Protein AF-A0A1Y3NSI6-F1 (afdb_monomer_lite)

pLDDT: mean 74.62, std 29.32, range [21.41, 98.75]

Radius of gyration: 33.43 Å; chains: 1; bounding box: 103×95×98 Å

Sequence (479 aa):
MCPIFERYEREYQKNLDKLEINQEMSTDEIFYVDHKKAVKRYQRSDAGKEQPLPCDVRPPPILKKTLNYLIDEIIMKHGIENTHGFVRDRTRSIRQDFSLQNIRDKSAVDAHERIARYHILCLHQLCEKEGFSVQQEKEQLFKVLQSLQEFYDEGKEKSIIYPNEAEFRAYYIISHIFDNEIVRKAELYPKEILFHPYVQLALEFQSLTDEGIYSRLFKKVFSPETPYLMGCLMEIHFNIIRKKALIAMNSAIKYKDNRLPPYPAEKLKNLLGFDTLEDLIDFIKYYGIDMESNEDYYGVFFDKKKEIIEPEISLTQKRTEQLERKRDNISYKEIINNGVINDDIDETQPMFSFNQDIYNSNNMDSMEDSNMDDVNMEIKEPSNQNSSMFPVFNNPNVNVFNKGNDSSLKNTTFSFKTGSEINPPKKETPTFTFSSSDKNTISTNNNTSNPKPTFTFGSIKTANVDNKSVDNNNNNKSG

Structure (mmCIF, N/CA/C/O backbone):
data_AF-A0A1Y3NSI6-F1
#
_entry.id   AF-A0A1Y3NSI6-F1
#
loop_
_atom_site.group_PDB
_atom_site.id
_atom_site.type_symbol
_atom_site.label_atom_id
_atom_site.label_alt_id
_atom_site.label_comp_id
_atom_site.label_asym_id
_atom_site.label_entity_id
_atom_site.label_seq_id
_atom_site.pdbx_PDB_ins_code
_atom_site.Cartn_x
_atom_site.Cartn_y
_atom_site.Cartn_z
_atom_site.occupancy
_atom_site.B_iso_or_equiv
_atom_site.auth_seq_id
_atom_site.auth_comp_id
_atom_site.auth_asym_id
_atom_site.auth_atom_id
_atom_site.pdbx_PDB_model_num
ATOM 1 N N . MET A 1 1 ? 18.315 0.885 -17.407 1.00 95.81 1 MET A N 1
ATOM 2 C CA . MET A 1 1 ? 17.229 1.256 -16.469 1.00 95.81 1 MET A CA 1
ATOM 3 C C . MET A 1 1 ? 16.919 2.757 -16.478 1.00 95.81 1 MET A C 1
ATOM 5 O O . MET A 1 1 ? 15.844 3.136 -16.025 1.00 95.81 1 MET A O 1
ATOM 9 N N . CYS A 1 2 ? 17.802 3.601 -17.029 1.00 97.31 2 CYS A N 1
ATOM 10 C CA . CYS A 1 2 ? 17.583 5.033 -17.262 1.00 97.31 2 CYS A CA 1
ATOM 11 C C . CYS A 1 2 ? 18.081 5.418 -18.673 1.00 97.31 2 CYS A C 1
ATOM 13 O O . CYS A 1 2 ? 19.155 4.920 -19.046 1.00 97.31 2 CYS A O 1
ATOM 15 N N . PRO A 1 3 ? 17.349 6.243 -19.450 1.00 96.81 3 PRO A N 1
ATOM 16 C CA . PRO A 1 3 ? 17.800 6.774 -20.741 1.00 96.81 3 PRO A CA 1
ATOM 17 C C . PRO A 1 3 ? 19.143 7.502 -20.650 1.00 96.81 3 PRO A C 1
ATOM 19 O O . PRO A 1 3 ? 19.465 8.098 -19.627 1.00 96.81 3 PRO A O 1
ATOM 22 N N . ILE A 1 4 ? 19.941 7.457 -21.720 1.00 95.75 4 ILE A N 1
ATOM 23 C CA . ILE A 1 4 ? 21.289 8.052 -21.735 1.00 95.75 4 ILE A CA 1
ATOM 24 C C . ILE A 1 4 ? 21.221 9.563 -21.488 1.00 95.75 4 ILE A C 1
ATOM 26 O O . ILE A 1 4 ? 21.959 10.068 -20.645 1.00 95.75 4 ILE A O 1
ATOM 30 N N . PHE A 1 5 ? 20.314 10.249 -22.186 1.00 94.75 5 PHE A N 1
ATOM 31 C CA . PHE A 1 5 ? 20.133 11.693 -22.076 1.00 94.75 5 PHE A CA 1
ATOM 32 C C . PHE A 1 5 ? 19.809 12.117 -20.639 1.00 94.75 5 PHE A C 1
ATOM 34 O O . PHE A 1 5 ? 20.530 12.934 -20.072 1.00 94.75 5 PHE A O 1
ATOM 41 N N . GLU A 1 6 ? 18.813 11.482 -20.011 1.00 95.38 6 GLU A N 1
ATOM 42 C CA . GLU A 1 6 ? 18.413 11.801 -18.635 1.00 95.38 6 GLU A CA 1
ATOM 43 C C . GLU A 1 6 ? 19.575 11.632 -17.641 1.00 95.38 6 GLU A C 1
ATOM 45 O O . GLU A 1 6 ? 19.724 12.429 -16.719 1.00 95.38 6 GLU A O 1
ATOM 50 N N . ARG A 1 7 ? 20.436 10.618 -17.813 1.00 95.50 7 ARG A N 1
ATOM 51 C CA . ARG A 1 7 ? 21.585 10.420 -16.911 1.00 95.50 7 ARG A CA 1
ATOM 52 C C . ARG A 1 7 ? 22.535 11.615 -16.929 1.00 95.50 7 ARG A C 1
ATOM 54 O O . ARG A 1 7 ? 22.893 12.107 -15.863 1.00 95.50 7 ARG A O 1
ATOM 61 N N . TYR A 1 8 ? 22.916 12.076 -18.118 1.00 94.94 8 TYR A N 1
ATOM 62 C CA . TYR A 1 8 ? 23.820 13.219 -18.263 1.00 94.94 8 TYR A CA 1
ATOM 63 C C . TYR A 1 8 ? 23.146 14.540 -17.901 1.00 94.94 8 TYR A C 1
ATOM 65 O O . TYR A 1 8 ? 23.776 15.399 -17.292 1.00 94.94 8 TYR A O 1
ATOM 73 N N . GLU A 1 9 ? 21.857 14.692 -18.207 1.00 94.31 9 GLU A N 1
ATOM 74 C CA . GLU A 1 9 ? 21.080 15.854 -17.782 1.00 94.31 9 GLU A CA 1
ATOM 75 C C . GLU A 1 9 ? 21.068 15.976 -16.251 1.00 94.31 9 GLU A C 1
ATOM 77 O O . GLU A 1 9 ? 21.349 17.046 -15.710 1.00 94.31 9 GLU A O 1
ATOM 82 N N . ARG A 1 10 ? 20.800 14.876 -15.536 1.00 94.12 10 ARG A N 1
ATOM 83 C CA . ARG A 1 10 ? 20.755 14.876 -14.066 1.00 94.12 10 ARG A CA 1
ATOM 84 C C . ARG A 1 10 ? 22.125 15.057 -13.427 1.00 94.12 10 ARG A C 1
ATOM 86 O O . ARG A 1 10 ? 22.202 15.685 -12.373 1.00 94.12 10 ARG A O 1
ATOM 93 N N . GLU A 1 11 ? 23.180 14.549 -14.056 1.00 93.06 11 GLU A N 1
ATOM 94 C CA . GLU A 1 11 ? 24.564 14.819 -13.658 1.00 93.06 11 GLU A CA 1
ATOM 95 C C . GLU A 1 11 ? 24.889 16.315 -13.791 1.00 93.06 11 GLU A C 1
ATOM 97 O O . GLU A 1 11 ? 25.294 16.950 -12.817 1.00 93.06 11 GLU A O 1
ATOM 102 N N . TYR A 1 12 ? 24.595 16.916 -14.949 1.00 92.56 12 TYR A N 1
ATOM 103 C CA . TYR A 1 12 ? 24.813 18.344 -15.199 1.00 92.56 12 TYR A CA 1
ATOM 104 C C . TYR A 1 12 ? 24.009 19.243 -14.245 1.00 92.56 12 TYR A C 1
ATOM 106 O O . TYR A 1 12 ? 24.534 20.214 -13.701 1.00 92.56 12 TYR A O 1
ATOM 114 N N . GLN A 1 13 ? 22.744 18.898 -13.992 1.00 92.94 13 GLN A N 1
ATOM 115 C CA . GLN A 1 13 ? 21.856 19.631 -13.083 1.00 92.94 13 GLN A CA 1
ATOM 116 C C . GLN A 1 13 ? 22.135 19.364 -11.593 1.00 92.94 13 GLN A C 1
ATOM 118 O O . GLN A 1 13 ? 21.429 19.910 -10.746 1.00 92.94 13 GLN A O 1
ATOM 123 N N . LYS A 1 14 ? 23.124 18.521 -11.251 1.00 91.00 14 LYS A N 1
ATOM 124 C CA . LYS A 1 14 ? 23.435 18.093 -9.872 1.00 91.00 14 LYS A CA 1
ATOM 125 C C . LYS A 1 14 ? 22.211 17.541 -9.124 1.00 91.00 14 LYS A C 1
ATOM 127 O O . LYS A 1 14 ? 22.003 17.811 -7.945 1.00 91.00 14 LYS A O 1
ATOM 132 N N . ASN A 1 15 ? 21.388 16.768 -9.827 1.00 92.44 15 ASN A N 1
ATOM 133 C CA . ASN A 1 15 ? 20.087 16.273 -9.368 1.00 92.44 15 ASN A CA 1
ATOM 134 C C . ASN A 1 15 ? 20.035 14.732 -9.387 1.00 92.44 15 ASN A C 1
ATOM 136 O O . ASN A 1 15 ? 19.040 14.115 -9.794 1.00 92.44 15 ASN A O 1
ATOM 140 N N . LEU A 1 16 ? 21.158 14.114 -9.011 1.00 93.06 16 LEU A N 1
ATOM 141 C CA . LEU A 1 16 ? 21.308 12.673 -8.831 1.00 93.06 16 LEU A CA 1
ATOM 142 C C . LEU A 1 16 ? 20.863 12.273 -7.424 1.00 93.06 16 LEU A C 1
ATOM 144 O O . LEU A 1 16 ? 21.136 12.975 -6.452 1.00 93.06 16 LEU A O 1
ATOM 148 N N . ASP A 1 17 ? 20.192 11.129 -7.315 1.00 94.50 17 ASP A N 1
ATOM 149 C CA . ASP A 1 17 ? 19.940 10.521 -6.012 1.00 94.50 17 ASP A CA 1
ATOM 150 C C . ASP A 1 17 ? 21.223 9.862 -5.485 1.00 94.50 17 ASP A C 1
ATOM 152 O O . ASP A 1 17 ? 22.006 9.321 -6.269 1.00 94.50 17 ASP A O 1
ATOM 156 N N . LYS A 1 18 ? 21.418 9.832 -4.161 1.00 93.31 18 LYS A N 1
ATOM 157 C CA . LYS A 1 18 ? 22.554 9.155 -3.506 1.00 93.31 18 LYS A CA 1
ATOM 158 C C . LYS A 1 18 ? 22.723 7.693 -3.942 1.00 93.31 18 LYS A C 1
ATOM 160 O O . LYS A 1 18 ? 23.838 7.180 -3.937 1.00 93.31 18 LYS A O 1
ATOM 165 N N . LEU A 1 19 ? 21.632 7.029 -4.329 1.00 94.69 19 LEU A N 1
ATOM 166 C CA . LEU A 1 19 ? 21.622 5.636 -4.786 1.00 94.69 19 LEU A CA 1
ATOM 167 C C . LEU A 1 19 ? 22.105 5.462 -6.236 1.00 94.69 19 LEU A C 1
ATOM 169 O O . LEU A 1 19 ? 22.380 4.343 -6.666 1.00 94.69 19 LEU A O 1
ATOM 173 N N . GLU A 1 20 ? 22.232 6.555 -6.988 1.00 94.31 20 GLU A N 1
ATOM 174 C CA . GLU A 1 20 ? 22.631 6.566 -8.399 1.00 94.31 20 GLU A CA 1
ATOM 175 C C . GLU A 1 20 ? 24.044 7.123 -8.614 1.00 94.31 20 GLU A C 1
ATOM 177 O O . GLU A 1 20 ? 24.503 7.177 -9.753 1.00 94.31 20 GLU A O 1
ATOM 182 N N . ILE A 1 21 ? 24.729 7.547 -7.550 1.00 93.19 21 ILE A N 1
ATOM 183 C CA . ILE A 1 21 ? 26.060 8.159 -7.618 1.00 93.19 21 ILE A CA 1
ATOM 184 C C . ILE A 1 21 ? 27.146 7.078 -7.652 1.00 93.19 21 ILE A C 1
ATOM 186 O O . ILE A 1 21 ? 27.126 6.110 -6.883 1.00 93.19 21 ILE A O 1
ATOM 190 N N . ASN A 1 22 ? 28.134 7.264 -8.527 1.00 91.38 22 ASN A N 1
ATOM 191 C CA . ASN A 1 22 ? 29.359 6.478 -8.522 1.00 91.38 22 ASN A CA 1
ATOM 192 C C . ASN A 1 22 ? 30.310 7.015 -7.443 1.00 91.38 22 ASN A C 1
ATOM 194 O O . ASN A 1 22 ? 30.982 8.024 -7.650 1.00 91.38 22 ASN A O 1
ATOM 198 N N . GLN A 1 23 ? 30.369 6.331 -6.300 1.00 88.00 23 GLN A N 1
ATOM 199 C CA . GLN A 1 23 ? 31.189 6.744 -5.156 1.00 88.00 23 GLN A CA 1
ATOM 200 C C . GLN A 1 23 ? 32.697 6.753 -5.445 1.00 88.00 23 GLN A C 1
ATOM 202 O O . GLN A 1 23 ? 33.413 7.513 -4.810 1.00 88.00 23 GLN A O 1
ATOM 207 N N . GLU A 1 24 ? 33.185 5.948 -6.391 1.00 87.44 24 GLU A N 1
ATOM 208 C CA . GLU A 1 24 ? 34.622 5.856 -6.696 1.00 87.44 24 GLU A CA 1
ATOM 209 C C . GLU A 1 24 ? 35.114 7.029 -7.548 1.00 87.44 24 GLU A C 1
ATOM 211 O O . GLU A 1 24 ? 36.260 7.454 -7.430 1.00 87.44 24 GLU A O 1
ATOM 216 N N . MET A 1 25 ? 34.249 7.543 -8.424 1.00 84.81 25 MET A N 1
ATOM 217 C CA . MET A 1 25 ? 34.588 8.637 -9.338 1.00 84.81 25 MET A CA 1
ATOM 218 C C . MET A 1 25 ? 34.175 10.012 -8.810 1.00 84.81 25 MET A C 1
ATOM 220 O O . MET A 1 25 ? 34.661 11.025 -9.310 1.00 84.81 25 MET A O 1
ATOM 224 N N . SER A 1 26 ? 33.255 10.054 -7.846 1.00 86.38 26 SER A N 1
ATOM 225 C CA . SER A 1 26 ? 32.723 11.303 -7.299 1.00 86.38 26 SER A CA 1
ATOM 226 C C . SER A 1 26 ? 33.632 11.886 -6.223 1.00 86.38 26 SER A C 1
ATOM 228 O O . SER A 1 26 ? 34.262 11.158 -5.461 1.00 86.38 26 SER A O 1
ATOM 230 N N . THR A 1 27 ? 33.662 13.213 -6.143 1.00 85.00 27 THR A N 1
ATOM 231 C CA . THR A 1 27 ? 34.324 13.979 -5.080 1.00 85.00 27 THR A CA 1
ATOM 232 C C . THR A 1 27 ? 33.282 14.736 -4.258 1.00 85.00 27 THR A C 1
ATOM 234 O O . THR A 1 27 ? 32.100 14.741 -4.601 1.00 85.00 27 THR A O 1
ATOM 237 N N . ASP A 1 28 ? 33.710 15.421 -3.194 1.00 78.19 28 ASP A N 1
ATOM 238 C CA . ASP A 1 28 ? 32.810 16.224 -2.350 1.00 78.19 28 ASP A CA 1
ATOM 239 C C . ASP A 1 28 ? 32.099 17.359 -3.120 1.00 78.19 28 ASP A C 1
ATOM 241 O O . ASP A 1 28 ? 31.051 17.843 -2.694 1.00 78.19 28 ASP A O 1
ATOM 245 N N . GLU A 1 29 ? 32.636 17.775 -4.273 1.00 80.69 29 GLU A N 1
ATOM 246 C CA . GLU A 1 29 ? 32.115 18.893 -5.073 1.00 80.69 29 GLU A CA 1
ATOM 247 C C . GLU A 1 29 ? 31.410 18.460 -6.373 1.00 80.69 29 GLU A C 1
ATOM 249 O O . GLU A 1 29 ? 30.587 19.213 -6.920 1.00 80.69 29 GLU A O 1
ATOM 254 N N . ILE A 1 30 ? 31.738 17.269 -6.891 1.00 84.06 30 ILE A N 1
ATOM 255 C CA . ILE A 1 30 ? 31.291 16.774 -8.200 1.00 84.06 30 ILE A CA 1
ATOM 256 C C . ILE A 1 30 ? 30.814 15.327 -8.074 1.00 84.06 30 ILE A C 1
ATOM 258 O O . ILE A 1 30 ? 31.590 14.423 -7.767 1.00 84.06 30 ILE A O 1
ATOM 262 N N . PHE A 1 31 ? 29.538 15.106 -8.391 1.00 90.25 31 PHE A N 1
ATOM 263 C CA . PHE A 1 31 ? 28.915 13.786 -8.383 1.00 90.25 31 PHE A CA 1
ATOM 264 C C . PHE A 1 31 ? 28.757 13.256 -9.804 1.00 90.25 31 PHE A C 1
ATOM 266 O O . PHE A 1 31 ? 28.111 13.902 -10.627 1.00 90.25 31 PHE A O 1
ATOM 273 N N . TYR A 1 32 ? 29.299 12.067 -10.061 1.00 92.44 32 TYR A N 1
ATOM 274 C CA . TYR A 1 32 ? 29.137 11.357 -11.327 1.00 92.44 32 TYR A CA 1
ATOM 275 C C . TYR A 1 32 ? 28.075 10.269 -11.214 1.00 92.44 32 TYR A C 1
ATOM 277 O O . TYR A 1 32 ? 27.962 9.580 -10.194 1.00 92.44 32 TYR A O 1
ATOM 285 N N . VAL A 1 33 ? 27.307 10.080 -12.283 1.00 94.50 33 VAL A N 1
ATOM 286 C CA . VAL A 1 33 ? 26.260 9.063 -12.350 1.00 94.50 33 VAL A CA 1
ATOM 287 C C . VAL A 1 33 ? 26.853 7.665 -12.543 1.00 94.50 33 VAL A C 1
ATOM 289 O O . VAL A 1 33 ? 27.644 7.404 -13.448 1.00 94.50 33 VAL A O 1
ATOM 292 N N . ASP A 1 34 ? 26.411 6.708 -11.732 1.00 95.12 34 ASP A N 1
ATOM 293 C CA . ASP A 1 34 ? 26.631 5.291 -11.989 1.00 95.12 34 ASP A CA 1
ATOM 294 C C . ASP A 1 34 ? 25.605 4.811 -13.025 1.00 95.12 34 ASP A C 1
ATOM 296 O O . ASP A 1 34 ? 24.429 4.566 -12.732 1.00 95.12 34 ASP A O 1
ATOM 300 N N . HIS A 1 35 ? 26.052 4.660 -14.273 1.00 93.62 35 HIS A N 1
ATOM 301 C CA . HIS A 1 35 ? 25.195 4.238 -15.380 1.00 93.62 35 HIS A CA 1
ATOM 302 C C . HIS A 1 35 ? 24.517 2.874 -15.166 1.00 93.62 35 HIS A C 1
ATOM 304 O O . HIS A 1 35 ? 23.490 2.613 -15.801 1.00 93.62 35 HIS A O 1
ATOM 310 N N . LYS A 1 36 ? 25.061 2.010 -14.295 1.00 93.50 36 LYS A N 1
ATOM 311 C CA . LYS A 1 36 ? 24.461 0.710 -13.964 1.00 93.50 36 LYS A CA 1
ATOM 312 C C . LYS A 1 36 ? 23.356 0.835 -12.915 1.00 93.50 36 LYS A C 1
ATOM 314 O O . LYS A 1 36 ? 22.450 0.008 -12.931 1.00 93.50 36 LYS A O 1
ATOM 319 N N . LYS A 1 37 ? 23.400 1.861 -12.057 1.00 94.56 37 LYS A N 1
ATOM 320 C CA . LYS A 1 37 ? 22.428 2.084 -10.969 1.00 94.56 37 LYS A CA 1
ATOM 321 C C . LYS A 1 37 ? 21.348 3.112 -11.293 1.00 94.56 37 LYS A C 1
ATOM 323 O O . LYS A 1 37 ? 20.282 3.088 -10.689 1.00 94.56 37 LYS A O 1
ATOM 328 N N . ALA A 1 38 ? 21.589 4.001 -12.256 1.00 96.56 38 ALA A N 1
ATOM 329 C CA . ALA A 1 38 ? 20.632 5.040 -12.618 1.00 96.56 38 ALA A CA 1
ATOM 330 C C . ALA A 1 38 ? 19.286 4.463 -13.094 1.00 96.56 38 ALA A C 1
ATOM 332 O O . ALA A 1 38 ? 19.225 3.644 -14.023 1.00 96.56 38 ALA A O 1
ATOM 333 N N . VAL A 1 39 ? 18.192 4.971 -12.520 1.00 97.88 39 VAL A N 1
ATOM 334 C CA . VAL A 1 39 ? 16.814 4.611 -12.881 1.00 97.88 39 VAL A CA 1
ATOM 335 C C . VAL A 1 39 ? 16.063 5.857 -13.346 1.00 97.88 39 VAL A C 1
ATOM 337 O O . VAL A 1 39 ? 16.185 6.918 -12.739 1.00 97.88 39 VAL A O 1
ATOM 340 N N . LYS A 1 40 ? 15.289 5.730 -14.430 1.00 97.75 40 LYS A N 1
ATOM 341 C CA . LYS A 1 40 ? 14.501 6.828 -15.014 1.00 97.75 40 LYS A CA 1
ATOM 342 C C . LYS A 1 40 ? 13.593 7.483 -13.964 1.00 97.75 40 LYS A C 1
ATOM 344 O O . LYS A 1 40 ? 12.825 6.770 -13.312 1.00 97.75 40 LYS A O 1
ATOM 349 N N . ARG A 1 41 ? 13.647 8.808 -13.813 1.00 96.50 41 ARG A N 1
ATOM 350 C CA . ARG A 1 41 ? 12.750 9.566 -12.922 1.00 96.50 41 ARG A CA 1
ATOM 351 C C . ARG A 1 41 ? 11.329 9.626 -13.463 1.00 96.50 41 ARG A C 1
ATOM 353 O O . ARG A 1 41 ? 11.091 9.475 -14.662 1.00 96.50 41 ARG A O 1
ATOM 360 N N . TYR A 1 42 ? 10.361 9.849 -12.580 1.00 95.44 42 TYR A N 1
ATOM 361 C CA . TYR A 1 42 ? 9.017 10.202 -13.029 1.00 95.44 42 TYR A CA 1
ATOM 362 C C . TYR A 1 42 ? 9.018 11.638 -13.563 1.00 95.44 42 TYR A C 1
ATOM 364 O O . TYR A 1 42 ? 9.491 12.561 -12.896 1.00 95.44 42 TYR A O 1
ATOM 372 N N . GLN A 1 43 ? 8.450 11.841 -14.750 1.00 90.62 43 GLN A N 1
ATOM 373 C CA . GLN A 1 43 ? 8.282 13.168 -15.332 1.00 90.62 43 GLN A CA 1
ATOM 374 C C . GLN A 1 43 ? 6.797 13.510 -15.389 1.00 90.62 43 GLN A C 1
ATOM 376 O O . GLN A 1 43 ? 5.985 12.727 -15.864 1.00 90.62 43 GLN A O 1
ATOM 381 N N . ARG A 1 44 ? 6.401 14.691 -14.912 1.00 84.44 44 ARG A N 1
ATOM 382 C CA . ARG A 1 44 ? 5.003 15.124 -15.046 1.00 84.44 44 ARG A CA 1
ATOM 383 C C . ARG A 1 44 ? 4.678 15.384 -16.516 1.00 84.44 44 ARG A C 1
ATOM 385 O O . ARG A 1 44 ? 5.462 16.034 -17.212 1.00 84.44 44 ARG A O 1
ATOM 392 N N . SER A 1 45 ? 3.527 14.875 -16.952 1.00 78.06 45 SER A N 1
ATOM 393 C CA . SER A 1 45 ? 2.898 15.241 -18.218 1.00 78.06 45 SER A CA 1
ATOM 394 C C . SER A 1 45 ? 2.341 16.657 -18.076 1.00 78.06 45 SER A C 1
ATOM 396 O O . SER A 1 45 ? 1.251 16.844 -17.543 1.00 78.06 45 SER A O 1
ATOM 398 N N . ASP A 1 46 ? 3.128 17.650 -18.482 1.00 73.94 46 ASP A N 1
ATOM 399 C CA . ASP A 1 46 ? 2.739 19.060 -18.448 1.00 73.94 46 ASP A CA 1
ATOM 400 C C . ASP A 1 46 ? 2.300 19.504 -19.851 1.00 73.94 46 ASP A C 1
ATOM 402 O O . ASP A 1 46 ? 2.852 19.051 -20.858 1.00 73.94 46 ASP A O 1
ATOM 406 N N . ALA A 1 47 ? 1.306 20.392 -19.928 1.00 55.66 47 ALA A N 1
ATOM 407 C CA . ALA A 1 47 ? 0.842 20.934 -21.201 1.00 55.66 47 ALA A CA 1
ATOM 408 C C . ALA A 1 47 ? 1.991 21.677 -21.908 1.00 55.66 47 ALA A C 1
ATOM 410 O O . ALA A 1 47 ? 2.563 22.611 -21.351 1.00 55.66 47 ALA A O 1
ATOM 411 N N . GLY A 1 48 ? 2.329 21.249 -23.126 1.00 68.12 48 GLY A N 1
ATOM 412 C CA . GLY A 1 48 ? 3.417 21.828 -23.921 1.00 68.12 48 GLY A CA 1
ATOM 413 C C . GLY A 1 48 ? 4.761 21.101 -23.826 1.00 68.12 48 GLY A C 1
ATOM 414 O O . GLY A 1 48 ? 5.683 21.489 -24.537 1.00 68.12 48 GLY A O 1
ATOM 415 N N . LYS A 1 49 ? 4.892 20.040 -23.016 1.00 73.31 49 LYS A N 1
ATOM 416 C CA . LYS A 1 49 ? 6.044 19.134 -23.144 1.00 73.31 49 LYS A CA 1
ATOM 417 C C . LYS A 1 49 ? 5.936 18.316 -24.427 1.00 73.31 49 LYS A C 1
ATOM 419 O O . LYS A 1 49 ? 4.870 17.782 -24.736 1.00 73.31 49 LYS A O 1
ATOM 424 N N . GLU A 1 50 ? 7.051 18.214 -25.145 1.00 77.19 50 GLU A N 1
ATOM 425 C CA . GLU A 1 50 ? 7.170 17.331 -26.302 1.00 77.19 50 GLU A CA 1
ATOM 426 C C . GLU A 1 50 ? 6.932 15.873 -25.891 1.00 77.19 50 GLU A C 1
ATOM 428 O O . GLU A 1 50 ? 7.208 15.470 -24.755 1.00 77.19 50 GLU A O 1
ATOM 433 N N . GLN A 1 51 ? 6.378 15.084 -26.813 1.00 82.50 51 GLN A N 1
ATOM 434 C CA . GLN A 1 51 ? 6.224 13.652 -26.586 1.00 82.50 51 GLN A CA 1
ATOM 435 C C . GLN A 1 51 ? 7.609 13.019 -26.393 1.00 82.50 51 GLN A C 1
ATOM 437 O O . GLN A 1 51 ? 8.529 13.349 -27.145 1.00 82.50 51 GLN A O 1
ATOM 442 N N . PRO A 1 52 ? 7.771 12.119 -25.407 1.00 87.94 52 PRO A N 1
ATOM 443 C CA . PRO A 1 52 ? 9.056 11.480 -25.166 1.00 87.94 52 PRO A CA 1
ATOM 444 C C . PRO A 1 52 ? 9.481 10.681 -26.399 1.00 87.94 52 PRO A C 1
ATOM 446 O O . PRO A 1 52 ? 8.655 10.015 -27.032 1.00 87.94 52 PRO A O 1
ATOM 449 N N . LEU A 1 53 ? 10.772 10.720 -26.726 1.00 92.19 53 LEU A N 1
ATOM 450 C CA . LEU A 1 53 ? 11.301 9.937 -27.835 1.00 92.19 53 LEU A CA 1
ATOM 451 C C . LEU A 1 53 ? 11.262 8.442 -27.481 1.00 92.19 53 LEU A C 1
ATOM 453 O O . LEU A 1 53 ? 11.327 8.081 -26.303 1.00 92.19 53 LEU A O 1
ATOM 457 N N . PRO A 1 54 ? 11.253 7.535 -28.475 1.00 93.00 54 PRO A N 1
ATOM 458 C CA . PRO A 1 54 ? 11.318 6.099 -28.206 1.00 93.00 54 PRO A CA 1
ATOM 459 C C . PRO A 1 54 ? 12.522 5.686 -27.344 1.00 93.00 54 PRO A C 1
ATOM 461 O O . PRO A 1 54 ? 12.408 4.783 -26.522 1.00 93.00 54 PRO A O 1
ATOM 464 N N . CYS A 1 55 ? 13.668 6.368 -27.473 1.00 93.69 55 CYS A N 1
ATOM 465 C CA . CYS A 1 55 ? 14.855 6.110 -26.650 1.00 93.69 55 CYS A CA 1
ATOM 466 C C . CYS A 1 55 ? 14.707 6.537 -25.179 1.00 93.69 55 CYS A C 1
ATOM 468 O O . CYS A 1 55 ? 15.506 6.110 -24.340 1.00 93.69 55 CYS A O 1
ATOM 470 N N . ASP A 1 56 ? 13.695 7.346 -24.863 1.00 94.19 56 ASP A N 1
ATOM 471 C CA . ASP A 1 56 ? 13.416 7.827 -23.511 1.00 94.19 56 ASP A CA 1
ATOM 472 C C . ASP A 1 56 ? 12.448 6.909 -22.757 1.00 94.19 56 ASP A C 1
ATOM 474 O O . ASP A 1 56 ? 12.280 7.052 -21.545 1.00 94.19 56 ASP A O 1
ATOM 478 N N . VAL A 1 57 ? 11.810 5.950 -23.434 1.00 96.38 57 VAL A N 1
ATOM 479 C CA . VAL A 1 57 ? 10.799 5.056 -22.855 1.00 96.38 57 VAL A CA 1
ATOM 480 C C . VAL A 1 57 ? 11.345 3.630 -22.772 1.00 96.38 57 VAL A C 1
ATOM 482 O O . VAL A 1 57 ? 11.887 3.091 -23.733 1.00 96.38 57 VAL A O 1
ATOM 485 N N . ARG A 1 58 ? 11.243 2.999 -21.595 1.00 97.62 58 ARG A N 1
ATOM 486 C CA . ARG A 1 58 ? 11.750 1.632 -21.395 1.00 97.62 58 ARG A CA 1
ATOM 487 C C . ARG A 1 58 ? 10.721 0.603 -21.883 1.00 97.62 58 ARG A C 1
ATOM 489 O O . ARG A 1 58 ? 9.569 0.683 -21.460 1.00 97.62 58 ARG A O 1
ATOM 496 N N . PRO A 1 59 ? 11.123 -0.407 -22.673 1.00 96.81 59 PRO A N 1
ATOM 497 C CA . PRO A 1 59 ? 10.227 -1.494 -23.061 1.00 96.81 59 PRO A CA 1
ATOM 498 C C . PRO A 1 59 ? 9.971 -2.467 -21.889 1.00 96.81 59 PRO A C 1
ATOM 500 O O . PRO A 1 59 ? 10.778 -2.510 -20.949 1.00 96.81 59 PRO A O 1
ATOM 503 N N . PRO A 1 60 ? 8.912 -3.302 -21.941 1.00 96.25 60 PRO A N 1
ATOM 504 C CA . PRO A 1 60 ? 8.494 -4.157 -20.823 1.00 96.25 60 PRO A CA 1
ATOM 505 C C . PRO A 1 60 ? 9.577 -5.052 -20.200 1.00 96.25 60 PRO A C 1
ATOM 507 O O . PRO A 1 60 ? 9.693 -5.049 -18.972 1.00 96.25 60 PRO A O 1
ATOM 510 N N . PRO A 1 61 ? 10.460 -5.733 -20.965 1.00 96.69 61 PRO A N 1
ATOM 511 C CA . PRO A 1 61 ? 11.526 -6.540 -20.362 1.00 96.69 61 PRO A CA 1
ATOM 512 C C . PRO A 1 61 ? 12.480 -5.707 -19.493 1.00 96.69 61 PRO A C 1
ATOM 514 O O . PRO A 1 61 ? 12.965 -6.155 -18.452 1.00 96.69 61 PRO A O 1
ATOM 517 N N . ILE A 1 62 ? 12.726 -4.454 -19.892 1.00 97.88 62 ILE A N 1
ATOM 518 C CA . ILE A 1 62 ? 13.566 -3.519 -19.139 1.00 97.88 62 ILE A CA 1
ATOM 519 C C . ILE A 1 62 ? 12.806 -2.947 -17.941 1.00 97.88 62 ILE A C 1
ATOM 521 O O . ILE A 1 62 ? 13.431 -2.711 -16.906 1.00 97.88 62 ILE A O 1
ATOM 525 N N . LEU A 1 63 ? 11.489 -2.751 -18.037 1.00 98.19 63 LEU A N 1
ATOM 526 C CA . LEU A 1 63 ? 10.646 -2.356 -16.903 1.00 98.19 63 LEU A CA 1
ATOM 527 C C . LEU A 1 63 ? 10.634 -3.438 -15.817 1.00 98.19 63 LEU A C 1
ATOM 529 O O . LEU A 1 63 ? 10.945 -3.120 -14.670 1.00 98.19 63 LEU A O 1
ATOM 533 N N . LYS A 1 64 ? 10.414 -4.710 -16.184 1.00 96.69 64 LYS A N 1
ATOM 534 C CA . LYS A 1 64 ? 10.488 -5.868 -15.270 1.00 96.69 64 LYS A CA 1
ATOM 535 C C . LYS A 1 64 ? 11.862 -5.959 -14.601 1.00 96.69 64 LYS A C 1
ATOM 537 O O . LYS A 1 64 ? 11.958 -5.995 -13.377 1.00 96.69 64 LYS A O 1
ATOM 542 N N . LYS A 1 65 ? 12.942 -5.866 -15.390 1.00 97.56 65 LYS A N 1
ATOM 543 C CA . LYS A 1 65 ? 14.320 -5.822 -14.869 1.00 97.56 65 LYS A CA 1
ATOM 544 C C . LYS A 1 65 ? 14.547 -4.654 -13.904 1.00 97.56 65 LYS A C 1
ATOM 546 O O . LYS A 1 65 ? 15.216 -4.819 -12.890 1.00 97.56 65 LYS A O 1
ATOM 551 N N . THR A 1 66 ? 14.007 -3.478 -14.219 1.00 98.38 66 THR A N 1
ATOM 552 C CA . THR A 1 66 ? 14.145 -2.293 -13.363 1.00 98.38 66 THR A CA 1
ATOM 553 C C . THR A 1 66 ? 13.398 -2.478 -12.046 1.00 98.38 66 THR A C 1
ATOM 555 O O . THR A 1 66 ? 13.927 -2.129 -10.998 1.00 98.38 66 THR A O 1
ATOM 558 N N . LEU A 1 67 ? 12.191 -3.041 -12.080 1.00 98.12 67 LEU A N 1
ATOM 559 C CA . LEU A 1 67 ? 11.418 -3.309 -10.873 1.00 98.12 67 LEU A CA 1
ATOM 560 C C . LEU A 1 67 ? 12.118 -4.339 -9.973 1.00 98.12 67 LEU A C 1
ATOM 562 O O . LEU A 1 67 ? 12.223 -4.111 -8.771 1.00 98.12 67 LEU A O 1
ATOM 566 N N . ASN A 1 68 ? 12.686 -5.401 -10.559 1.00 97.12 68 ASN A N 1
ATOM 567 C CA . ASN A 1 68 ? 13.516 -6.370 -9.832 1.00 97.12 68 ASN A CA 1
ATOM 568 C C . ASN A 1 68 ? 14.720 -5.694 -9.174 1.00 97.12 68 ASN A C 1
ATOM 570 O O . ASN A 1 68 ? 14.956 -5.904 -7.996 1.00 97.12 68 ASN A O 1
ATOM 574 N N . TYR A 1 69 ? 15.432 -4.816 -9.883 1.00 98.06 69 TYR A N 1
ATOM 575 C CA . TYR A 1 69 ? 16.534 -4.051 -9.294 1.00 98.06 69 TYR A CA 1
ATOM 576 C C . TYR A 1 69 ? 16.089 -3.206 -8.084 1.00 98.06 69 TYR A C 1
ATOM 578 O O . TYR A 1 69 ? 16.754 -3.189 -7.047 1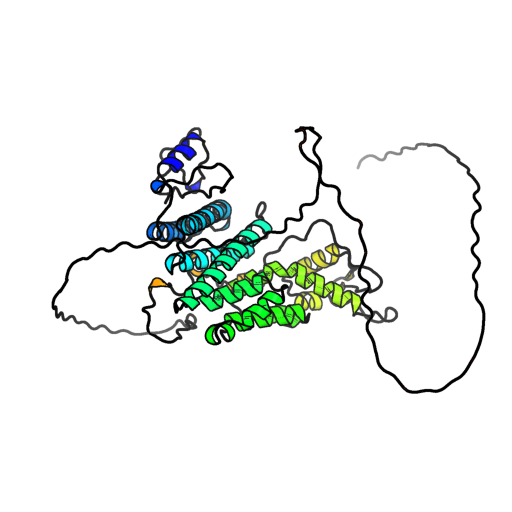.00 98.06 69 TYR A O 1
ATOM 586 N N . LEU A 1 70 ? 14.942 -2.525 -8.182 1.00 98.19 70 LEU A N 1
ATOM 587 C CA . LEU A 1 70 ? 14.422 -1.713 -7.078 1.00 98.19 70 LEU A CA 1
ATOM 588 C C . LEU A 1 70 ? 14.059 -2.569 -5.853 1.00 98.19 70 LEU A C 1
ATOM 590 O O . LEU A 1 70 ? 14.384 -2.195 -4.730 1.00 98.19 70 LEU A O 1
ATOM 594 N N . ILE A 1 71 ? 13.401 -3.711 -6.054 1.00 96.31 71 ILE A N 1
ATOM 595 C CA . ILE A 1 71 ? 12.918 -4.549 -4.948 1.00 96.31 71 ILE A CA 1
ATOM 596 C C . ILE A 1 71 ? 14.034 -5.435 -4.389 1.00 96.31 71 ILE A C 1
ATOM 598 O O . ILE A 1 71 ? 14.260 -5.469 -3.180 1.00 96.31 71 ILE A O 1
ATOM 602 N N . ASP A 1 72 ? 14.750 -6.130 -5.264 1.00 94.06 72 ASP A N 1
ATOM 603 C CA . ASP A 1 72 ? 15.664 -7.201 -4.881 1.00 94.06 72 ASP A CA 1
ATOM 604 C C . ASP A 1 72 ? 17.043 -6.679 -4.472 1.00 94.06 72 ASP A C 1
ATOM 606 O O . ASP A 1 72 ? 17.722 -7.332 -3.682 1.00 94.06 72 ASP A O 1
ATOM 610 N N . GLU A 1 73 ? 17.455 -5.513 -4.982 1.00 95.06 73 GLU A N 1
ATOM 611 C CA . GLU A 1 73 ? 18.753 -4.915 -4.659 1.00 95.06 73 GLU A CA 1
ATOM 612 C C . GLU A 1 73 ? 18.605 -3.661 -3.797 1.00 95.06 73 GLU A C 1
ATOM 614 O O . GLU A 1 73 ? 19.169 -3.603 -2.704 1.00 95.06 73 GLU A O 1
ATOM 619 N N . ILE A 1 74 ? 17.849 -2.654 -4.251 1.00 96.38 74 ILE A N 1
ATOM 620 C CA . ILE A 1 74 ? 17.797 -1.353 -3.565 1.00 96.38 74 ILE A CA 1
ATOM 621 C C . ILE A 1 74 ? 17.155 -1.471 -2.179 1.00 96.38 74 ILE A C 1
ATOM 623 O O . ILE A 1 74 ? 17.788 -1.093 -1.190 1.00 96.38 74 ILE A O 1
ATOM 627 N N . ILE A 1 75 ? 15.937 -2.018 -2.086 1.00 95.62 75 ILE A N 1
ATOM 628 C CA . ILE A 1 75 ? 15.239 -2.164 -0.797 1.00 95.62 75 ILE A CA 1
ATOM 629 C C . ILE A 1 75 ? 16.018 -3.096 0.138 1.00 95.62 75 ILE A C 1
ATOM 631 O O . ILE A 1 75 ? 16.199 -2.766 1.308 1.00 95.62 75 ILE A O 1
ATOM 635 N N . MET A 1 76 ? 16.521 -4.226 -0.367 1.00 92.50 76 MET A N 1
ATOM 636 C CA . MET A 1 76 ? 17.256 -5.200 0.448 1.00 92.50 76 MET A CA 1
ATOM 637 C C . MET A 1 76 ? 18.569 -4.642 1.005 1.00 92.50 76 MET A C 1
ATOM 639 O O . MET A 1 76 ? 18.905 -4.896 2.159 1.00 92.50 76 MET A O 1
ATOM 643 N N . LYS A 1 77 ? 19.311 -3.863 0.211 1.00 93.75 77 LYS A N 1
ATOM 644 C CA . LYS A 1 77 ? 20.624 -3.343 0.612 1.00 93.75 77 LYS A CA 1
ATOM 645 C C . LYS A 1 77 ? 20.538 -2.128 1.532 1.00 93.75 77 LYS A C 1
ATOM 647 O O . LYS A 1 77 ? 21.390 -1.957 2.399 1.00 93.75 77 LYS A O 1
ATOM 652 N N . HIS A 1 78 ? 19.559 -1.255 1.312 1.00 94.44 78 HIS A N 1
ATOM 653 C CA . HIS A 1 78 ? 19.501 0.051 1.975 1.00 94.44 78 HIS A CA 1
ATOM 654 C C . HIS A 1 78 ? 18.313 0.201 2.938 1.00 94.44 78 HIS A C 1
ATOM 656 O O . HIS A 1 78 ? 18.253 1.180 3.684 1.00 94.44 78 HIS A O 1
ATOM 662 N N . GLY A 1 79 ? 17.399 -0.771 2.963 1.00 94.44 79 GLY A N 1
ATOM 663 C CA . GLY A 1 79 ? 16.180 -0.748 3.764 1.00 94.44 79 GLY A CA 1
ATOM 664 C C . GLY A 1 79 ? 15.056 0.059 3.110 1.00 94.44 79 GLY A C 1
ATOM 665 O O . GLY A 1 79 ? 15.288 0.964 2.305 1.00 94.44 79 GLY A O 1
ATOM 666 N N . ILE A 1 80 ? 13.813 -0.255 3.479 1.00 94.62 80 ILE A N 1
ATOM 667 C CA . ILE A 1 80 ? 12.614 0.381 2.910 1.00 94.62 80 ILE A CA 1
ATOM 668 C C . ILE A 1 80 ? 12.517 1.876 3.255 1.00 94.62 80 ILE A C 1
ATOM 670 O O . ILE A 1 80 ? 12.127 2.680 2.416 1.00 94.62 80 ILE A O 1
ATOM 674 N N . GLU A 1 81 ? 12.948 2.268 4.456 1.00 94.50 81 GLU A N 1
ATOM 675 C CA . GLU A 1 81 ? 12.907 3.656 4.930 1.00 94.50 81 GLU A CA 1
ATOM 676 C C . GLU A 1 81 ? 13.832 4.569 4.118 1.00 94.50 81 GLU A C 1
ATOM 678 O O . GLU A 1 81 ? 13.393 5.564 3.546 1.00 94.50 81 GLU A O 1
ATOM 683 N N . ASN A 1 82 ? 15.108 4.196 3.986 1.00 94.38 82 ASN A N 1
ATOM 684 C CA . ASN A 1 82 ? 16.109 5.037 3.322 1.00 94.38 82 ASN A CA 1
ATOM 685 C C . ASN A 1 82 ? 15.924 5.139 1.805 1.00 94.38 82 ASN A C 1
ATOM 687 O O . ASN A 1 82 ? 16.550 5.998 1.174 1.00 94.38 82 ASN A O 1
ATOM 691 N N . THR A 1 83 ? 15.131 4.237 1.224 1.00 96.44 83 THR A N 1
ATOM 692 C CA . THR A 1 83 ? 14.922 4.110 -0.221 1.00 96.44 83 THR A CA 1
ATOM 693 C C . THR A 1 83 ? 13.537 4.557 -0.665 1.00 96.44 83 THR A C 1
ATOM 695 O O . THR A 1 83 ? 13.337 4.745 -1.864 1.00 96.44 83 THR A O 1
ATOM 698 N N . HIS A 1 84 ? 12.599 4.788 0.263 1.00 96.62 84 HIS A N 1
ATOM 699 C CA . HIS A 1 84 ? 11.191 5.047 -0.048 1.00 96.62 84 HIS A CA 1
ATOM 700 C C . HIS A 1 84 ? 10.990 6.156 -1.080 1.00 96.62 84 HIS A C 1
ATOM 702 O O . HIS A 1 84 ? 10.347 5.932 -2.106 1.00 96.62 84 HIS A O 1
ATOM 708 N N . GLY A 1 85 ? 11.583 7.332 -0.849 1.00 95.94 85 GLY A N 1
ATOM 709 C CA . GLY A 1 85 ? 11.437 8.479 -1.747 1.00 95.94 85 GLY A CA 1
ATOM 710 C C . GLY A 1 85 ? 11.916 8.180 -3.171 1.00 95.94 85 GLY A C 1
ATOM 711 O O . GLY A 1 85 ? 11.243 8.546 -4.138 1.00 95.94 85 GLY A O 1
ATOM 712 N N . PHE A 1 86 ? 13.031 7.455 -3.290 1.00 97.12 86 PHE A N 1
ATOM 713 C CA . PHE A 1 86 ? 13.593 7.008 -4.560 1.00 97.12 86 PHE A CA 1
ATOM 714 C C . PHE A 1 86 ? 12.693 5.963 -5.228 1.00 97.12 86 PHE A C 1
ATOM 716 O O . PHE A 1 86 ? 12.212 6.178 -6.339 1.00 97.12 86 PHE A O 1
ATOM 723 N N . VAL A 1 87 ? 12.400 4.854 -4.545 1.00 97.88 87 VAL A N 1
ATOM 724 C CA . VAL A 1 87 ? 11.630 3.733 -5.103 1.00 97.88 87 VAL A CA 1
ATOM 725 C C . VAL A 1 87 ? 10.212 4.169 -5.477 1.00 97.88 87 VAL A C 1
ATOM 727 O O . VAL A 1 87 ? 9.740 3.816 -6.556 1.00 97.88 87 VAL A O 1
ATOM 730 N N . ARG A 1 88 ? 9.548 5.003 -4.669 1.00 97.25 88 ARG A N 1
ATOM 731 C CA . ARG A 1 88 ? 8.222 5.564 -4.980 1.00 97.25 88 ARG A CA 1
ATOM 732 C C . ARG A 1 88 ? 8.227 6.389 -6.271 1.00 97.25 88 ARG A C 1
ATOM 734 O O . ARG A 1 88 ? 7.317 6.268 -7.087 1.00 97.25 88 ARG A O 1
ATOM 741 N N . ASP A 1 89 ? 9.244 7.224 -6.484 1.00 97.31 89 ASP A N 1
ATOM 742 C CA . ASP A 1 89 ? 9.380 7.998 -7.725 1.00 97.31 89 ASP A CA 1
ATOM 743 C C . ASP A 1 89 ? 9.647 7.085 -8.934 1.00 97.31 89 ASP A C 1
ATOM 745 O O . ASP A 1 89 ? 9.000 7.204 -9.978 1.00 97.31 89 ASP A O 1
ATOM 749 N N . ARG A 1 90 ? 10.562 6.123 -8.783 1.00 98.06 90 ARG A N 1
ATOM 750 C CA . ARG A 1 90 ? 10.971 5.230 -9.874 1.00 98.06 90 ARG A CA 1
ATOM 751 C C . ARG A 1 90 ? 9.889 4.215 -10.255 1.00 98.06 90 ARG A C 1
ATOM 753 O O . ARG A 1 90 ? 9.711 3.948 -11.441 1.00 98.06 90 ARG A O 1
ATOM 760 N N . THR A 1 91 ? 9.112 3.708 -9.301 1.00 98.25 91 THR A N 1
ATOM 761 C CA . THR A 1 91 ? 7.940 2.848 -9.570 1.00 98.25 91 THR A CA 1
ATOM 762 C C . THR A 1 91 ? 6.828 3.618 -10.281 1.00 98.25 91 THR A C 1
ATOM 764 O O . THR A 1 91 ? 6.235 3.106 -11.232 1.00 98.25 91 THR A O 1
ATOM 767 N N . ARG A 1 92 ? 6.610 4.893 -9.934 1.00 97.81 92 ARG A N 1
ATOM 768 C CA . ARG A 1 92 ? 5.711 5.777 -10.690 1.00 97.81 92 ARG A CA 1
ATOM 769 C C . ARG A 1 92 ? 6.188 5.994 -12.132 1.00 97.81 92 ARG A C 1
ATOM 771 O O . ARG A 1 92 ? 5.368 5.981 -13.046 1.00 97.81 92 ARG A O 1
ATOM 778 N N . SER A 1 93 ? 7.498 6.141 -12.347 1.00 98.00 93 SER A N 1
ATOM 779 C CA . SER A 1 93 ? 8.102 6.211 -13.689 1.00 98.00 93 SER A CA 1
ATOM 780 C C . SER A 1 93 ? 7.909 4.916 -14.490 1.00 98.00 93 SER A C 1
ATOM 782 O O . SER A 1 93 ? 7.599 4.963 -15.676 1.00 98.00 93 SER A O 1
ATOM 784 N N . ILE A 1 94 ? 8.045 3.748 -13.849 1.00 98.50 94 ILE A N 1
ATOM 785 C CA . ILE A 1 94 ? 7.796 2.443 -14.488 1.00 98.50 94 ILE A CA 1
ATOM 786 C C . ILE A 1 94 ? 6.355 2.361 -14.998 1.00 98.50 94 ILE A C 1
ATOM 788 O O . ILE A 1 94 ? 6.127 2.028 -16.158 1.00 98.50 94 ILE A O 1
ATOM 792 N N . ARG A 1 95 ? 5.383 2.724 -14.156 1.00 98.12 95 ARG A N 1
ATOM 793 C CA . ARG A 1 95 ? 3.967 2.750 -14.546 1.00 98.12 95 ARG A CA 1
ATOM 794 C C . ARG A 1 95 ? 3.693 3.732 -15.679 1.00 98.12 95 ARG A C 1
ATOM 796 O O . ARG A 1 95 ? 2.962 3.402 -16.605 1.00 98.12 95 ARG A O 1
ATOM 803 N N . GLN A 1 96 ? 4.308 4.913 -15.624 1.00 96.81 96 GLN A N 1
ATOM 804 C CA . GLN A 1 96 ? 4.202 5.905 -16.689 1.00 96.81 96 GLN A CA 1
ATOM 805 C C . GLN A 1 96 ? 4.694 5.354 -18.033 1.00 96.81 96 GLN A C 1
ATOM 807 O O . GLN A 1 96 ? 4.034 5.578 -19.042 1.00 96.81 96 GLN A O 1
ATOM 812 N N . ASP A 1 97 ? 5.805 4.616 -18.060 1.00 97.62 97 ASP A N 1
ATOM 813 C CA . ASP A 1 97 ? 6.321 4.018 -19.296 1.00 97.62 97 ASP A CA 1
ATOM 814 C C . ASP A 1 97 ? 5.367 2.959 -19.876 1.00 97.62 97 ASP A C 1
ATOM 816 O O . ASP A 1 97 ? 5.196 2.916 -21.095 1.00 97.62 97 ASP A O 1
ATOM 820 N N . PHE A 1 98 ? 4.700 2.151 -19.039 1.00 97.69 98 PHE A N 1
ATOM 821 C CA . PHE A 1 98 ? 3.635 1.247 -19.502 1.00 97.69 98 PHE A CA 1
ATOM 822 C C . PHE A 1 98 ? 2.470 2.024 -20.126 1.00 97.69 98 PHE A C 1
ATOM 824 O O . PHE A 1 98 ? 2.033 1.702 -21.231 1.00 97.69 98 PHE A O 1
ATOM 831 N N . SER A 1 99 ? 2.003 3.087 -19.459 1.00 95.31 99 SER A N 1
ATOM 832 C CA . SER A 1 99 ? 0.905 3.921 -19.963 1.00 95.31 99 SER A CA 1
ATOM 833 C C . SER A 1 99 ? 1.255 4.633 -21.272 1.00 95.31 99 SER A C 1
ATOM 835 O O . SER A 1 99 ? 0.426 4.672 -22.176 1.00 95.31 99 SER A O 1
ATOM 837 N N . LEU A 1 100 ? 2.478 5.162 -21.404 1.00 94.62 100 LEU A N 1
ATOM 838 C CA . LEU A 1 100 ? 2.951 5.837 -22.621 1.00 94.62 100 LEU A CA 1
ATOM 839 C C . LEU A 1 100 ? 2.977 4.905 -23.837 1.00 94.62 100 LEU A C 1
ATOM 841 O O . LEU A 1 100 ? 2.714 5.347 -24.950 1.00 94.62 100 LEU A O 1
ATOM 845 N N . GLN A 1 101 ? 3.279 3.626 -23.621 1.00 95.38 101 GLN A N 1
ATOM 846 C CA . GLN A 1 101 ? 3.286 2.606 -24.672 1.00 95.38 101 GLN A CA 1
ATOM 847 C C . GLN A 1 101 ? 1.913 1.943 -24.865 1.00 95.38 101 GLN A C 1
ATOM 849 O O . GLN A 1 101 ? 1.773 1.085 -25.731 1.00 95.38 101 GLN A O 1
ATOM 854 N N . ASN A 1 102 ? 0.909 2.321 -24.062 1.00 95.19 102 ASN A N 1
ATOM 855 C CA . ASN A 1 102 ? -0.400 1.674 -23.992 1.00 95.19 102 ASN A CA 1
ATOM 856 C C . ASN A 1 102 ? -0.316 0.145 -23.786 1.00 95.19 102 ASN A C 1
ATOM 858 O O . ASN A 1 102 ? -1.074 -0.621 -24.379 1.00 95.19 102 ASN A O 1
ATOM 862 N N . ILE A 1 103 ? 0.627 -0.303 -22.953 1.00 95.00 103 ILE A N 1
ATOM 863 C CA . ILE A 1 103 ? 0.840 -1.723 -22.654 1.00 95.00 103 ILE A CA 1
ATOM 864 C C . ILE A 1 103 ? 0.061 -2.086 -21.391 1.00 95.00 103 ILE A C 1
ATOM 866 O O . ILE A 1 103 ? 0.279 -1.500 -20.329 1.00 95.00 103 ILE A O 1
ATOM 870 N N . ARG A 1 104 ? -0.844 -3.059 -21.527 1.00 94.31 104 ARG A N 1
ATOM 871 C CA . ARG A 1 104 ? -1.758 -3.554 -20.479 1.00 94.31 104 ARG A CA 1
ATOM 872 C C . ARG A 1 104 ? -1.764 -5.090 -20.396 1.00 94.31 104 ARG A C 1
ATOM 874 O O . ARG A 1 104 ? -2.766 -5.699 -20.048 1.00 94.31 104 ARG A O 1
ATOM 881 N N . ASP A 1 105 ? -0.671 -5.726 -20.814 1.00 92.56 105 ASP A N 1
ATOM 882 C CA . ASP A 1 105 ? -0.532 -7.185 -20.836 1.00 92.56 105 ASP A CA 1
ATOM 883 C C . ASP A 1 105 ? -0.127 -7.760 -19.462 1.00 92.56 105 ASP A C 1
ATOM 885 O O . ASP A 1 105 ? -0.017 -7.042 -18.464 1.00 92.56 105 ASP A O 1
ATOM 889 N N . LYS A 1 106 ? 0.128 -9.073 -19.415 1.00 94.50 106 LYS A N 1
ATOM 890 C CA . LYS A 1 106 ? 0.589 -9.802 -18.221 1.00 94.50 106 LYS A CA 1
ATOM 891 C C . LYS A 1 106 ? 1.818 -9.165 -17.553 1.00 94.50 106 LYS A C 1
ATOM 893 O O . LYS A 1 106 ? 1.903 -9.159 -16.325 1.00 94.50 106 LYS A O 1
ATOM 898 N N . SER A 1 107 ? 2.726 -8.563 -18.328 1.00 94.81 107 SER A N 1
ATOM 899 C CA . SER A 1 107 ? 3.923 -7.901 -17.798 1.00 94.81 107 SER A CA 1
ATOM 900 C C . SER A 1 107 ? 3.599 -6.584 -17.087 1.00 94.81 107 SER A C 1
ATOM 902 O O . SER A 1 107 ? 4.195 -6.267 -16.054 1.00 94.81 107 SER A O 1
ATOM 904 N N . ALA A 1 108 ? 2.625 -5.828 -17.607 1.00 96.62 108 ALA A N 1
ATOM 905 C CA . ALA A 1 108 ? 2.125 -4.626 -16.954 1.00 96.62 108 ALA A CA 1
ATOM 906 C C . ALA A 1 108 ? 1.392 -4.978 -15.657 1.00 96.62 108 ALA A C 1
ATOM 908 O O . ALA A 1 108 ? 1.614 -4.309 -14.646 1.00 96.62 108 ALA A O 1
ATOM 909 N N . VAL A 1 109 ? 0.570 -6.033 -15.673 1.00 97.75 109 VAL A N 1
ATOM 910 C CA . VAL A 1 109 ? -0.145 -6.530 -14.489 1.00 97.75 109 VAL A CA 1
ATOM 911 C C . VAL A 1 109 ? 0.846 -6.941 -13.397 1.00 97.75 109 VAL A C 1
ATOM 913 O O . VAL A 1 109 ? 0.811 -6.341 -12.327 1.00 97.75 109 VAL A O 1
ATOM 916 N N . ASP A 1 110 ? 1.812 -7.824 -13.685 1.00 97.06 110 ASP A N 1
ATOM 917 C CA . ASP A 1 110 ? 2.848 -8.255 -12.720 1.00 97.06 110 ASP A CA 1
ATOM 918 C C . ASP A 1 110 ? 3.581 -7.065 -12.072 1.00 97.06 110 ASP A C 1
ATOM 920 O O . ASP A 1 110 ? 3.759 -6.990 -10.851 1.00 97.06 110 ASP A O 1
ATOM 924 N N . ALA A 1 111 ? 3.954 -6.069 -12.882 1.00 98.06 111 ALA A N 1
ATOM 925 C CA . ALA A 1 111 ? 4.605 -4.873 -12.369 1.00 98.06 111 ALA A CA 1
ATOM 926 C C . ALA A 1 111 ? 3.692 -4.061 -11.435 1.00 98.06 111 ALA A C 1
ATOM 928 O O . ALA A 1 111 ? 4.141 -3.600 -10.384 1.00 98.06 111 ALA A O 1
ATOM 929 N N . HIS A 1 112 ? 2.421 -3.870 -11.796 1.00 98.62 112 HIS A N 1
ATOM 930 C CA . HIS A 1 112 ? 1.475 -3.100 -10.985 1.00 98.62 112 HIS A CA 1
ATOM 931 C C . HIS A 1 112 ? 1.100 -3.824 -9.690 1.00 98.62 112 HIS A C 1
ATOM 933 O O . HIS A 1 112 ? 1.015 -3.175 -8.649 1.00 98.62 112 HIS A O 1
ATOM 939 N N . GLU A 1 113 ? 0.941 -5.144 -9.726 1.00 98.62 113 GLU A N 1
ATOM 940 C CA . GLU A 1 113 ? 0.673 -5.976 -8.553 1.00 98.62 113 GLU A CA 1
ATOM 941 C C . GLU A 1 113 ? 1.768 -5.810 -7.490 1.00 98.62 113 GLU A C 1
ATOM 943 O O . GLU A 1 113 ? 1.502 -5.429 -6.345 1.00 98.62 113 GLU A O 1
ATOM 948 N N . ARG A 1 114 ? 3.033 -5.981 -7.889 1.00 98.31 114 ARG A N 1
ATOM 949 C CA . ARG A 1 114 ? 4.192 -5.814 -6.997 1.00 98.31 114 ARG A CA 1
ATOM 950 C C . ARG A 1 114 ? 4.317 -4.380 -6.481 1.00 98.31 114 ARG A C 1
ATOM 952 O O . ARG A 1 114 ? 4.580 -4.165 -5.298 1.00 98.31 114 ARG A O 1
ATOM 959 N N . ILE A 1 115 ? 4.079 -3.379 -7.332 1.00 98.62 115 ILE A N 1
ATOM 960 C CA . ILE A 1 115 ? 4.090 -1.965 -6.917 1.00 98.62 115 ILE A CA 1
ATOM 961 C C . ILE A 1 115 ? 2.976 -1.679 -5.894 1.00 98.62 115 ILE A C 1
ATOM 963 O O . ILE A 1 115 ? 3.210 -0.951 -4.929 1.00 98.62 115 ILE A O 1
ATOM 967 N N . ALA A 1 116 ? 1.784 -2.261 -6.051 1.00 98.75 116 ALA A N 1
ATOM 968 C CA . ALA A 1 116 ? 0.707 -2.125 -5.073 1.00 98.75 116 ALA A CA 1
ATOM 969 C C . ALA A 1 116 ? 1.085 -2.757 -3.723 1.00 98.75 116 ALA A C 1
ATOM 971 O O . ALA A 1 116 ? 0.941 -2.091 -2.697 1.00 98.75 116 ALA A O 1
ATOM 972 N N . ARG A 1 117 ? 1.652 -3.975 -3.707 1.00 98.62 117 ARG A N 1
ATOM 973 C CA . ARG A 1 117 ? 2.148 -4.606 -2.465 1.00 98.62 117 ARG A CA 1
ATOM 974 C C . ARG A 1 117 ? 3.219 -3.754 -1.777 1.00 98.62 117 ARG A C 1
ATOM 976 O O . ARG A 1 117 ? 3.158 -3.566 -0.563 1.00 98.62 117 ARG A O 1
ATOM 983 N N . TYR A 1 118 ? 4.143 -3.170 -2.546 1.00 98.50 118 TYR A N 1
ATOM 984 C CA . TYR A 1 118 ? 5.141 -2.224 -2.032 1.00 98.50 118 TYR A CA 1
ATOM 985 C C . TYR A 1 118 ? 4.493 -1.011 -1.346 1.00 98.50 118 TYR A C 1
ATOM 987 O O . TYR A 1 118 ? 4.860 -0.681 -0.221 1.00 98.50 118 TYR A O 1
ATOM 995 N N . HIS A 1 119 ? 3.500 -0.373 -1.972 1.00 98.62 119 HIS A N 1
ATOM 996 C CA . HIS A 1 119 ? 2.830 0.783 -1.371 1.00 98.62 119 HIS A CA 1
ATOM 997 C C . HIS A 1 119 ? 2.065 0.427 -0.087 1.00 98.62 119 HIS A C 1
ATOM 999 O O . HIS A 1 119 ? 2.119 1.191 0.877 1.00 98.62 119 HIS A O 1
ATOM 1005 N N . ILE A 1 120 ? 1.387 -0.727 -0.045 1.00 98.50 120 ILE A N 1
ATOM 1006 C CA . ILE A 1 120 ? 0.715 -1.211 1.175 1.00 98.50 120 ILE A CA 1
ATOM 1007 C C . ILE A 1 120 ? 1.737 -1.405 2.300 1.00 98.50 120 ILE A C 1
ATOM 1009 O O . ILE A 1 120 ? 1.518 -0.960 3.425 1.00 98.50 120 ILE A O 1
ATOM 1013 N N . LEU A 1 121 ? 2.883 -2.012 1.987 1.00 97.50 121 LEU A N 1
ATOM 1014 C CA . LEU A 1 121 ? 3.961 -2.206 2.948 1.00 97.50 121 LEU A CA 1
ATOM 1015 C C . LEU A 1 121 ? 4.521 -0.868 3.458 1.00 97.50 121 LEU A C 1
ATOM 1017 O O . LEU A 1 121 ? 4.713 -0.707 4.661 1.00 97.50 121 LEU A O 1
ATOM 1021 N N . CYS A 1 122 ? 4.741 0.115 2.579 1.00 97.75 122 CYS A N 1
ATOM 1022 C CA . CYS A 1 122 ? 5.198 1.449 2.978 1.00 97.75 122 CYS A CA 1
ATOM 1023 C C . CYS A 1 122 ? 4.191 2.181 3.869 1.00 97.75 122 CYS A C 1
ATOM 1025 O O . CYS A 1 122 ? 4.606 2.849 4.814 1.00 97.75 122 CYS A O 1
ATOM 1027 N N . LEU A 1 123 ? 2.888 2.040 3.602 1.00 97.50 123 LEU A N 1
ATOM 1028 C CA . LEU A 1 123 ? 1.834 2.627 4.434 1.00 97.50 123 LEU A CA 1
ATOM 1029 C C . LEU A 1 123 ? 1.886 2.129 5.879 1.00 97.50 123 LEU A C 1
ATOM 1031 O O . LEU A 1 123 ? 1.587 2.914 6.768 1.00 97.50 123 LEU A O 1
ATOM 1035 N N . HIS A 1 124 ? 2.300 0.881 6.103 1.00 96.88 124 HIS A N 1
ATOM 1036 C CA . HIS A 1 124 ? 2.464 0.316 7.442 1.00 96.88 124 HIS A CA 1
ATOM 1037 C C . HIS A 1 124 ? 3.836 0.630 8.056 1.00 96.88 124 HIS A C 1
ATOM 1039 O O . HIS A 1 124 ? 3.937 1.088 9.189 1.00 96.88 124 HIS A O 1
ATOM 1045 N N . GLN A 1 125 ? 4.923 0.418 7.308 1.00 96.38 125 GLN A N 1
ATOM 1046 C CA . GLN A 1 125 ? 6.282 0.522 7.855 1.00 96.38 125 GLN A CA 1
ATOM 1047 C C . GLN A 1 125 ? 6.734 1.965 8.110 1.00 96.38 125 GLN A C 1
ATOM 1049 O O . GLN A 1 125 ? 7.624 2.190 8.930 1.00 96.38 125 GLN A O 1
ATOM 1054 N N . LEU A 1 126 ? 6.169 2.938 7.388 1.00 96.19 126 LEU A N 1
ATOM 1055 C CA . LEU A 1 126 ? 6.654 4.321 7.380 1.00 96.19 126 LEU A CA 1
ATOM 1056 C C . LEU A 1 126 ? 5.641 5.330 7.934 1.00 96.19 126 LEU A C 1
ATOM 1058 O O . LEU A 1 126 ? 5.934 6.523 7.924 1.00 96.19 126 LEU A O 1
ATOM 1062 N N . CYS A 1 127 ? 4.476 4.897 8.432 1.00 93.00 127 CYS A N 1
ATOM 1063 C CA . CYS A 1 127 ? 3.409 5.813 8.864 1.00 93.00 127 CYS A CA 1
ATOM 1064 C C . CYS A 1 127 ? 3.818 6.789 9.976 1.00 93.00 127 CYS A C 1
ATOM 1066 O O . CYS A 1 127 ? 3.267 7.886 10.044 1.00 93.00 127 CYS A O 1
ATOM 1068 N N . GLU A 1 128 ? 4.797 6.417 10.801 1.00 91.75 128 GLU A N 1
ATOM 1069 C CA . GLU A 1 128 ? 5.317 7.235 11.906 1.00 91.75 128 GLU A CA 1
ATOM 1070 C C . GLU A 1 128 ? 6.583 8.022 11.542 1.00 91.75 128 GLU A C 1
ATOM 1072 O O . GLU A 1 128 ? 7.117 8.763 12.366 1.00 91.75 128 GLU A O 1
ATOM 1077 N N . LYS A 1 129 ? 7.104 7.862 10.320 1.00 92.88 129 LYS A N 1
ATOM 1078 C CA . LYS A 1 129 ? 8.368 8.482 9.915 1.00 92.88 129 LYS A CA 1
ATOM 1079 C C . LYS A 1 129 ? 8.174 9.939 9.522 1.00 92.88 129 LYS A C 1
ATOM 1081 O O . LYS A 1 129 ? 7.288 10.287 8.742 1.00 92.88 129 LYS A O 1
ATOM 1086 N N . GLU A 1 130 ? 9.061 10.796 10.019 1.00 88.06 130 GLU A N 1
ATOM 1087 C CA . GLU A 1 130 ? 9.062 12.209 9.654 1.00 88.06 130 GLU A CA 1
ATOM 1088 C C . GLU A 1 130 ? 9.271 12.390 8.144 1.00 88.06 130 GLU A C 1
ATOM 1090 O O . GLU A 1 130 ? 10.090 11.723 7.512 1.00 88.06 130 GLU A O 1
ATOM 1095 N N . GLY A 1 131 ? 8.496 13.292 7.541 1.00 86.69 131 GLY A N 1
ATOM 1096 C CA . GLY A 1 131 ? 8.534 13.548 6.099 1.00 86.69 131 GLY A CA 1
ATOM 1097 C C . GLY A 1 131 ? 7.798 12.515 5.234 1.00 86.69 131 GLY A C 1
ATOM 1098 O O . GLY A 1 131 ? 7.607 12.766 4.040 1.00 86.69 131 GLY A O 1
ATOM 1099 N N . PHE A 1 132 ? 7.320 11.399 5.798 1.00 93.31 132 PHE A N 1
ATOM 1100 C CA . PHE A 1 132 ? 6.467 10.462 5.072 1.00 93.31 132 PHE A CA 1
ATOM 1101 C C . PHE A 1 132 ? 5.045 11.018 4.935 1.00 93.31 132 PHE A C 1
ATOM 1103 O O . PHE A 1 132 ? 4.358 11.319 5.910 1.00 93.31 132 PHE A O 1
ATOM 1110 N N . SER A 1 133 ? 4.574 11.148 3.694 1.00 93.19 133 SER A N 1
ATOM 1111 C CA . SER A 1 133 ? 3.210 11.597 3.416 1.00 93.19 133 SER A CA 1
ATOM 1112 C C . SER A 1 133 ? 2.302 10.404 3.141 1.00 93.19 133 SER A C 1
ATOM 1114 O O . SER A 1 133 ? 2.205 9.937 2.004 1.00 93.19 133 SER A O 1
ATOM 1116 N N . VAL A 1 134 ? 1.576 9.969 4.176 1.00 93.12 134 VAL A N 1
ATOM 1117 C CA . VAL A 1 134 ? 0.547 8.916 4.082 1.00 93.12 134 VAL A CA 1
ATOM 1118 C C . VAL A 1 134 ? -0.448 9.223 2.957 1.00 93.12 134 VAL A C 1
ATOM 1120 O O . VAL A 1 134 ? -0.820 8.335 2.197 1.00 93.12 134 VAL A O 1
ATOM 1123 N N . GLN A 1 135 ? -0.850 10.489 2.806 1.00 92.75 135 GLN A N 1
ATOM 1124 C CA . GLN A 1 135 ? -1.808 10.895 1.778 1.00 92.75 135 GLN A CA 1
ATOM 1125 C C . GLN A 1 135 ? -1.265 10.705 0.356 1.00 92.75 135 GLN A C 1
ATOM 1127 O O . GLN A 1 135 ? -1.979 10.192 -0.504 1.00 92.75 135 GLN A O 1
ATOM 1132 N N . GLN A 1 136 ? -0.009 11.090 0.102 1.00 94.12 136 GLN A N 1
ATOM 1133 C CA . GLN A 1 136 ? 0.612 10.875 -1.209 1.00 94.12 136 GLN A CA 1
ATOM 1134 C C . GLN A 1 136 ? 0.770 9.386 -1.513 1.00 94.12 136 GLN A C 1
ATOM 1136 O O . GLN A 1 136 ? 0.573 8.974 -2.655 1.00 94.12 136 GLN A O 1
ATOM 1141 N N . GLU A 1 137 ? 1.119 8.585 -0.504 1.00 97.00 137 GLU A N 1
ATOM 1142 C CA . GLU A 1 137 ? 1.277 7.142 -0.662 1.00 97.00 137 GLU A CA 1
ATOM 1143 C C . GLU A 1 137 ? -0.062 6.459 -0.971 1.00 97.00 137 GLU A C 1
ATOM 1145 O O . GLU A 1 137 ? -0.146 5.691 -1.929 1.00 97.00 137 GLU A O 1
ATOM 1150 N N . LYS A 1 138 ? -1.133 6.822 -0.246 1.00 96.44 138 LYS A N 1
ATOM 1151 C CA . LYS A 1 138 ? -2.511 6.391 -0.537 1.00 96.44 138 LYS A CA 1
ATOM 1152 C C . LYS A 1 138 ? -2.914 6.738 -1.965 1.00 96.44 138 LYS A C 1
ATOM 1154 O O . LYS A 1 138 ? -3.418 5.885 -2.685 1.00 96.44 138 LYS A O 1
ATOM 1159 N N . GLU A 1 139 ? -2.652 7.969 -2.405 1.00 96.25 139 GLU A N 1
ATOM 1160 C CA . GLU A 1 139 ? -2.977 8.397 -3.767 1.00 96.25 139 GLU A CA 1
ATOM 1161 C C . GLU A 1 139 ? -2.231 7.566 -4.823 1.00 96.25 139 GLU A C 1
ATOM 1163 O O . GLU A 1 139 ? -2.814 7.206 -5.849 1.00 96.25 139 GLU A O 1
ATOM 1168 N N . GLN A 1 140 ? -0.950 7.243 -4.594 1.00 96.81 140 GLN A N 1
ATOM 1169 C CA . GLN A 1 140 ? -0.220 6.356 -5.500 1.00 96.81 140 GLN A CA 1
ATOM 1170 C C . GLN A 1 140 ? -0.832 4.957 -5.506 1.00 96.81 140 GLN A C 1
ATOM 1172 O O . GLN A 1 140 ? -1.165 4.483 -6.591 1.00 96.81 140 GLN A O 1
ATOM 1177 N N . LEU A 1 141 ? -1.052 4.347 -4.336 1.00 98.38 141 LEU A N 1
ATOM 1178 C CA . LEU A 1 141 ? -1.676 3.029 -4.213 1.00 98.38 141 LEU A CA 1
ATOM 1179 C C . LEU A 1 141 ? -3.024 2.971 -4.940 1.00 98.38 141 LEU A C 1
ATOM 1181 O O . LEU A 1 141 ? -3.232 2.086 -5.765 1.00 98.38 141 LEU A O 1
ATOM 1185 N N . PHE A 1 142 ? -3.911 3.938 -4.703 1.00 97.56 142 PHE A N 1
ATOM 1186 C CA . PHE A 1 142 ? -5.239 3.968 -5.320 1.00 97.56 142 PHE A CA 1
ATOM 1187 C C . PHE A 1 142 ? -5.153 4.045 -6.842 1.00 97.56 142 PHE A C 1
ATOM 1189 O O . PHE A 1 142 ? -5.873 3.331 -7.533 1.00 97.56 142 PHE A O 1
ATOM 1196 N N . LYS A 1 143 ? -4.215 4.833 -7.383 1.00 97.56 143 LYS A N 1
ATOM 1197 C CA . LYS A 1 143 ? -3.974 4.873 -8.831 1.00 97.56 143 LYS A CA 1
ATOM 1198 C C . LYS A 1 143 ? -3.451 3.546 -9.371 1.00 97.56 143 LYS A C 1
ATOM 1200 O O . LYS A 1 143 ? -3.781 3.212 -10.500 1.00 97.56 143 LYS A O 1
ATOM 1205 N N . VAL A 1 144 ? -2.603 2.829 -8.629 1.00 98.44 144 VAL A N 1
ATOM 1206 C CA . VAL A 1 144 ? -2.121 1.500 -9.050 1.00 98.44 144 VAL A CA 1
ATOM 1207 C C . VAL A 1 144 ? -3.279 0.508 -9.072 1.00 98.44 144 VAL A C 1
ATOM 1209 O O . VAL A 1 144 ? -3.482 -0.160 -10.080 1.00 98.44 144 VAL A O 1
ATOM 1212 N N . LEU A 1 145 ? -4.058 0.449 -7.988 1.00 98.50 145 LEU A N 1
ATOM 1213 C CA . LEU A 1 145 ? -5.185 -0.473 -7.862 1.00 98.50 145 LEU A CA 1
ATOM 1214 C C . LEU A 1 145 ? -6.273 -0.191 -8.899 1.00 98.50 145 LEU A C 1
ATOM 1216 O O . LEU A 1 145 ? -6.826 -1.137 -9.446 1.00 98.50 145 LEU A O 1
ATOM 1220 N N . GLN A 1 146 ? -6.539 1.083 -9.207 1.00 97.88 146 GLN A N 1
ATOM 1221 C CA . GLN A 1 146 ? -7.469 1.479 -10.264 1.00 97.88 146 GLN A CA 1
ATOM 1222 C C . GLN A 1 146 ? -7.012 0.974 -11.638 1.00 97.88 146 GLN A C 1
ATOM 1224 O O . GLN A 1 146 ? -7.807 0.369 -12.349 1.00 97.88 146 GLN A O 1
ATOM 1229 N N . SER A 1 147 ? -5.730 1.152 -11.988 1.00 98.12 147 SER A N 1
ATOM 1230 C CA . SER A 1 147 ? -5.181 0.590 -13.231 1.00 98.12 147 SER A CA 1
ATOM 1231 C C . SER A 1 147 ? -5.306 -0.936 -13.268 1.00 98.12 147 SER A C 1
ATOM 1233 O O . SER A 1 147 ? -5.659 -1.485 -14.303 1.00 98.12 147 SER A O 1
ATOM 1235 N N . LEU A 1 148 ? -5.080 -1.622 -12.141 1.00 98.38 148 LEU A N 1
ATOM 1236 C CA . LEU A 1 148 ? -5.279 -3.072 -12.055 1.00 98.38 148 LEU A CA 1
ATOM 1237 C C . LEU A 1 148 ? -6.740 -3.476 -12.293 1.00 98.38 148 LEU A C 1
ATOM 1239 O O . LEU A 1 148 ? -6.966 -4.441 -13.011 1.00 98.38 148 LEU A O 1
ATOM 1243 N N . GLN A 1 149 ? -7.725 -2.736 -11.759 1.00 97.25 149 GLN A N 1
ATOM 1244 C CA . GLN A 1 149 ? -9.141 -3.020 -12.044 1.00 97.25 149 GLN A CA 1
ATOM 1245 C C . GLN A 1 149 ? -9.418 -2.979 -13.551 1.00 97.25 149 GLN A C 1
ATOM 1247 O O . GLN A 1 149 ? -10.017 -3.905 -14.086 1.00 97.25 149 GLN A O 1
ATOM 1252 N N . GLU A 1 150 ? -8.923 -1.942 -14.231 1.00 96.88 150 GLU A N 1
ATOM 1253 C CA . GLU A 1 150 ? -9.074 -1.781 -15.680 1.00 96.88 150 GLU A CA 1
ATOM 1254 C C . GLU A 1 150 ? -8.390 -2.916 -16.456 1.00 96.88 150 GLU A C 1
ATOM 1256 O O . GLU A 1 150 ? -8.968 -3.448 -17.399 1.00 96.88 150 GLU A O 1
ATOM 1261 N N . PHE A 1 151 ? -7.186 -3.332 -16.045 1.00 97.25 151 PHE A N 1
ATOM 1262 C CA . PHE A 1 151 ? -6.469 -4.431 -16.700 1.00 97.25 151 PHE A CA 1
ATOM 1263 C C . PHE A 1 151 ? -7.195 -5.769 -16.544 1.00 97.25 151 PHE A C 1
ATOM 1265 O O . PHE A 1 151 ? -7.279 -6.532 -17.505 1.00 97.25 151 PHE A O 1
ATOM 1272 N N . TYR A 1 152 ? -7.750 -6.047 -15.363 1.00 97.12 152 TYR A N 1
ATOM 1273 C CA . TYR A 1 152 ? -8.531 -7.261 -15.135 1.00 97.12 152 TYR A CA 1
ATOM 1274 C C . TYR A 1 152 ? -9.845 -7.256 -15.917 1.00 97.12 152 TYR A C 1
ATOM 1276 O O . TYR A 1 152 ? -10.199 -8.271 -16.515 1.00 97.12 152 TYR A O 1
ATOM 1284 N N . ASP A 1 153 ? -10.543 -6.119 -15.968 1.00 94.81 153 ASP A N 1
ATOM 1285 C CA . ASP A 1 153 ? -11.785 -5.988 -16.734 1.00 94.81 153 ASP A CA 1
ATOM 1286 C C . ASP A 1 153 ? -11.530 -6.195 -18.242 1.00 94.81 153 ASP A C 1
ATOM 1288 O O . ASP A 1 153 ? -12.225 -6.985 -18.881 1.00 94.81 153 ASP A O 1
ATOM 1292 N N . GLU A 1 154 ? -10.477 -5.587 -18.802 1.00 94.56 154 GLU A N 1
ATOM 1293 C CA . GLU A 1 154 ? -10.067 -5.810 -20.198 1.00 94.56 154 GLU A CA 1
ATOM 1294 C C . GLU A 1 154 ? -9.585 -7.241 -20.465 1.00 94.56 154 GLU A C 1
ATOM 1296 O O . GLU A 1 154 ? -9.840 -7.807 -21.531 1.00 94.56 154 GLU A O 1
ATOM 1301 N N . GLY A 1 155 ? -8.843 -7.835 -19.530 1.00 92.62 155 GLY A N 1
ATOM 1302 C CA . GLY A 1 155 ? -8.381 -9.211 -19.668 1.00 92.62 155 GLY A CA 1
ATOM 1303 C C . GLY A 1 155 ? -9.539 -10.198 -19.649 1.00 92.62 155 GLY A C 1
ATOM 1304 O O . GLY A 1 155 ? -9.544 -11.126 -20.452 1.00 92.62 155 GLY A O 1
ATOM 1305 N N . LYS A 1 156 ? -10.575 -9.945 -18.842 1.00 91.25 156 LYS A N 1
ATOM 1306 C CA . LYS A 1 156 ? -11.820 -10.720 -18.851 1.00 91.25 156 LYS A CA 1
ATOM 1307 C C . LYS A 1 156 ? -12.514 -10.668 -20.213 1.00 91.25 156 LYS A C 1
ATOM 1309 O O . LYS A 1 156 ? -12.946 -11.711 -20.700 1.00 91.25 156 LYS A O 1
ATOM 1314 N N . GLU A 1 157 ? -12.584 -9.502 -20.861 1.00 91.88 157 GLU A N 1
ATOM 1315 C CA . GLU A 1 157 ? -13.115 -9.383 -22.233 1.00 91.88 157 GLU A CA 1
ATOM 1316 C C . GLU A 1 157 ? -12.313 -10.222 -23.241 1.00 91.88 157 GLU A C 1
ATOM 1318 O O . GLU A 1 157 ? -12.871 -10.765 -24.194 1.00 91.88 157 GLU A O 1
ATOM 1323 N N . LYS A 1 158 ? -11.007 -10.377 -22.997 1.00 91.69 158 LYS A N 1
ATOM 1324 C CA . LYS A 1 158 ? -10.077 -11.188 -23.796 1.00 91.69 158 LYS A CA 1
ATOM 1325 C C . LYS A 1 158 ? -9.946 -12.637 -23.306 1.00 91.69 158 LYS A C 1
ATOM 1327 O O . LYS A 1 158 ? -9.133 -13.372 -23.851 1.00 91.69 158 LYS A O 1
ATOM 1332 N N . SER A 1 159 ? -10.733 -13.058 -22.311 1.00 91.94 159 SER A N 1
ATOM 1333 C CA . SER A 1 159 ? -10.653 -14.385 -21.672 1.00 91.94 159 SER A CA 1
ATOM 1334 C C . SER A 1 159 ? -9.275 -14.739 -21.079 1.00 91.94 159 SER A C 1
ATOM 1336 O O . SER A 1 159 ? -8.915 -15.909 -20.991 1.00 91.94 159 SER A O 1
ATOM 1338 N N . ILE A 1 160 ? -8.511 -13.734 -20.644 1.00 92.25 160 ILE A N 1
ATOM 1339 C CA . ILE A 1 160 ? -7.237 -13.898 -19.935 1.00 92.25 160 ILE A CA 1
ATOM 1340 C C . ILE A 1 160 ? -7.521 -14.108 -18.447 1.00 92.25 160 ILE A C 1
ATOM 1342 O O . ILE A 1 160 ? -8.285 -13.358 -17.840 1.00 92.25 160 ILE A O 1
ATOM 1346 N N . ILE A 1 161 ? -6.868 -15.104 -17.853 1.00 91.31 161 ILE A N 1
ATOM 1347 C CA . ILE A 1 161 ? -6.948 -15.392 -16.419 1.00 91.31 161 ILE A CA 1
ATOM 1348 C C . ILE A 1 161 ? -5.721 -14.804 -15.724 1.00 91.31 161 ILE A C 1
ATOM 1350 O O . ILE A 1 161 ? -4.588 -15.077 -16.126 1.00 91.31 161 ILE A O 1
ATOM 1354 N N . TYR A 1 162 ? -5.955 -14.044 -14.653 1.00 95.25 162 TYR A N 1
ATOM 1355 C CA . TYR A 1 162 ? -4.901 -13.540 -13.778 1.00 95.25 162 TYR A CA 1
ATOM 1356 C C . TYR A 1 162 ? -5.001 -14.210 -12.395 1.00 95.25 162 TYR A C 1
ATOM 1358 O O . TYR A 1 162 ? -5.995 -14.014 -11.694 1.00 95.25 162 TYR A O 1
ATOM 1366 N N . PRO A 1 163 ? -3.998 -14.997 -11.966 1.00 95.25 163 PRO A N 1
ATOM 1367 C CA . PRO A 1 163 ? -4.029 -15.781 -10.729 1.00 95.25 163 PRO A CA 1
ATOM 1368 C C . PRO A 1 163 ? -4.180 -14.920 -9.474 1.00 95.25 163 PRO A C 1
ATOM 1370 O O . PRO A 1 163 ? -4.816 -15.347 -8.513 1.00 95.25 163 PRO A O 1
ATOM 1373 N N . ASN A 1 164 ? -3.628 -13.705 -9.481 1.00 97.38 164 ASN A N 1
ATOM 1374 C CA . ASN A 1 164 ? -3.652 -12.820 -8.321 1.00 97.38 164 ASN A CA 1
ATOM 1375 C C . ASN A 1 164 ? -4.835 -11.832 -8.355 1.00 97.38 164 ASN A C 1
ATOM 1377 O O . ASN A 1 164 ? -4.950 -11.008 -7.448 1.00 97.38 164 ASN A O 1
ATOM 1381 N N . GLU A 1 165 ? -5.744 -11.901 -9.342 1.00 97.94 165 GLU A N 1
ATOM 1382 C CA . GLU A 1 165 ? -6.845 -10.932 -9.492 1.00 97.94 165 GLU A CA 1
ATOM 1383 C C . GLU A 1 165 ? -7.622 -10.746 -8.182 1.00 97.94 165 GLU A C 1
ATOM 1385 O O . GLU A 1 165 ? -7.822 -9.618 -7.727 1.00 97.94 165 GLU A O 1
ATOM 1390 N N . ALA A 1 166 ? -8.006 -11.847 -7.533 1.00 98.19 166 ALA A N 1
ATOM 1391 C CA . ALA A 1 166 ? -8.798 -11.810 -6.309 1.00 98.19 166 ALA A CA 1
ATOM 1392 C C . ALA A 1 166 ? -8.114 -11.054 -5.155 1.00 98.19 166 ALA A C 1
ATOM 1394 O O . ALA A 1 166 ? -8.792 -10.365 -4.390 1.00 98.19 166 ALA A O 1
ATOM 1395 N N . GLU A 1 167 ? -6.786 -11.139 -5.041 1.00 98.56 167 GLU A N 1
ATOM 1396 C CA . GLU A 1 167 ? -6.002 -10.395 -4.046 1.00 98.56 167 GLU A CA 1
ATOM 1397 C C . GLU A 1 167 ? -6.156 -8.881 -4.263 1.00 98.56 167 GLU A C 1
ATOM 1399 O O . GLU A 1 167 ? -6.476 -8.126 -3.342 1.00 98.56 167 GLU A O 1
ATOM 1404 N N . PHE A 1 168 ? -6.005 -8.423 -5.505 1.00 98.56 168 PHE A N 1
ATOM 1405 C CA . PHE A 1 168 ? -6.042 -6.997 -5.830 1.00 98.56 168 PHE A CA 1
ATOM 1406 C C . PHE A 1 168 ? -7.458 -6.429 -5.928 1.00 98.56 168 PHE A C 1
ATOM 1408 O O . PHE A 1 168 ? -7.656 -5.249 -5.626 1.00 98.56 168 PHE A O 1
ATOM 1415 N N . ARG A 1 169 ? -8.465 -7.247 -6.270 1.00 98.38 169 ARG A N 1
ATOM 1416 C CA . ARG A 1 169 ? -9.880 -6.883 -6.080 1.00 98.38 169 ARG A CA 1
ATOM 1417 C C . ARG A 1 169 ? -10.177 -6.646 -4.598 1.00 98.38 169 ARG A C 1
ATOM 1419 O O . ARG A 1 169 ? -10.815 -5.651 -4.258 1.00 98.38 169 ARG A O 1
ATOM 1426 N N . ALA A 1 170 ? -9.662 -7.500 -3.710 1.00 98.62 170 ALA A N 1
ATOM 1427 C CA . ALA A 1 170 ? -9.816 -7.334 -2.268 1.00 98.62 170 ALA A CA 1
ATOM 1428 C C . ALA A 1 170 ? -9.118 -6.066 -1.747 1.00 98.62 170 ALA A C 1
ATOM 1430 O O . ALA A 1 170 ? -9.728 -5.295 -1.005 1.00 98.62 170 ALA A O 1
ATOM 1431 N N . TYR A 1 171 ? -7.885 -5.781 -2.184 1.00 98.69 171 TYR A N 1
ATOM 1432 C CA . TYR A 1 171 ? -7.209 -4.523 -1.838 1.00 98.69 171 TYR A CA 1
ATOM 1433 C C . TYR A 1 171 ? -7.961 -3.287 -2.338 1.00 98.69 171 TYR A C 1
ATOM 1435 O O . TYR A 1 171 ? -8.011 -2.275 -1.637 1.00 98.69 171 TYR A O 1
ATOM 1443 N N . TYR A 1 172 ? -8.571 -3.349 -3.523 1.00 98.44 172 TYR A N 1
ATOM 1444 C CA . TYR A 1 172 ? -9.369 -2.244 -4.050 1.00 98.44 172 TYR A CA 1
ATOM 1445 C C . TYR A 1 172 ? -10.626 -1.978 -3.209 1.00 98.44 172 TYR A C 1
ATOM 1447 O O . TYR A 1 172 ? -10.907 -0.815 -2.909 1.00 98.44 172 TYR A O 1
ATOM 1455 N N . ILE A 1 173 ? -11.321 -3.034 -2.764 1.00 98.12 173 ILE A N 1
ATOM 1456 C CA . ILE A 1 173 ? -12.466 -2.933 -1.843 1.00 98.12 173 ILE A CA 1
ATOM 1457 C C . ILE A 1 173 ? -12.031 -2.311 -0.513 1.00 98.12 173 ILE A C 1
ATOM 1459 O O . ILE A 1 173 ? -12.627 -1.328 -0.081 1.00 98.12 173 ILE A O 1
ATOM 1463 N N . ILE A 1 174 ? -10.964 -2.823 0.115 1.00 98.25 174 ILE A N 1
ATOM 1464 C CA . ILE A 1 174 ? -10.484 -2.296 1.404 1.00 98.25 174 ILE A CA 1
ATOM 1465 C C . ILE A 1 174 ? -10.069 -0.828 1.275 1.00 98.25 174 ILE A C 1
ATOM 1467 O O . ILE A 1 174 ? -10.433 -0.013 2.115 1.00 98.25 174 ILE A O 1
ATOM 1471 N N . SER A 1 175 ? -9.367 -0.464 0.200 1.00 97.00 175 SER A N 1
ATOM 1472 C CA . SER A 1 175 ? -8.934 0.919 -0.053 1.00 97.00 175 SER A CA 1
ATOM 1473 C C . SER A 1 175 ? -10.095 1.922 -0.084 1.00 97.00 175 SER A C 1
ATOM 1475 O O . SER A 1 175 ? -9.908 3.100 0.226 1.00 97.00 175 SER A O 1
ATOM 1477 N N . HIS A 1 176 ? -11.294 1.446 -0.424 1.00 96.00 176 HIS A N 1
ATOM 1478 C CA . HIS A 1 176 ? -12.529 2.217 -0.513 1.00 96.00 176 HIS A CA 1
ATOM 1479 C C . HIS A 1 176 ? -13.597 1.674 0.443 1.00 96.00 176 HIS A C 1
ATOM 1481 O O . HIS A 1 176 ? -14.780 1.704 0.126 1.00 96.00 176 HIS A O 1
ATOM 1487 N N . ILE A 1 177 ? -13.205 1.203 1.632 1.00 95.94 177 ILE A N 1
ATOM 1488 C CA . ILE A 1 177 ? -14.106 0.503 2.567 1.00 95.94 177 ILE A CA 1
ATOM 1489 C C . ILE A 1 177 ? -15.369 1.286 2.969 1.00 95.94 177 ILE A C 1
ATOM 1491 O O . ILE A 1 177 ? -16.339 0.703 3.435 1.00 95.94 177 ILE A O 1
ATOM 1495 N N . PHE A 1 178 ? -15.373 2.612 2.812 1.00 95.19 178 PHE A N 1
ATOM 1496 C CA . PHE A 1 178 ? -16.530 3.463 3.108 1.00 95.19 178 PHE A CA 1
ATOM 1497 C C . PHE A 1 178 ? -17.401 3.785 1.882 1.00 95.19 178 PHE A C 1
ATOM 1499 O O . PHE A 1 178 ? -18.378 4.518 2.024 1.00 95.19 178 PHE A O 1
ATOM 1506 N N . ASP A 1 179 ? -17.046 3.293 0.695 1.00 94.69 179 ASP A N 1
ATOM 1507 C CA . ASP A 1 179 ? -17.790 3.497 -0.546 1.00 94.69 179 ASP A CA 1
ATOM 1508 C C . ASP A 1 179 ? -18.609 2.246 -0.900 1.00 94.69 179 ASP A C 1
ATOM 1510 O O . ASP A 1 179 ? -18.097 1.240 -1.399 1.00 94.69 179 ASP A O 1
ATOM 1514 N N . ASN A 1 180 ? -19.918 2.333 -0.663 1.00 91.38 180 ASN A N 1
ATOM 1515 C CA . ASN A 1 180 ? -20.856 1.242 -0.920 1.00 91.38 180 ASN A CA 1
ATOM 1516 C C . ASN A 1 180 ? -21.025 0.932 -2.419 1.00 91.38 180 ASN A C 1
ATOM 1518 O O . ASN A 1 180 ? -21.415 -0.182 -2.771 1.00 91.38 180 ASN A O 1
ATOM 1522 N N . GLU A 1 181 ? -20.687 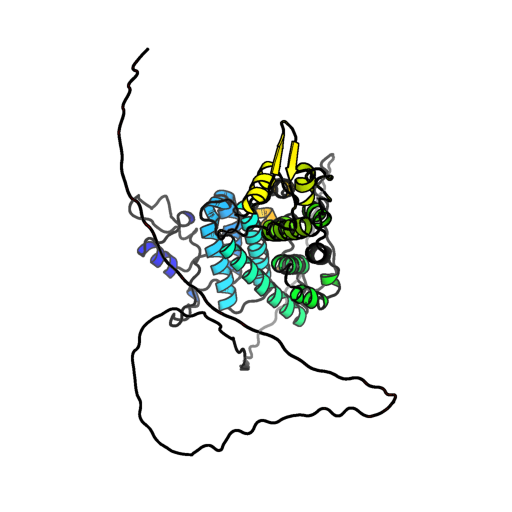1.861 -3.321 1.00 93.25 181 GLU A N 1
ATOM 1523 C CA . GLU A 1 181 ? -20.751 1.596 -4.762 1.00 93.25 181 GLU A CA 1
ATOM 1524 C C . GLU A 1 181 ? -19.668 0.606 -5.206 1.00 93.25 181 GLU A C 1
ATOM 1526 O O . GLU A 1 181 ? -19.881 -0.156 -6.150 1.00 93.25 181 GLU A O 1
ATOM 1531 N N . ILE A 1 182 ? -18.525 0.558 -4.514 1.00 91.88 182 ILE A N 1
ATOM 1532 C CA . ILE A 1 182 ? -17.466 -0.418 -4.808 1.00 91.88 182 ILE A CA 1
ATOM 1533 C C . ILE A 1 182 ? -17.926 -1.836 -4.467 1.00 91.88 182 ILE A C 1
ATOM 1535 O O . ILE A 1 182 ? -17.700 -2.758 -5.250 1.00 91.88 182 ILE A O 1
ATOM 1539 N N . VAL A 1 183 ? -18.640 -2.007 -3.353 1.00 91.25 183 VAL A N 1
ATOM 1540 C CA . VAL A 1 183 ? -19.232 -3.297 -2.962 1.00 91.25 183 VAL A CA 1
ATOM 1541 C C . VAL A 1 183 ? -20.281 -3.742 -3.971 1.00 91.25 183 VAL A C 1
ATOM 1543 O O . VAL A 1 183 ? -20.261 -4.883 -4.423 1.00 91.25 183 VAL A O 1
ATOM 1546 N N . ARG A 1 184 ? -21.145 -2.821 -4.406 1.00 92.56 184 ARG A N 1
ATOM 1547 C CA . ARG A 1 184 ? -22.146 -3.110 -5.435 1.00 92.56 184 ARG A CA 1
ATOM 1548 C C . ARG A 1 184 ? -21.510 -3.528 -6.762 1.00 92.56 184 ARG A C 1
ATOM 1550 O O . ARG A 1 184 ? -22.005 -4.430 -7.428 1.00 92.56 184 ARG A O 1
ATOM 1557 N N . LYS A 1 185 ? -20.397 -2.902 -7.155 1.00 92.88 185 LYS A N 1
ATOM 1558 C CA . LYS A 1 185 ? -19.630 -3.320 -8.340 1.00 92.88 185 LYS A CA 1
ATOM 1559 C C . LYS A 1 185 ? -18.986 -4.692 -8.160 1.00 92.88 185 LYS A C 1
ATOM 1561 O O . LYS A 1 185 ? -18.898 -5.429 -9.137 1.00 92.88 185 LYS A O 1
ATOM 1566 N N . ALA A 1 186 ? -18.584 -5.057 -6.943 1.00 93.19 186 ALA A N 1
ATOM 1567 C CA . ALA A 1 186 ? -18.018 -6.374 -6.667 1.00 93.19 186 ALA A CA 1
ATOM 1568 C C . ALA A 1 186 ? -19.018 -7.514 -6.930 1.00 93.19 186 ALA A C 1
ATOM 1570 O O . ALA A 1 186 ? -18.602 -8.599 -7.325 1.00 93.19 186 ALA A O 1
ATOM 1571 N N . GLU A 1 187 ? -20.331 -7.271 -6.824 1.00 91.00 187 GLU A N 1
ATOM 1572 C CA . GLU A 1 187 ? -21.367 -8.248 -7.209 1.00 91.00 187 GLU A CA 1
ATOM 1573 C C . GLU A 1 187 ? -21.319 -8.626 -8.703 1.00 91.00 187 GLU A C 1
ATOM 1575 O O . GLU A 1 187 ? -21.831 -9.674 -9.093 1.00 91.00 187 GLU A O 1
ATOM 1580 N N . LEU A 1 188 ? -20.695 -7.791 -9.545 1.00 93.31 188 LEU A N 1
ATOM 1581 C CA . LEU A 1 188 ? -20.518 -8.032 -10.981 1.00 93.31 188 LEU A CA 1
ATOM 1582 C C . LEU A 1 188 ? -19.253 -8.845 -11.306 1.00 93.31 188 LEU A C 1
ATOM 1584 O O . LEU A 1 188 ? -19.011 -9.180 -12.474 1.00 93.31 188 LEU A O 1
ATOM 1588 N N . TYR A 1 189 ? -18.427 -9.156 -10.303 1.00 94.75 189 TYR A N 1
ATOM 1589 C CA . TYR A 1 189 ? -17.252 -9.997 -10.498 1.00 94.75 189 TYR A CA 1
ATOM 1590 C C . TYR A 1 189 ? -17.649 -11.421 -10.921 1.00 94.75 189 TYR A C 1
ATOM 1592 O O . TYR A 1 189 ? -18.738 -11.897 -10.584 1.00 94.75 189 TYR A O 1
ATOM 1600 N N . PRO A 1 190 ? -16.780 -12.131 -11.670 1.00 94.25 190 PRO A N 1
ATOM 1601 C CA . PRO A 1 190 ? -16.945 -13.566 -11.895 1.00 94.25 190 PRO A CA 1
ATOM 1602 C C . PRO A 1 190 ? -17.120 -14.310 -10.569 1.00 94.25 190 PRO A C 1
ATOM 1604 O O . PRO A 1 190 ? -16.551 -13.904 -9.554 1.00 94.25 190 PRO A O 1
ATOM 1607 N N . LYS A 1 191 ? -17.881 -15.410 -10.563 1.00 94.50 191 LYS A N 1
ATOM 1608 C CA . LYS A 1 191 ? -18.178 -16.155 -9.326 1.00 94.50 191 LYS A CA 1
ATOM 1609 C C . LYS A 1 191 ? -16.900 -16.647 -8.651 1.00 94.50 191 LYS A C 1
ATOM 1611 O O . LYS A 1 191 ? -16.798 -16.607 -7.431 1.00 94.50 191 LYS A O 1
ATOM 1616 N N . GLU A 1 192 ? -15.926 -17.055 -9.449 1.00 95.31 192 GLU A N 1
ATOM 1617 C CA . GLU A 1 192 ? -14.621 -17.549 -9.021 1.00 95.31 192 GLU A CA 1
ATOM 1618 C C . GLU A 1 192 ? -13.858 -16.480 -8.225 1.00 95.31 192 GLU A C 1
ATOM 1620 O O . GLU A 1 192 ? -13.239 -16.786 -7.211 1.00 95.31 192 GLU A O 1
ATOM 1625 N N . ILE A 1 193 ? -13.970 -15.215 -8.642 1.00 97.25 193 ILE A N 1
ATOM 1626 C CA . ILE A 1 193 ? -13.353 -14.065 -7.973 1.00 97.25 193 ILE A CA 1
ATOM 1627 C C . ILE A 1 193 ? -14.196 -13.609 -6.782 1.00 97.25 193 ILE A C 1
ATOM 1629 O O . ILE A 1 193 ? -13.659 -13.385 -5.701 1.00 97.25 193 ILE A O 1
ATOM 1633 N N . LEU A 1 194 ? -15.518 -13.506 -6.951 1.00 97.00 194 LEU A N 1
ATOM 1634 C CA . LEU A 1 194 ? -16.434 -13.057 -5.905 1.00 97.00 194 LEU A CA 1
ATOM 1635 C C . LEU A 1 194 ? -16.360 -13.961 -4.671 1.00 97.00 194 LEU A C 1
ATOM 1637 O O . LEU A 1 194 ? -16.261 -13.460 -3.554 1.00 97.00 194 LEU A O 1
ATOM 1641 N N . PHE A 1 195 ? -16.381 -15.281 -4.860 1.00 97.56 195 PHE A N 1
ATOM 1642 C CA . PHE A 1 195 ? -16.314 -16.258 -3.770 1.00 97.56 195 PHE A CA 1
ATOM 1643 C C . PHE A 1 195 ? -14.884 -16.578 -3.320 1.00 97.56 195 PHE A C 1
ATOM 1645 O O . PHE A 1 195 ? -14.701 -17.392 -2.414 1.00 97.56 195 PHE A O 1
ATOM 1652 N N . HIS A 1 196 ? -13.870 -15.932 -3.901 1.00 98.25 196 HIS A N 1
ATOM 1653 C CA . HIS A 1 196 ? -12.494 -16.121 -3.468 1.00 98.25 196 HIS A CA 1
ATOM 1654 C C . HIS A 1 196 ? -12.308 -15.632 -2.016 1.00 98.25 196 HIS A C 1
ATOM 1656 O O . HIS A 1 196 ? -12.798 -14.548 -1.678 1.00 98.25 196 HIS A O 1
ATOM 1662 N N . PRO A 1 197 ? -11.553 -16.351 -1.157 1.00 98.12 197 PRO A N 1
ATOM 1663 C CA . PRO A 1 197 ? -11.352 -15.977 0.247 1.00 98.12 197 PRO A CA 1
ATOM 1664 C C . PRO A 1 197 ? -10.889 -14.530 0.469 1.00 98.12 197 PRO A C 1
ATOM 1666 O O . PRO A 1 197 ? -11.397 -13.860 1.363 1.00 98.12 197 PRO A O 1
ATOM 1669 N N . TYR A 1 198 ? -9.982 -14.020 -0.375 1.00 98.06 198 TYR A N 1
ATOM 1670 C CA . TYR A 1 198 ? -9.549 -12.613 -0.350 1.00 98.06 198 TYR A CA 1
ATOM 1671 C C . TYR A 1 198 ? -10.724 -11.631 -0.475 1.00 98.06 198 TYR A C 1
ATOM 1673 O O . TYR A 1 198 ? -10.862 -10.721 0.342 1.00 98.06 198 TYR A O 1
ATOM 1681 N N . VAL A 1 199 ? -11.580 -11.816 -1.484 1.00 98.38 199 VAL A N 1
ATOM 1682 C CA . VAL A 1 199 ? -12.709 -10.915 -1.751 1.00 98.38 199 VAL A CA 1
ATOM 1683 C C . VAL A 1 199 ? -13.768 -11.053 -0.663 1.00 98.38 199 VAL A C 1
ATOM 1685 O O . VAL A 1 199 ? -14.233 -10.044 -0.143 1.00 98.38 199 VAL A O 1
ATOM 1688 N N . GLN A 1 200 ? -14.081 -12.280 -0.241 1.00 98.25 200 GLN A N 1
ATOM 1689 C CA . GLN A 1 200 ? -15.015 -12.530 0.861 1.00 98.25 200 GLN A CA 1
ATOM 1690 C C . GLN A 1 200 ? -14.556 -11.878 2.170 1.00 98.25 200 GLN A C 1
ATOM 1692 O O . GLN A 1 200 ? -15.359 -11.266 2.869 1.00 98.25 200 GLN A O 1
ATOM 1697 N N . LEU A 1 201 ? -13.259 -11.940 2.479 1.00 98.50 201 LEU A N 1
ATOM 1698 C CA . LEU A 1 201 ? -12.700 -11.288 3.659 1.00 98.50 201 LEU A CA 1
ATOM 1699 C C . LEU A 1 201 ? -12.775 -9.756 3.563 1.00 98.50 201 LEU A C 1
ATOM 1701 O O . LEU A 1 201 ? -13.116 -9.101 4.546 1.00 98.50 201 LEU A O 1
ATOM 1705 N N . ALA A 1 202 ? -12.502 -9.174 2.391 1.00 98.38 202 ALA A N 1
ATOM 1706 C CA . ALA A 1 202 ? -12.648 -7.733 2.181 1.00 98.38 202 ALA A CA 1
ATOM 1707 C C . ALA A 1 202 ? -14.108 -7.266 2.316 1.00 98.38 202 ALA A C 1
ATOM 1709 O O . ALA A 1 202 ? -14.363 -6.221 2.917 1.00 98.38 202 ALA A O 1
ATOM 1710 N N . LEU A 1 203 ? -15.062 -8.053 1.810 1.00 97.94 203 LEU A N 1
ATOM 1711 C CA . LEU A 1 203 ? -16.494 -7.804 1.982 1.00 97.94 203 LEU A CA 1
ATOM 1712 C C . LEU A 1 203 ? -16.920 -7.933 3.453 1.00 97.94 203 LEU A C 1
ATOM 1714 O O . LEU A 1 203 ? -17.665 -7.086 3.933 1.00 97.94 203 LEU A O 1
ATOM 1718 N N . GLU A 1 204 ? -16.401 -8.919 4.198 1.00 97.75 204 GLU A N 1
ATOM 1719 C CA . GLU A 1 204 ? -16.641 -9.033 5.648 1.00 97.75 204 GLU A CA 1
ATOM 1720 C C . GLU A 1 204 ? -16.072 -7.818 6.405 1.00 97.75 204 GLU A C 1
ATOM 1722 O O . GLU A 1 204 ? -16.724 -7.288 7.304 1.00 97.75 204 GLU A O 1
ATOM 1727 N N . PHE A 1 205 ? -14.884 -7.317 6.043 1.00 98.19 205 PHE A N 1
ATOM 1728 C CA . PHE A 1 205 ? -14.355 -6.085 6.641 1.00 98.19 205 PHE A CA 1
ATOM 1729 C C . PHE A 1 205 ? -15.249 -4.881 6.374 1.00 98.19 205 PHE A C 1
ATOM 1731 O O . PHE A 1 205 ? -15.501 -4.097 7.296 1.00 98.19 205 PHE A O 1
ATOM 1738 N N . GLN A 1 206 ? -15.733 -4.731 5.141 1.00 96.88 206 GLN A N 1
ATOM 1739 C CA . GLN A 1 206 ? -16.639 -3.648 4.791 1.00 96.88 206 GLN A CA 1
ATOM 1740 C C . GLN A 1 206 ? -17.954 -3.757 5.568 1.00 96.88 206 GLN A C 1
ATOM 1742 O O . GLN A 1 206 ? -18.348 -2.773 6.195 1.00 96.88 206 GLN A O 1
ATOM 1747 N N . SER A 1 207 ? -18.571 -4.940 5.626 1.00 96.69 207 SER A N 1
ATOM 1748 C CA . SER A 1 207 ? -19.862 -5.115 6.297 1.00 96.69 207 SER A CA 1
ATOM 1749 C C . SER A 1 207 ? -19.753 -4.836 7.797 1.00 96.69 207 SER A C 1
ATOM 1751 O O . SER A 1 207 ? -20.545 -4.079 8.349 1.00 96.69 207 SER A O 1
ATOM 1753 N N . LEU A 1 208 ? -18.709 -5.349 8.461 1.00 97.38 208 LEU A N 1
ATOM 1754 C CA . LEU A 1 208 ? -18.462 -5.090 9.883 1.00 97.38 208 LEU A CA 1
ATOM 1755 C C . LEU A 1 208 ? -18.178 -3.607 10.165 1.00 97.38 208 LEU A C 1
ATOM 1757 O O . LEU A 1 208 ? -18.490 -3.117 11.255 1.00 97.38 208 LEU A O 1
ATOM 1761 N N . THR A 1 209 ? -17.573 -2.903 9.206 1.00 96.12 209 THR A N 1
ATOM 1762 C CA . THR A 1 209 ? -17.301 -1.465 9.301 1.00 96.12 209 THR A CA 1
ATOM 1763 C C . THR A 1 209 ? -18.577 -0.639 9.142 1.00 96.12 209 THR A C 1
ATOM 1765 O O . THR A 1 209 ? -18.774 0.306 9.907 1.00 96.12 209 THR A O 1
ATOM 1768 N N . ASP A 1 210 ? -19.439 -0.992 8.187 1.00 94.25 210 ASP A N 1
ATOM 1769 C CA . ASP A 1 210 ? -20.702 -0.296 7.915 1.00 94.25 210 ASP A CA 1
ATOM 1770 C C . ASP A 1 210 ? -21.740 -0.536 9.025 1.00 94.25 210 ASP A C 1
ATOM 1772 O O . ASP A 1 210 ? -22.339 0.406 9.543 1.00 94.25 210 ASP A O 1
ATOM 1776 N N . GLU A 1 211 ? -21.858 -1.780 9.501 1.00 94.81 211 GLU A N 1
ATOM 1777 C CA . GLU A 1 211 ? -22.743 -2.165 10.611 1.00 94.81 211 GLU A CA 1
ATOM 1778 C C . GLU A 1 211 ? -22.260 -1.654 11.985 1.00 94.81 211 GLU A C 1
ATOM 1780 O O . GLU A 1 211 ? -22.984 -1.732 12.981 1.00 94.81 211 GLU A O 1
ATOM 1785 N N . GLY A 1 212 ? -21.027 -1.144 12.075 1.00 94.00 212 GLY A N 1
ATOM 1786 C CA . GLY A 1 212 ? -20.444 -0.647 13.323 1.00 94.00 212 GLY A CA 1
ATOM 1787 C C . GLY A 1 212 ? -20.094 -1.748 14.334 1.00 94.00 212 GLY A C 1
ATOM 1788 O O . GLY A 1 212 ? -20.074 -1.507 15.544 1.00 94.00 212 GLY A O 1
ATOM 1789 N N . ILE A 1 213 ? -19.792 -2.966 13.871 1.00 95.31 213 ILE A N 1
ATOM 1790 C CA . ILE A 1 213 ? -19.415 -4.110 14.720 1.00 95.31 213 ILE A CA 1
ATOM 1791 C C . ILE A 1 213 ? -17.892 -4.121 14.945 1.00 95.31 213 ILE A C 1
ATOM 1793 O O . ILE A 1 213 ? -17.167 -5.058 14.598 1.00 95.31 213 ILE A O 1
ATOM 1797 N N . TYR A 1 214 ? -17.392 -3.061 15.582 1.00 94.94 214 TYR A N 1
ATOM 1798 C CA . TYR A 1 214 ? -15.956 -2.770 15.689 1.00 94.94 214 TYR A CA 1
ATOM 1799 C C . TYR A 1 214 ? -15.142 -3.860 16.401 1.00 94.94 214 TYR A C 1
ATOM 1801 O O . TYR A 1 214 ? -14.058 -4.218 15.949 1.00 94.94 214 TYR A O 1
ATOM 1809 N N . SER A 1 215 ? -15.667 -4.449 17.483 1.00 95.06 215 SER A N 1
ATOM 1810 C CA . SER A 1 215 ? -14.936 -5.498 18.215 1.00 95.06 215 SER A CA 1
ATOM 1811 C C . SER A 1 215 ? -14.673 -6.729 17.347 1.00 95.06 215 SER A C 1
ATOM 1813 O O . SER A 1 215 ? -13.592 -7.313 17.412 1.00 95.06 215 SER A O 1
ATOM 1815 N N . ARG A 1 216 ? -15.656 -7.134 16.531 1.00 97.00 216 ARG A N 1
ATOM 1816 C CA . ARG A 1 216 ? -15.497 -8.271 15.619 1.00 97.00 216 ARG A CA 1
ATOM 1817 C C . ARG A 1 216 ? -14.569 -7.907 14.465 1.00 97.00 216 ARG A C 1
ATOM 1819 O O . ARG A 1 216 ? -13.738 -8.734 14.109 1.00 97.00 216 ARG A O 1
ATOM 1826 N N . LEU A 1 217 ? -14.660 -6.677 13.956 1.00 97.94 217 LEU A N 1
ATOM 1827 C CA . LEU A 1 217 ? -13.755 -6.167 12.930 1.00 97.94 217 LEU A CA 1
ATOM 1828 C C . LEU A 1 217 ? -12.290 -6.273 13.367 1.00 97.94 217 LEU A C 1
ATOM 1830 O O . LEU A 1 217 ? -11.515 -6.947 12.698 1.00 97.94 217 LEU A O 1
ATOM 1834 N N . PHE A 1 218 ? -11.913 -5.685 14.507 1.00 97.56 218 PHE A N 1
ATOM 1835 C CA . PHE A 1 218 ? -10.523 -5.726 14.976 1.00 97.56 218 PHE A CA 1
ATOM 1836 C C . PHE A 1 218 ? -10.050 -7.154 15.270 1.00 97.56 218 PHE A C 1
ATOM 1838 O O . PHE A 1 218 ? -8.947 -7.523 14.872 1.00 97.56 218 PHE A O 1
ATOM 1845 N N . LYS A 1 219 ? -10.901 -8.006 15.861 1.00 96.88 219 LYS A N 1
ATOM 1846 C CA . LYS A 1 219 ? -10.589 -9.438 16.027 1.00 96.88 219 LYS A CA 1
ATOM 1847 C C . LYS A 1 219 ? -10.314 -10.132 14.693 1.00 96.88 219 LYS A C 1
ATOM 1849 O O . LYS A 1 219 ? -9.402 -10.947 14.618 1.00 96.88 219 LYS A O 1
ATOM 1854 N N . LYS A 1 220 ? -11.085 -9.819 13.647 1.00 97.81 220 LYS A N 1
ATOM 1855 C CA . LYS A 1 220 ? -10.887 -10.391 12.313 1.00 97.81 220 LYS A CA 1
ATOM 1856 C C . LYS A 1 220 ? -9.609 -9.854 11.667 1.00 97.81 220 LYS A C 1
ATOM 1858 O O . LYS A 1 220 ? -8.817 -10.647 11.172 1.00 97.81 220 LYS A O 1
ATOM 1863 N N . VAL A 1 221 ? -9.353 -8.546 11.730 1.00 97.50 221 VAL A N 1
ATOM 1864 C CA . VAL A 1 221 ? -8.139 -7.917 11.173 1.00 97.50 221 VAL A CA 1
ATOM 1865 C C . VAL A 1 221 ? -6.861 -8.500 11.795 1.00 97.50 221 VAL A C 1
ATOM 1867 O O . VAL A 1 221 ? -5.918 -8.847 11.078 1.00 97.50 221 VAL A O 1
ATOM 1870 N N . PHE A 1 222 ? -6.848 -8.686 13.117 1.00 96.62 222 PHE A N 1
ATOM 1871 C CA . PHE A 1 222 ? -5.704 -9.257 13.836 1.00 96.62 222 PHE A CA 1
ATOM 1872 C C . PHE A 1 222 ? -5.678 -10.790 13.861 1.00 96.62 222 PHE A C 1
ATOM 1874 O O . PHE A 1 222 ? -4.713 -11.365 14.358 1.00 96.62 222 PHE A O 1
ATOM 1881 N N . SER A 1 223 ? -6.685 -11.465 13.296 1.00 96.44 223 SER A N 1
ATOM 1882 C CA . SER A 1 223 ? -6.690 -12.927 13.178 1.00 96.44 223 SER A CA 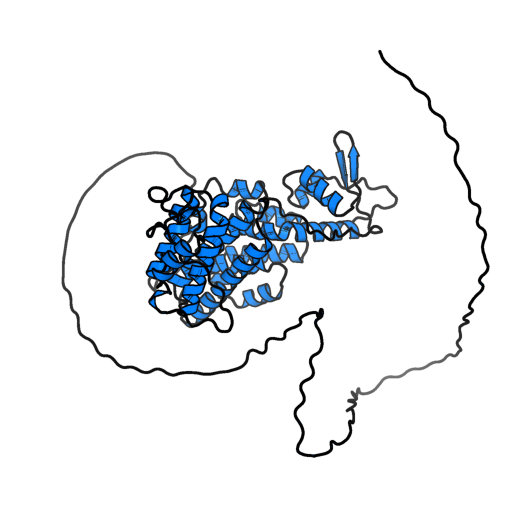1
ATOM 1883 C C . SER A 1 223 ? -5.457 -13.413 12.401 1.00 96.44 223 SER A C 1
ATOM 1885 O O . SER A 1 223 ? -5.117 -12.788 11.387 1.00 96.44 223 SER A O 1
ATOM 1887 N N . PRO A 1 224 ? -4.815 -14.527 12.804 1.00 94.00 224 PRO A N 1
ATOM 1888 C CA . PRO A 1 224 ? -3.752 -15.166 12.026 1.00 94.00 224 PRO A CA 1
ATOM 1889 C C . PRO A 1 224 ? -4.181 -15.540 10.600 1.00 94.00 224 PRO A C 1
ATOM 1891 O O . PRO A 1 224 ? -3.359 -15.530 9.695 1.00 94.00 224 PRO A O 1
ATOM 1894 N N . GLU A 1 225 ? -5.475 -15.803 10.385 1.00 93.88 225 GLU A N 1
ATOM 1895 C CA . GLU A 1 225 ? -6.045 -16.134 9.069 1.00 93.88 225 GLU A CA 1
ATOM 1896 C C . GLU A 1 225 ? -6.057 -14.946 8.099 1.00 93.88 225 GLU A C 1
ATOM 1898 O O . GLU A 1 225 ? -6.128 -15.132 6.887 1.00 93.88 225 GLU A O 1
ATOM 1903 N N . THR A 1 226 ? -6.033 -13.714 8.616 1.00 96.81 226 THR A N 1
ATOM 1904 C CA . THR A 1 226 ? -6.065 -12.516 7.775 1.00 96.81 226 THR A CA 1
ATOM 1905 C C . THR A 1 226 ? -4.679 -12.286 7.171 1.00 96.81 226 THR A C 1
ATOM 1907 O O . THR A 1 226 ? -3.727 -12.081 7.930 1.00 96.81 226 THR A O 1
ATOM 1910 N N . PRO A 1 227 ? -4.544 -12.212 5.838 1.00 96.44 227 PRO A N 1
ATOM 1911 C CA . PRO A 1 227 ? -3.272 -11.926 5.183 1.00 96.44 227 PRO A CA 1
ATOM 1912 C C . PRO A 1 227 ? -2.646 -10.620 5.685 1.00 96.44 227 PRO A C 1
ATOM 1914 O O . PRO A 1 227 ? -3.343 -9.618 5.865 1.00 96.44 227 PRO A O 1
ATOM 1917 N N . TYR A 1 228 ? -1.325 -10.622 5.892 1.00 97.25 228 TYR A N 1
ATOM 1918 C CA . TYR A 1 228 ? -0.585 -9.490 6.467 1.00 97.25 228 TYR A CA 1
ATOM 1919 C C . TYR A 1 228 ? -0.893 -8.164 5.755 1.00 97.25 228 TYR A C 1
ATOM 1921 O O . TYR A 1 228 ? -1.350 -7.219 6.397 1.00 97.25 228 TYR A O 1
ATOM 1929 N N . LEU A 1 229 ? -0.764 -8.123 4.423 1.00 98.00 229 LEU A N 1
ATOM 1930 C CA . LEU A 1 229 ? -1.006 -6.910 3.636 1.00 98.00 229 LEU A CA 1
ATOM 1931 C C . LEU A 1 229 ? -2.462 -6.421 3.695 1.00 98.00 229 LEU A C 1
ATOM 1933 O O . LEU A 1 229 ? -2.684 -5.215 3.694 1.00 98.00 229 LEU A O 1
ATOM 1937 N N . MET A 1 230 ? -3.458 -7.307 3.816 1.00 98.31 230 MET A N 1
ATOM 1938 C CA . MET A 1 230 ? -4.847 -6.869 4.034 1.00 98.31 230 MET A CA 1
ATOM 1939 C C . MET A 1 230 ? -5.009 -6.192 5.396 1.00 98.31 230 MET A C 1
ATOM 1941 O O . MET A 1 230 ? -5.704 -5.184 5.502 1.00 98.31 230 MET A O 1
ATOM 1945 N N . GLY A 1 231 ? -4.348 -6.720 6.431 1.00 97.75 231 GLY A N 1
ATOM 1946 C CA . GLY A 1 231 ? -4.317 -6.103 7.756 1.00 97.75 231 GLY A CA 1
ATOM 1947 C C . GLY A 1 231 ? -3.634 -4.733 7.743 1.00 97.75 231 GLY A C 1
ATOM 1948 O O . GLY A 1 231 ? -4.212 -3.760 8.225 1.00 97.75 231 GLY A O 1
ATOM 1949 N N . CYS A 1 232 ? -2.455 -4.636 7.120 1.00 97.81 232 CYS A N 1
ATOM 1950 C CA . CYS A 1 232 ? -1.743 -3.372 6.899 1.00 97.81 232 CYS A CA 1
ATOM 1951 C C . CYS A 1 232 ? -2.580 -2.363 6.105 1.00 97.81 232 CYS A C 1
ATOM 1953 O O . CYS A 1 232 ? -2.552 -1.169 6.381 1.00 97.81 232 CYS A O 1
ATOM 1955 N N . LEU A 1 233 ? -3.359 -2.826 5.128 1.00 97.88 233 LEU A N 1
ATOM 1956 C CA . LEU A 1 233 ? -4.227 -1.945 4.361 1.00 97.88 233 LEU A CA 1
ATOM 1957 C C . LEU A 1 233 ? -5.431 -1.467 5.186 1.00 97.88 233 LEU A C 1
ATOM 1959 O O . LEU A 1 233 ? -5.793 -0.301 5.099 1.00 97.88 233 LEU A O 1
ATOM 1963 N N . MET A 1 234 ? -6.014 -2.318 6.035 1.00 97.88 234 MET A N 1
ATOM 1964 C CA . MET A 1 234 ? -7.079 -1.921 6.968 1.00 97.88 234 MET A CA 1
ATOM 1965 C C . MET A 1 234 ? -6.623 -0.864 7.982 1.00 97.88 234 MET A C 1
ATOM 1967 O O . MET A 1 234 ? -7.410 0.009 8.363 1.00 97.88 234 MET A O 1
ATOM 1971 N N . GLU A 1 235 ? -5.356 -0.916 8.398 1.00 96.56 235 GLU A N 1
ATOM 1972 C CA . GLU A 1 235 ? -4.762 0.010 9.366 1.00 96.56 235 GLU A CA 1
ATOM 1973 C C . GLU A 1 235 ? -4.946 1.480 8.972 1.00 96.56 235 GLU A C 1
ATOM 1975 O O . GLU A 1 235 ? -5.203 2.324 9.834 1.00 96.56 235 GLU A O 1
ATOM 1980 N N . ILE A 1 236 ? -4.938 1.787 7.669 1.00 95.06 236 ILE A N 1
ATOM 1981 C CA . ILE A 1 236 ? -5.063 3.159 7.163 1.00 95.06 236 ILE A CA 1
ATOM 1982 C C . ILE A 1 236 ? -6.419 3.815 7.468 1.00 95.06 236 ILE A C 1
ATOM 1984 O O . ILE A 1 236 ? -6.574 5.027 7.252 1.00 95.06 236 ILE A O 1
ATOM 1988 N N . HIS A 1 237 ? -7.402 3.013 7.889 1.00 95.62 237 HIS A N 1
ATOM 1989 C CA . HIS A 1 237 ? -8.758 3.422 8.240 1.00 95.62 237 HIS A CA 1
ATOM 1990 C C . HIS A 1 237 ? -9.012 3.395 9.753 1.00 95.62 237 HIS A C 1
ATOM 1992 O O . HIS A 1 237 ? -10.064 3.870 10.191 1.00 95.62 237 HIS A O 1
ATOM 1998 N N . PHE A 1 238 ? -8.078 2.896 10.573 1.00 96.19 238 PHE A N 1
ATOM 1999 C CA . PHE A 1 238 ? -8.293 2.701 12.010 1.00 96.19 238 PHE A CA 1
ATOM 2000 C C . PHE A 1 238 ? -8.701 3.981 12.729 1.00 96.19 238 PHE A C 1
ATOM 2002 O O . PHE A 1 238 ? -9.648 3.948 13.508 1.00 96.19 238 PHE A O 1
ATOM 2009 N N . ASN A 1 239 ? -8.069 5.120 12.436 1.00 94.62 239 ASN A N 1
ATOM 2010 C CA . ASN A 1 239 ? -8.421 6.390 13.079 1.00 94.62 239 ASN A CA 1
ATOM 2011 C C . ASN A 1 239 ? -9.884 6.787 12.810 1.00 94.62 239 ASN A C 1
ATOM 2013 O O . ASN A 1 239 ? -10.594 7.200 13.727 1.00 94.62 239 ASN A O 1
ATOM 2017 N N . ILE A 1 240 ? -10.365 6.584 11.579 1.00 94.50 240 ILE A N 1
ATOM 2018 C CA . ILE A 1 240 ? -11.752 6.879 11.190 1.00 94.50 240 ILE A CA 1
ATOM 2019 C C . ILE A 1 240 ? -12.716 5.897 11.865 1.00 94.50 240 ILE A C 1
ATOM 2021 O O . ILE A 1 240 ? -13.744 6.306 12.403 1.00 94.50 240 ILE A O 1
ATOM 2025 N N . ILE A 1 241 ? -12.382 4.606 11.865 1.00 96.38 241 ILE A N 1
ATOM 2026 C CA . ILE A 1 241 ? -13.205 3.546 12.461 1.00 96.38 241 ILE A CA 1
ATOM 2027 C C . ILE A 1 241 ? -13.321 3.745 13.976 1.00 96.38 241 ILE A C 1
ATOM 2029 O O . ILE A 1 241 ? -14.424 3.751 14.520 1.00 96.38 241 ILE A O 1
ATOM 2033 N N . ARG A 1 242 ? -12.196 3.990 14.657 1.00 96.12 242 ARG A N 1
ATOM 2034 C CA . ARG A 1 242 ? -12.142 4.267 16.098 1.00 96.12 242 ARG A CA 1
ATOM 2035 C C . ARG A 1 242 ? -12.925 5.536 16.446 1.00 96.12 242 ARG A C 1
ATOM 2037 O O . ARG A 1 242 ? -13.682 5.522 17.411 1.00 96.12 242 ARG A O 1
ATOM 2044 N N . LYS A 1 243 ? -12.839 6.594 15.627 1.00 94.25 243 LYS A N 1
ATOM 2045 C CA . LYS A 1 243 ? -13.655 7.812 15.789 1.00 94.25 243 LYS A CA 1
ATOM 2046 C C . LYS A 1 243 ? -15.150 7.500 15.699 1.00 94.25 243 LYS A C 1
ATOM 2048 O O . LYS A 1 243 ? -15.905 7.869 16.596 1.00 94.25 243 LYS A O 1
ATOM 2053 N N . LYS A 1 244 ? -15.587 6.796 14.646 1.00 94.00 244 LYS A N 1
ATOM 2054 C CA . LYS A 1 244 ? -16.994 6.384 14.473 1.00 94.00 244 LYS A CA 1
ATOM 2055 C C . LYS A 1 244 ? -17.488 5.559 15.664 1.00 94.00 244 LYS A C 1
ATOM 2057 O O . LYS A 1 244 ? -18.597 5.787 16.148 1.00 94.00 244 LYS A O 1
ATOM 2062 N N . ALA A 1 245 ? -16.647 4.666 16.184 1.00 94.56 245 ALA A N 1
ATOM 2063 C CA . ALA A 1 245 ? -16.953 3.885 17.372 1.00 94.56 245 ALA A CA 1
ATOM 2064 C C . ALA A 1 245 ? -17.138 4.754 18.622 1.00 94.56 245 ALA A C 1
ATOM 2066 O O . ALA A 1 245 ? -18.127 4.577 19.331 1.00 94.56 245 ALA A O 1
ATOM 2067 N N . LEU A 1 246 ? -16.259 5.733 18.864 1.00 93.31 246 LEU A N 1
ATOM 2068 C CA . LEU A 1 246 ? -16.414 6.661 19.989 1.00 93.31 246 LEU A CA 1
ATOM 2069 C C . LEU A 1 246 ? -17.689 7.498 19.882 1.00 93.31 246 LEU A C 1
ATOM 2071 O O . LEU A 1 246 ? -18.400 7.622 20.874 1.00 93.31 246 LEU A O 1
ATOM 2075 N N . ILE A 1 247 ? -18.021 8.019 18.696 1.00 91.31 247 ILE A N 1
ATOM 2076 C CA . ILE A 1 247 ? -19.273 8.762 18.466 1.00 91.31 247 ILE A CA 1
ATOM 2077 C C . ILE A 1 247 ? -20.482 7.879 18.797 1.00 91.31 247 ILE A C 1
ATOM 2079 O O . ILE A 1 247 ? -21.383 8.298 19.531 1.00 91.31 247 ILE A O 1
ATOM 2083 N N . ALA A 1 248 ? -20.488 6.635 18.308 1.00 91.00 248 ALA A N 1
ATOM 2084 C CA . ALA A 1 248 ? -21.554 5.682 18.591 1.00 91.00 248 ALA A CA 1
ATOM 2085 C C . ALA A 1 248 ? -21.673 5.404 20.100 1.00 91.00 248 ALA A C 1
ATOM 2087 O O . ALA A 1 248 ? -22.769 5.504 20.657 1.00 91.00 248 ALA A O 1
ATOM 2088 N N . MET A 1 249 ? -20.554 5.146 20.783 1.00 90.12 249 MET A N 1
ATOM 2089 C CA . MET A 1 249 ? -20.519 4.908 22.229 1.00 90.12 249 MET A CA 1
ATOM 2090 C C . MET A 1 249 ? -20.978 6.131 23.036 1.00 90.12 249 MET A C 1
ATOM 2092 O O . MET A 1 249 ? -21.812 5.974 23.929 1.00 90.12 249 MET A O 1
ATOM 2096 N N . ASN A 1 250 ? -20.531 7.337 22.670 1.00 88.94 250 ASN A N 1
ATOM 2097 C CA . ASN A 1 250 ? -20.924 8.596 23.311 1.00 88.94 250 ASN A CA 1
ATOM 2098 C C . ASN A 1 250 ? -22.431 8.865 23.195 1.00 88.94 250 ASN A C 1
ATOM 2100 O O . ASN A 1 250 ? -23.062 9.382 24.113 1.00 88.94 250 ASN A O 1
ATOM 2104 N N . SER A 1 251 ? -23.039 8.457 22.078 1.00 85.88 251 SER A N 1
ATOM 2105 C CA . SER A 1 251 ? -24.479 8.611 21.853 1.00 85.88 251 SER A CA 1
ATOM 2106 C C . SER A 1 251 ? -25.347 7.555 22.561 1.00 85.88 251 SER A C 1
ATOM 2108 O O . SER A 1 251 ? -26.505 7.836 22.898 1.00 85.88 251 SER A O 1
ATOM 2110 N N . ALA A 1 252 ? -24.810 6.347 22.774 1.00 84.62 252 ALA A N 1
ATOM 2111 C CA . ALA A 1 252 ? -25.559 5.178 23.235 1.00 84.62 252 ALA A CA 1
ATOM 2112 C C . ALA A 1 252 ? -25.468 4.946 24.750 1.00 84.62 252 ALA A C 1
ATOM 2114 O O . ALA A 1 252 ? -26.452 4.528 25.372 1.00 84.62 252 ALA A O 1
ATOM 2115 N N . ILE A 1 253 ? -24.307 5.205 25.356 1.00 77.19 253 ILE A N 1
ATOM 2116 C CA . ILE A 1 253 ? -24.071 4.931 26.775 1.00 77.19 253 ILE A CA 1
ATOM 2117 C C . ILE A 1 253 ? -24.774 6.003 27.610 1.00 77.19 253 ILE A C 1
ATOM 2119 O O . ILE A 1 253 ? -24.375 7.160 27.670 1.00 77.19 253 ILE A O 1
ATOM 2123 N N . LYS A 1 254 ? -25.869 5.609 28.265 1.00 66.06 254 LYS A N 1
ATOM 2124 C CA . LYS A 1 254 ? -26.585 6.460 29.217 1.00 66.06 254 LYS A CA 1
ATOM 2125 C C . LYS A 1 254 ? -26.032 6.223 30.611 1.00 66.06 254 LYS A C 1
ATOM 2127 O O . LYS A 1 254 ? -26.420 5.246 31.248 1.00 66.06 254 LYS A O 1
ATOM 2132 N N . TYR A 1 255 ? -25.238 7.150 31.131 1.00 64.12 255 TYR A N 1
ATOM 2133 C CA . TYR A 1 255 ? -25.039 7.253 32.575 1.00 64.12 255 TYR A CA 1
ATOM 2134 C C . TYR A 1 255 ? -26.349 7.747 33.193 1.00 64.12 255 TYR A C 1
ATOM 2136 O O . TYR A 1 255 ? -26.586 8.944 33.324 1.00 64.12 255 TYR A O 1
ATOM 2144 N N . LYS A 1 256 ? -27.270 6.827 33.505 1.00 51.47 256 LYS A N 1
ATOM 2145 C CA . LYS A 1 256 ? -28.439 7.166 34.325 1.00 51.47 256 LYS A CA 1
ATOM 2146 C C . LYS A 1 256 ? -27.925 7.663 35.678 1.00 51.47 256 LYS A C 1
ATOM 2148 O O . LYS A 1 256 ? -27.302 6.889 36.401 1.00 51.47 256 LYS A O 1
ATOM 2153 N N . ASP A 1 257 ? -28.184 8.928 35.993 1.00 55.03 257 ASP A N 1
ATOM 2154 C CA . ASP A 1 257 ? -28.049 9.523 37.329 1.00 55.03 257 ASP A CA 1
ATOM 2155 C C . ASP A 1 257 ? -26.713 9.239 38.050 1.00 55.03 257 ASP A C 1
ATOM 2157 O O . ASP A 1 257 ? -26.719 8.924 39.237 1.00 55.03 257 ASP A O 1
ATOM 2161 N N . ASN A 1 258 ? -25.566 9.289 37.352 1.00 53.91 258 ASN A N 1
ATOM 2162 C CA . ASN A 1 258 ? -24.242 8.953 37.918 1.00 53.91 258 ASN A CA 1
ATOM 2163 C C . ASN A 1 258 ? -24.125 7.534 38.531 1.00 53.91 258 ASN A C 1
ATOM 2165 O O . ASN A 1 258 ? -23.241 7.285 39.344 1.00 53.91 258 ASN A O 1
ATOM 2169 N N . ARG A 1 259 ? -24.996 6.579 38.171 1.00 57.31 259 ARG A N 1
ATOM 2170 C CA . ARG A 1 259 ? -24.992 5.227 38.774 1.00 57.31 259 ARG A CA 1
ATOM 2171 C C . ARG A 1 259 ? -24.166 4.184 38.033 1.00 57.31 259 ARG A C 1
ATOM 2173 O O . ARG A 1 259 ? -23.927 3.116 38.589 1.00 57.31 259 ARG A O 1
ATOM 2180 N N . LEU A 1 260 ? -23.774 4.443 36.788 1.00 67.31 260 LEU A N 1
ATOM 2181 C CA . LEU A 1 260 ? -22.890 3.536 36.060 1.00 67.31 260 LEU A CA 1
ATOM 2182 C C . LEU A 1 260 ? -21.443 3.999 36.230 1.00 67.31 260 LEU A C 1
ATOM 2184 O O . LEU A 1 260 ? -21.182 5.189 36.046 1.00 67.31 260 LEU A O 1
ATOM 2188 N N . PRO A 1 261 ? -20.512 3.093 36.574 1.00 78.38 261 PRO A N 1
ATOM 2189 C CA . PRO A 1 261 ? -19.103 3.442 36.616 1.00 78.38 261 PRO A CA 1
ATOM 2190 C C . PRO A 1 261 ? -18.615 3.829 35.209 1.00 78.38 261 PRO A C 1
ATOM 2192 O O . PRO A 1 261 ? -19.208 3.390 34.213 1.00 78.38 261 PRO A O 1
ATOM 2195 N N . PRO A 1 262 ? -17.541 4.631 35.103 1.00 87.00 262 PRO A N 1
ATOM 2196 C CA . PRO A 1 262 ? -16.893 4.939 33.828 1.00 87.00 262 PRO A CA 1
ATOM 2197 C C . PRO A 1 262 ? -16.586 3.668 33.038 1.00 87.00 262 PRO A C 1
ATOM 2199 O O . PRO A 1 262 ? -16.366 2.607 33.625 1.00 87.00 262 PRO A O 1
ATOM 2202 N N . TYR A 1 263 ? -16.561 3.749 31.708 1.00 90.31 263 TYR A N 1
ATOM 2203 C CA . TYR A 1 263 ? -16.269 2.571 30.899 1.00 90.31 263 TYR A CA 1
ATOM 2204 C C . TYR A 1 263 ? -14.800 2.161 31.103 1.00 90.31 263 TYR A C 1
ATOM 2206 O O . TYR A 1 263 ? -13.926 3.007 30.900 1.00 90.31 263 TYR A O 1
ATOM 2214 N N . PRO A 1 264 ? -14.491 0.898 31.455 1.00 92.81 264 PRO A N 1
ATOM 2215 C CA . PRO A 1 264 ? -13.112 0.481 31.692 1.00 92.81 264 PRO A CA 1
ATOM 2216 C C . PRO A 1 264 ? -12.245 0.661 30.442 1.00 92.81 264 PRO A C 1
ATOM 2218 O O . PRO A 1 264 ? -12.525 0.061 29.398 1.00 92.81 264 PRO A O 1
ATOM 2221 N N . ALA A 1 265 ? -11.176 1.451 30.546 1.00 93.88 265 ALA A N 1
ATOM 2222 C CA . ALA A 1 265 ? -10.307 1.765 29.414 1.00 93.88 265 ALA A CA 1
ATOM 2223 C C . ALA A 1 265 ? -9.642 0.506 28.833 1.00 93.88 265 ALA A C 1
ATOM 2225 O O . ALA A 1 265 ? -9.554 0.364 27.620 1.00 93.88 265 ALA A O 1
ATOM 2226 N N . GLU A 1 266 ? -9.302 -0.477 29.667 1.00 94.06 266 GLU A N 1
ATOM 2227 C CA . GLU A 1 266 ? -8.727 -1.751 29.214 1.00 94.06 266 GLU A CA 1
ATOM 2228 C C . GLU A 1 266 ? -9.693 -2.549 28.319 1.00 94.06 266 GLU A C 1
ATOM 2230 O O . GLU A 1 266 ? -9.311 -3.133 27.302 1.00 94.06 266 GLU A O 1
ATOM 2235 N N . LYS A 1 267 ? -10.993 -2.511 28.636 1.00 94.31 267 LYS A N 1
ATOM 2236 C CA . LYS A 1 267 ? -12.028 -3.113 27.789 1.00 94.31 267 LYS A CA 1
ATOM 2237 C C . LYS A 1 267 ? -12.171 -2.347 26.473 1.00 94.31 267 LYS A C 1
ATOM 2239 O O . LYS A 1 267 ? -12.395 -2.966 25.434 1.00 94.31 267 LYS A O 1
ATOM 2244 N N . LEU A 1 268 ? -12.032 -1.021 26.512 1.00 95.19 268 LEU A N 1
ATOM 2245 C CA . LEU A 1 268 ? -12.139 -0.163 25.333 1.00 95.19 268 LEU A CA 1
ATOM 2246 C C . LEU A 1 268 ? -10.943 -0.349 24.397 1.00 95.19 268 LEU A C 1
ATOM 2248 O O . LEU A 1 268 ? -11.135 -0.445 23.188 1.00 95.19 268 LEU A O 1
ATOM 2252 N N . LYS A 1 269 ? -9.740 -0.493 24.961 1.00 95.50 269 LYS A N 1
ATOM 2253 C CA . LYS A 1 269 ? -8.499 -0.813 24.248 1.00 95.50 269 LYS A CA 1
ATOM 2254 C C . LYS A 1 269 ? -8.678 -2.071 23.403 1.00 95.50 269 LYS A C 1
ATOM 2256 O O . LYS A 1 269 ? -8.471 -2.037 22.193 1.00 95.50 269 LYS A O 1
ATOM 2261 N N . ASN A 1 270 ? -9.173 -3.143 24.025 1.00 95.00 270 ASN A N 1
ATOM 2262 C CA . ASN A 1 270 ? -9.431 -4.419 23.354 1.00 95.00 270 ASN A CA 1
ATOM 2263 C C . ASN A 1 270 ? -10.575 -4.331 22.327 1.00 95.00 270 ASN A C 1
ATOM 2265 O O . ASN A 1 270 ? -10.542 -5.004 21.300 1.00 95.00 270 ASN A O 1
ATOM 2269 N N . LEU A 1 271 ? -11.599 -3.511 22.588 1.00 95.88 271 LEU A N 1
ATOM 2270 C CA . LEU A 1 271 ? -12.725 -3.305 21.671 1.00 95.88 271 LEU A CA 1
ATOM 2271 C C . LEU A 1 271 ? -12.302 -2.561 20.397 1.00 95.88 271 LEU A C 1
ATOM 2273 O O . LEU A 1 271 ? -12.756 -2.919 19.313 1.00 95.88 271 LEU A O 1
ATOM 2277 N N . LEU A 1 272 ? -11.453 -1.541 20.541 1.00 96.19 272 LEU A N 1
ATOM 2278 C CA . LEU A 1 272 ? -10.986 -0.653 19.469 1.00 96.19 272 LEU A CA 1
ATOM 2279 C C . LEU A 1 272 ? -9.634 -1.063 18.869 1.00 96.19 272 LEU A C 1
ATOM 2281 O O . LEU A 1 272 ? -9.078 -0.335 18.041 1.00 96.19 272 LEU A O 1
ATOM 2285 N N . GLY A 1 273 ? -9.102 -2.207 19.299 1.00 95.12 273 GLY A N 1
ATOM 2286 C CA . GLY A 1 273 ? -7.890 -2.779 18.737 1.00 95.12 273 GLY A CA 1
ATOM 2287 C C . GLY A 1 273 ? -6.656 -1.898 18.905 1.00 95.12 273 GLY A C 1
ATOM 2288 O O . GLY A 1 273 ? -5.894 -1.758 17.954 1.00 95.12 273 GLY A O 1
ATOM 2289 N N . PHE A 1 274 ? -6.499 -1.232 20.049 1.00 95.94 274 PHE A N 1
ATOM 2290 C CA . PHE A 1 274 ? -5.259 -0.523 20.386 1.00 95.94 274 PHE A CA 1
ATOM 2291 C C . PHE A 1 274 ? -4.210 -1.503 20.920 1.00 95.94 274 PHE A C 1
ATOM 2293 O O . PHE A 1 274 ? -4.560 -2.468 21.601 1.00 95.94 274 PHE A O 1
ATOM 2300 N N . ASP A 1 275 ? -2.934 -1.233 20.644 1.00 93.25 275 ASP A N 1
ATOM 2301 C CA . ASP A 1 275 ? -1.822 -2.019 21.188 1.00 93.25 275 ASP A CA 1
ATOM 2302 C C . ASP A 1 275 ? -1.601 -1.711 22.670 1.00 93.25 275 ASP A C 1
ATOM 2304 O O . ASP A 1 275 ? -1.523 -2.620 23.501 1.00 93.25 275 ASP A O 1
ATOM 2308 N N . THR A 1 276 ? -1.545 -0.422 23.012 1.00 94.25 276 THR A N 1
ATOM 2309 C CA . THR A 1 276 ? -1.259 0.040 24.370 1.00 94.25 276 THR A CA 1
ATOM 2310 C C . THR A 1 276 ? -2.412 0.849 24.952 1.00 94.25 276 THR A C 1
ATOM 2312 O O . THR A 1 276 ? -3.274 1.377 24.243 1.00 94.25 276 THR A O 1
ATOM 2315 N N . LEU A 1 277 ? -2.448 0.928 26.284 1.00 93.62 277 LEU A N 1
ATOM 2316 C CA . LEU A 1 277 ? -3.404 1.788 26.974 1.00 93.62 277 LEU A CA 1
ATOM 2317 C C . LEU A 1 277 ? -3.071 3.273 26.767 1.00 93.62 277 LEU A C 1
ATOM 2319 O O . LEU A 1 277 ? -3.978 4.096 26.704 1.00 93.62 277 LEU A O 1
ATOM 2323 N N . GLU A 1 278 ? -1.789 3.599 26.610 1.00 93.00 278 GLU A N 1
ATOM 2324 C CA . GLU A 1 278 ? -1.293 4.950 26.337 1.00 93.00 278 GLU A CA 1
ATOM 2325 C C . GLU A 1 278 ? -1.837 5.481 25.008 1.00 93.00 278 GLU A C 1
ATOM 2327 O O . GLU A 1 278 ? -2.404 6.572 24.976 1.00 93.00 278 GLU A O 1
ATOM 2332 N N . ASP A 1 279 ? -1.801 4.670 23.944 1.00 93.38 279 ASP A N 1
ATOM 2333 C CA . ASP A 1 279 ? -2.367 5.047 22.643 1.00 93.38 279 ASP A CA 1
ATOM 2334 C C . ASP A 1 279 ? -3.867 5.330 22.718 1.00 93.38 279 ASP A C 1
ATOM 2336 O O . ASP A 1 279 ? -4.362 6.268 22.088 1.00 93.38 279 ASP A O 1
ATOM 2340 N N . LEU A 1 280 ? -4.602 4.527 23.497 1.00 95.12 280 LEU A N 1
ATOM 2341 C CA . LEU A 1 280 ? -6.014 4.783 23.748 1.00 95.12 280 LEU A CA 1
ATOM 2342 C C . LEU A 1 280 ? -6.191 6.106 24.499 1.00 95.12 280 LEU A C 1
ATOM 2344 O O . LEU A 1 280 ? -7.039 6.904 24.115 1.00 95.12 280 LEU A O 1
ATOM 2348 N N . ILE A 1 281 ? -5.424 6.345 25.564 1.00 93.50 281 ILE A N 1
ATOM 2349 C CA . ILE A 1 281 ? -5.526 7.566 26.373 1.00 93.50 281 ILE A CA 1
ATOM 2350 C C . ILE A 1 281 ? -5.260 8.806 25.513 1.00 93.50 281 ILE A C 1
ATOM 2352 O O . ILE A 1 281 ? -6.033 9.763 25.578 1.00 93.50 281 ILE A O 1
ATOM 2356 N N . ASP A 1 282 ? -4.219 8.786 24.681 1.00 92.75 282 ASP A N 1
ATOM 2357 C CA . ASP A 1 282 ? -3.904 9.872 23.748 1.00 92.75 282 ASP A CA 1
ATOM 2358 C C . ASP A 1 282 ? -5.054 10.115 22.767 1.00 92.75 282 ASP A C 1
ATOM 2360 O O . ASP A 1 282 ? -5.455 11.257 22.537 1.00 92.75 282 ASP A O 1
ATOM 2364 N N . PHE A 1 283 ? -5.640 9.037 22.238 1.00 93.69 283 PHE A N 1
ATOM 2365 C CA . PHE A 1 283 ? -6.786 9.107 21.336 1.00 93.69 283 PHE A CA 1
ATOM 2366 C C . PHE A 1 283 ? -8.020 9.717 22.017 1.00 93.69 283 PHE A C 1
ATOM 2368 O O . PHE A 1 283 ? -8.668 10.598 21.458 1.00 93.69 283 PHE A O 1
ATOM 2375 N N . ILE A 1 284 ? -8.342 9.291 23.239 1.00 93.31 284 ILE A N 1
ATOM 2376 C CA . ILE A 1 284 ? -9.488 9.791 24.013 1.00 93.31 284 ILE A CA 1
ATOM 2377 C C . ILE A 1 284 ? -9.304 11.274 24.369 1.00 93.31 284 ILE A C 1
ATOM 2379 O O . ILE A 1 284 ? -10.230 12.068 24.178 1.00 93.31 284 ILE A O 1
ATOM 2383 N N . LYS A 1 285 ? -8.095 11.671 24.795 1.00 92.12 285 LYS A N 1
ATOM 2384 C CA . LYS A 1 285 ? -7.736 13.074 25.062 1.00 92.12 285 LYS A CA 1
ATOM 2385 C C . LYS A 1 285 ? -7.833 13.942 23.811 1.00 92.12 285 LYS A C 1
ATOM 2387 O O . LYS A 1 285 ? -8.356 15.050 23.889 1.00 92.12 285 LYS A O 1
ATOM 2392 N N . TYR A 1 286 ? -7.371 13.441 22.665 1.00 92.31 286 TYR A N 1
ATOM 2393 C CA . TYR A 1 286 ? -7.446 14.147 21.383 1.00 92.31 286 TYR A CA 1
ATOM 2394 C C . TYR A 1 286 ? -8.895 14.504 21.004 1.00 92.31 286 TYR A C 1
ATOM 2396 O O . TYR A 1 286 ? -9.152 15.607 20.530 1.00 92.31 286 TYR A O 1
ATOM 2404 N N . TYR A 1 287 ? -9.852 13.615 21.286 1.00 92.38 287 TYR A N 1
ATOM 2405 C CA . TYR A 1 287 ? -11.286 13.842 21.056 1.00 92.38 287 TYR A CA 1
ATOM 2406 C C . TYR A 1 287 ? -12.004 14.589 22.199 1.00 92.38 287 TYR A C 1
ATOM 2408 O O . TYR A 1 287 ? -13.223 14.775 22.145 1.00 92.38 287 TYR A O 1
ATOM 2416 N N . GLY A 1 288 ? -11.275 15.037 23.229 1.00 90.00 288 GLY A N 1
ATOM 2417 C CA . GLY A 1 288 ? -11.821 15.827 24.336 1.00 90.00 288 GLY A CA 1
ATOM 2418 C C . GLY A 1 288 ? -12.765 15.061 25.263 1.00 90.00 288 GLY A C 1
ATOM 2419 O O . GLY A 1 288 ? -13.651 15.665 25.865 1.00 90.00 288 GLY A O 1
ATOM 2420 N N . ILE A 1 289 ? -12.620 13.738 25.349 1.00 90.31 289 ILE A N 1
ATOM 2421 C CA . ILE A 1 289 ? -13.459 12.892 26.201 1.00 90.31 289 ILE A CA 1
ATOM 2422 C C . ILE A 1 289 ? -12.840 12.811 27.602 1.00 90.31 289 ILE A C 1
ATOM 2424 O O . ILE A 1 289 ? -11.649 12.534 27.755 1.00 90.31 289 ILE A O 1
ATOM 2428 N N . ASP A 1 290 ? -13.660 13.035 28.630 1.00 89.00 290 ASP A N 1
ATOM 2429 C CA . ASP A 1 290 ? -13.209 13.016 30.020 1.00 89.00 290 ASP A CA 1
ATOM 2430 C C . ASP A 1 290 ? -12.810 11.603 30.470 1.00 89.00 290 ASP A C 1
ATOM 2432 O O . ASP A 1 290 ? -13.431 10.596 30.106 1.00 89.00 290 ASP A O 1
ATOM 2436 N N . MET A 1 291 ? -11.798 11.537 31.335 1.00 90.19 291 MET A N 1
ATOM 2437 C CA . MET A 1 291 ? -11.300 10.293 31.911 1.00 90.19 291 MET A CA 1
ATOM 2438 C C . MET A 1 291 ? -11.115 10.392 33.426 1.00 90.19 291 MET A C 1
ATOM 2440 O O . MET A 1 291 ? -10.744 11.438 33.951 1.00 90.19 291 MET A O 1
ATOM 2444 N N . GLU A 1 292 ? -11.327 9.273 34.112 1.00 89.81 292 GLU A N 1
ATOM 2445 C CA . GLU A 1 292 ? -10.908 9.041 35.494 1.00 89.81 292 GLU A CA 1
ATOM 2446 C C . GLU A 1 292 ? -9.592 8.254 35.494 1.00 89.81 292 GLU A C 1
ATOM 2448 O O . GLU A 1 292 ? -9.450 7.290 34.737 1.00 89.81 292 GLU A O 1
ATOM 2453 N N . SER A 1 293 ? -8.651 8.643 36.354 1.00 87.25 293 SER A N 1
ATOM 2454 C CA . SER A 1 293 ? -7.435 7.877 36.637 1.00 87.25 293 SER A CA 1
ATOM 2455 C C . SER A 1 293 ? -7.286 7.675 38.144 1.00 87.25 293 SER A C 1
ATOM 2457 O O . SER A 1 293 ? -7.083 8.646 38.872 1.00 87.25 293 SER A O 1
ATOM 2459 N N . ASN A 1 294 ? -7.350 6.423 38.585 1.00 84.81 294 ASN A N 1
ATOM 2460 C CA . ASN A 1 294 ? -7.007 5.973 39.935 1.00 84.81 294 ASN A CA 1
ATOM 2461 C C . ASN A 1 294 ? -5.770 5.058 39.855 1.00 84.81 294 ASN A C 1
ATOM 2463 O O . ASN A 1 294 ? -5.404 4.655 38.753 1.00 84.81 294 ASN A O 1
ATOM 2467 N N . GLU A 1 295 ? -5.146 4.727 40.994 1.00 76.31 295 GLU A N 1
ATOM 2468 C CA . GLU A 1 295 ? -3.821 4.068 41.071 1.00 76.31 295 GLU A CA 1
ATOM 2469 C C . GLU A 1 295 ? -3.625 2.890 40.090 1.00 76.31 295 GLU A C 1
ATOM 2471 O O . GLU A 1 295 ? -2.564 2.815 39.481 1.00 76.31 295 GLU A O 1
ATOM 2476 N N . ASP A 1 296 ? -4.661 2.073 39.835 1.00 78.62 296 ASP A N 1
ATOM 2477 C CA . ASP A 1 296 ? -4.632 0.962 38.861 1.00 78.62 296 ASP A CA 1
ATOM 2478 C C . ASP A 1 296 ? -5.835 0.934 37.888 1.00 78.62 296 ASP A C 1
ATOM 2480 O O . ASP A 1 296 ? -6.122 -0.086 37.253 1.00 78.62 296 ASP A O 1
ATOM 2484 N N . TYR A 1 297 ? -6.603 2.023 37.775 1.00 83.25 297 TYR A N 1
ATOM 2485 C CA . TYR A 1 297 ? -7.833 2.033 36.973 1.00 83.25 297 TYR A CA 1
ATOM 2486 C C . TYR A 1 297 ? -7.989 3.298 36.141 1.00 83.25 297 TYR A C 1
ATOM 2488 O O . TYR A 1 297 ? -8.011 4.409 36.669 1.00 83.25 297 TYR A O 1
ATOM 2496 N N . TYR A 1 298 ? -8.212 3.101 34.841 1.00 89.56 298 TYR A N 1
ATOM 2497 C CA . TYR A 1 298 ? -8.593 4.158 33.913 1.00 89.56 298 TYR A CA 1
ATOM 2498 C C . TYR A 1 298 ? -10.029 3.956 33.437 1.00 89.56 298 TYR A C 1
ATOM 2500 O O . TYR A 1 298 ? -10.387 2.904 32.894 1.00 89.56 298 TYR A O 1
ATOM 2508 N N . GLY A 1 299 ? -10.845 4.987 33.624 1.00 90.38 299 GLY A N 1
ATOM 2509 C CA . GLY A 1 299 ? -12.250 5.020 33.246 1.00 90.38 299 GLY A CA 1
ATOM 2510 C C . GLY A 1 299 ? -12.523 6.090 32.196 1.00 90.38 299 GLY A C 1
ATOM 2511 O O . GLY A 1 299 ? -12.065 7.214 32.343 1.00 90.38 299 GLY A O 1
ATOM 2512 N N . VAL A 1 300 ? -13.282 5.771 31.148 1.00 90.62 300 VAL A N 1
ATOM 2513 C CA . VAL A 1 300 ? -13.690 6.733 30.108 1.00 90.62 300 VAL A CA 1
ATOM 2514 C C . VAL A 1 300 ? -15.147 7.136 30.321 1.00 90.62 300 VAL A C 1
ATOM 2516 O O . VAL A 1 300 ? -16.015 6.268 30.462 1.00 90.62 300 VAL A O 1
ATOM 2519 N N . PHE A 1 301 ? -15.426 8.440 30.337 1.00 88.44 301 PHE A N 1
ATOM 2520 C CA . PHE A 1 301 ? -16.779 8.973 30.481 1.00 88.44 301 PHE A CA 1
ATOM 2521 C C . PHE A 1 301 ? -17.401 9.276 29.119 1.00 88.44 301 PHE A C 1
ATOM 2523 O O . PHE A 1 301 ? -16.919 10.119 28.375 1.00 88.44 301 PHE A O 1
ATOM 2530 N N . PHE A 1 302 ? -18.521 8.629 28.817 1.00 86.94 302 PHE A N 1
ATOM 2531 C CA . PHE A 1 302 ? -19.314 8.904 27.617 1.00 86.94 302 PHE A CA 1
ATOM 2532 C C . PHE A 1 302 ? -20.543 9.760 27.959 1.00 86.94 302 PHE A C 1
ATOM 2534 O O . PHE A 1 302 ? -21.513 9.264 28.524 1.00 86.94 302 PHE A O 1
ATOM 2541 N N . ASP A 1 303 ? -20.533 11.047 27.622 1.00 80.88 303 ASP A N 1
ATOM 2542 C CA . ASP A 1 303 ? -21.665 11.944 27.864 1.00 80.88 303 ASP A CA 1
ATOM 2543 C C . ASP A 1 303 ? -22.292 12.403 26.547 1.00 80.88 303 ASP A C 1
ATOM 2545 O O . ASP A 1 303 ? -21.742 13.233 25.827 1.00 80.88 303 ASP A O 1
ATOM 2549 N N . LYS A 1 304 ? -23.516 11.936 26.279 1.00 78.00 304 LYS A N 1
ATOM 2550 C CA . LYS A 1 304 ? -24.309 12.344 25.113 1.00 78.00 304 LYS A CA 1
ATOM 2551 C C . LYS A 1 304 ? -24.504 13.865 25.007 1.00 78.00 304 LYS A C 1
ATOM 2553 O O . LYS A 1 304 ? -24.766 14.362 23.915 1.00 78.00 304 LYS A O 1
ATOM 2558 N N . LYS A 1 305 ? -24.456 14.603 26.123 1.00 77.00 305 LYS A N 1
ATOM 2559 C CA . LYS A 1 305 ? -24.614 16.067 26.130 1.00 77.00 305 LYS A CA 1
ATOM 2560 C C . LYS A 1 305 ? -23.345 16.803 25.708 1.00 77.00 305 LYS A C 1
ATOM 2562 O O . LYS A 1 305 ? -23.443 17.967 25.330 1.00 77.00 305 LYS A O 1
ATOM 2567 N N . LYS A 1 306 ? -22.181 16.156 25.797 1.00 80.25 306 LYS A N 1
ATOM 2568 C CA . LYS A 1 306 ? -20.905 16.714 25.356 1.00 80.25 306 LYS A CA 1
ATOM 2569 C C . LYS A 1 306 ? -20.615 16.214 23.949 1.00 80.25 306 LYS A C 1
ATOM 2571 O O . LYS A 1 306 ? -20.518 15.010 23.710 1.00 80.25 306 LYS A O 1
ATOM 2576 N N . GLU A 1 307 ? -20.502 17.143 23.011 1.00 80.44 307 GLU A N 1
ATOM 2577 C CA . GLU A 1 307 ? -20.043 16.808 21.669 1.00 80.44 307 GLU A CA 1
ATOM 2578 C C . GLU A 1 307 ? -18.558 16.442 21.701 1.00 80.44 307 GLU A C 1
ATOM 2580 O O . GLU A 1 307 ? -17.773 17.025 22.448 1.00 80.44 307 GLU A O 1
ATOM 2585 N N . ILE A 1 308 ? -18.191 15.450 20.889 1.00 85.44 308 ILE A N 1
ATOM 2586 C CA . ILE A 1 308 ? -16.797 15.060 20.700 1.00 85.44 308 ILE A CA 1
ATOM 2587 C C . ILE A 1 308 ? -16.090 16.179 19.936 1.00 85.44 308 ILE A C 1
ATOM 2589 O O . ILE A 1 308 ? -16.571 16.614 18.889 1.00 85.44 308 ILE A O 1
ATOM 2593 N N . ILE A 1 309 ? -14.944 16.620 20.452 1.00 87.00 309 ILE A N 1
ATOM 2594 C CA . ILE A 1 309 ? -14.131 17.649 19.808 1.00 87.00 309 ILE A CA 1
ATOM 2595 C C . ILE A 1 309 ? -13.490 17.044 18.562 1.00 87.00 309 ILE A C 1
ATOM 2597 O O . ILE A 1 309 ? -12.962 15.936 18.610 1.00 87.00 309 ILE A O 1
ATOM 2601 N N . GLU A 1 310 ? -13.505 17.776 17.452 1.00 84.62 310 GLU A N 1
ATOM 2602 C CA . GLU A 1 310 ? -12.769 17.415 16.243 1.00 84.62 310 GLU A CA 1
ATOM 2603 C C . GLU A 1 310 ? -11.634 18.420 16.025 1.00 84.62 310 GLU A C 1
ATOM 2605 O O . GLU A 1 310 ? -11.882 19.533 15.557 1.00 84.62 310 GLU A O 1
ATOM 2610 N N . PRO A 1 311 ? -10.393 18.070 16.407 1.00 83.25 311 PRO A N 1
ATOM 2611 C CA . PRO A 1 311 ? -9.251 18.947 16.193 1.00 83.25 311 PRO A CA 1
ATOM 2612 C C . PRO A 1 311 ? -8.999 19.191 14.701 1.00 83.25 311 PRO A C 1
ATOM 2614 O O . PRO A 1 311 ? -9.169 18.296 13.876 1.00 83.25 311 PRO A O 1
ATOM 2617 N N . GLU A 1 312 ? -8.523 20.390 14.357 1.00 79.25 312 GLU A N 1
ATOM 2618 C CA . GLU A 1 312 ? -8.207 20.758 12.966 1.00 79.25 312 GLU A CA 1
ATOM 2619 C C . GLU A 1 312 ? -7.077 19.902 12.373 1.00 79.25 312 GLU A C 1
ATOM 2621 O O . GLU A 1 312 ? -7.053 19.611 11.176 1.00 79.25 312 GLU A O 1
ATOM 2626 N N . ILE A 1 313 ? -6.132 19.481 13.217 1.00 81.31 313 ILE A N 1
ATOM 2627 C CA . ILE A 1 313 ? -4.999 18.644 12.823 1.00 81.31 313 ILE A CA 1
ATOM 2628 C C . ILE A 1 313 ? -5.423 17.189 12.933 1.00 81.31 313 ILE A C 1
ATOM 2630 O O . ILE A 1 313 ? -5.652 16.708 14.039 1.00 81.31 313 ILE A O 1
ATOM 2634 N N . SER A 1 314 ? -5.479 16.478 11.807 1.00 80.94 314 SER A N 1
ATOM 2635 C CA . SER A 1 314 ? -5.769 15.040 11.786 1.00 80.94 314 SER A CA 1
ATOM 2636 C C . SER A 1 314 ? -4.744 14.243 12.592 1.00 80.94 314 SER A C 1
ATOM 2638 O O . SER A 1 314 ? -3.542 14.492 12.499 1.00 80.94 314 SER A O 1
ATOM 2640 N N . LEU A 1 315 ? -5.223 13.251 13.343 1.00 84.62 315 LEU A N 1
ATOM 2641 C CA . LEU A 1 315 ? -4.358 12.352 14.099 1.00 84.62 315 LEU A CA 1
ATOM 2642 C C . LEU A 1 315 ? -3.388 11.611 13.170 1.00 84.62 315 LEU A C 1
ATOM 2644 O O . LEU A 1 315 ? -3.792 11.075 12.130 1.00 84.62 315 LEU A O 1
ATOM 2648 N N . THR A 1 316 ? -2.122 11.547 13.574 1.00 85.50 316 THR A N 1
ATOM 2649 C CA . THR A 1 316 ? -1.109 10.753 12.880 1.00 85.50 316 THR A CA 1
ATOM 2650 C C . THR A 1 316 ? -1.469 9.269 12.928 1.00 85.50 316 THR A C 1
ATOM 2652 O O . THR A 1 316 ? -2.078 8.766 13.877 1.00 85.50 316 THR A O 1
ATOM 2655 N N . GLN A 1 317 ? -1.142 8.555 11.854 1.00 86.81 317 GLN A N 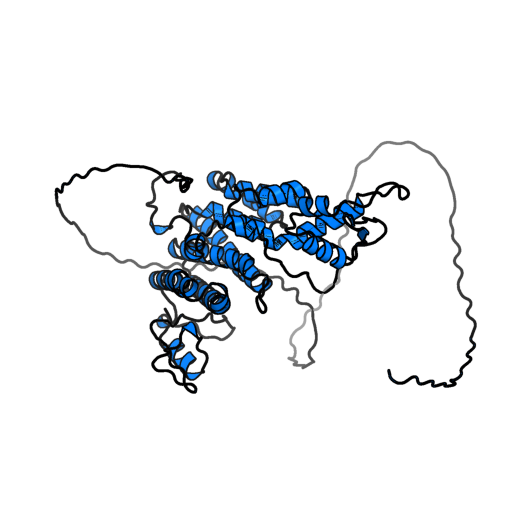1
ATOM 2656 C CA . GLN A 1 317 ? -1.307 7.110 11.813 1.00 86.81 317 GLN A CA 1
ATOM 2657 C C . GLN A 1 317 ? -0.154 6.475 12.594 1.00 86.81 317 GLN A C 1
ATOM 2659 O O . GLN A 1 317 ? 1.004 6.701 12.251 1.00 86.81 317 GLN A O 1
ATOM 2664 N N . LYS A 1 318 ? -0.479 5.683 13.618 1.00 89.81 318 LYS A N 1
ATOM 2665 C CA . LYS A 1 318 ? 0.500 4.859 14.334 1.00 89.81 318 LYS A CA 1
ATOM 2666 C C . LYS A 1 318 ? 0.614 3.481 13.692 1.00 89.81 318 LYS A C 1
ATOM 2668 O O . LYS A 1 318 ? -0.375 2.987 13.132 1.00 89.81 318 LYS A O 1
ATOM 2673 N N . ARG A 1 319 ? 1.804 2.889 13.780 1.00 93.25 319 ARG A N 1
ATOM 2674 C CA . ARG A 1 319 ? 2.066 1.524 13.327 1.00 93.25 319 ARG A CA 1
ATOM 2675 C C . ARG A 1 319 ? 1.539 0.554 14.375 1.00 93.25 319 ARG A C 1
ATOM 2677 O O . ARG A 1 319 ? 1.821 0.701 15.557 1.00 93.25 319 ARG A O 1
ATOM 2684 N N . THR A 1 320 ? 0.790 -0.448 13.937 1.00 94.50 320 THR A N 1
ATOM 2685 C CA . THR A 1 320 ? 0.201 -1.446 14.826 1.00 94.50 320 THR A CA 1
ATOM 2686 C C . THR A 1 320 ? 1.149 -2.628 14.991 1.00 94.50 320 THR A C 1
ATOM 2688 O O . THR A 1 320 ? 1.344 -3.424 14.068 1.00 94.50 320 THR A O 1
ATOM 2691 N N . GLU A 1 321 ? 1.694 -2.804 16.188 1.00 94.00 321 GLU A N 1
ATOM 2692 C CA . GLU A 1 321 ? 2.650 -3.873 16.497 1.00 94.00 321 GLU A CA 1
ATOM 2693 C C . GLU A 1 321 ? 2.002 -5.263 16.434 1.00 94.00 321 GLU A C 1
ATOM 2695 O O . GLU A 1 321 ? 2.652 -6.244 16.071 1.00 94.00 321 GLU A O 1
ATOM 2700 N N . GLN A 1 322 ? 0.700 -5.374 16.726 1.00 93.56 322 GLN A N 1
ATOM 2701 C CA . GLN A 1 322 ? -0.044 -6.620 16.509 1.00 93.56 322 GLN A CA 1
ATOM 2702 C C . GLN A 1 322 ? -0.035 -7.074 15.041 1.00 93.56 322 GLN A C 1
ATOM 2704 O O . GLN A 1 322 ? 0.009 -8.278 14.789 1.00 93.56 322 GLN A O 1
ATOM 2709 N N . LEU A 1 323 ? -0.065 -6.145 14.076 1.00 94.94 323 LEU A N 1
ATOM 2710 C CA . LEU A 1 323 ? 0.041 -6.481 12.653 1.00 94.94 323 LEU A CA 1
ATOM 2711 C C . LEU A 1 323 ? 1.473 -6.831 12.278 1.00 94.94 323 LEU A C 1
ATOM 2713 O O . LEU A 1 323 ? 1.684 -7.817 11.577 1.00 94.94 323 LEU A O 1
ATOM 2717 N N . GLU A 1 324 ? 2.446 -6.078 12.784 1.00 94.75 324 GLU A N 1
ATOM 2718 C CA . GLU A 1 324 ? 3.853 -6.314 12.469 1.00 94.75 324 GLU A CA 1
ATOM 2719 C C . GLU A 1 324 ? 4.324 -7.704 12.915 1.00 94.75 324 GLU A C 1
ATOM 2721 O O . GLU A 1 324 ? 5.036 -8.388 12.183 1.00 94.75 324 GLU A O 1
ATOM 2726 N N . ARG A 1 325 ? 3.832 -8.199 14.058 1.00 93.88 325 ARG A N 1
ATOM 2727 C CA . ARG A 1 325 ? 4.098 -9.576 14.516 1.00 93.88 325 ARG A CA 1
ATOM 2728 C C . ARG A 1 325 ? 3.647 -10.647 13.518 1.00 93.88 325 ARG A C 1
ATOM 2730 O O . ARG A 1 325 ? 4.247 -11.714 13.481 1.00 93.88 325 ARG A O 1
ATOM 2737 N N . LYS A 1 326 ? 2.630 -10.373 12.691 1.00 93.19 326 LYS A N 1
ATOM 2738 C CA . LYS A 1 326 ? 2.136 -11.306 11.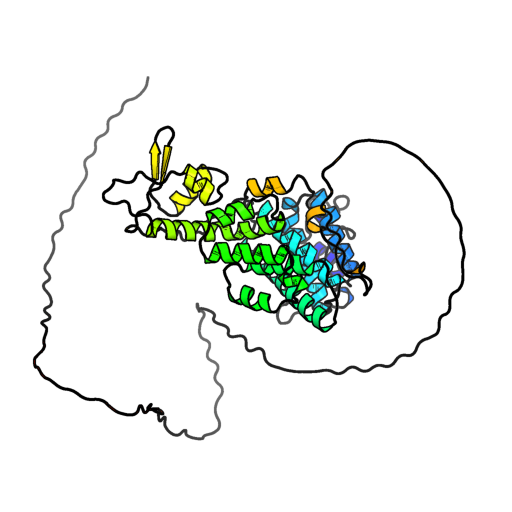661 1.00 93.19 326 LYS A CA 1
ATOM 2739 C C . LYS A 1 326 ? 3.039 -11.382 10.435 1.00 93.19 326 LYS A C 1
ATOM 2741 O O . LYS A 1 326 ? 2.874 -12.296 9.636 1.00 93.19 326 LYS A O 1
ATOM 2746 N N . ARG A 1 327 ? 3.969 -10.435 10.268 1.00 92.50 327 ARG A N 1
ATOM 2747 C CA . ARG A 1 327 ? 4.977 -10.493 9.204 1.00 92.50 327 ARG A CA 1
ATOM 2748 C C . ARG A 1 327 ? 5.866 -11.729 9.346 1.00 92.50 327 ARG A C 1
ATOM 2750 O O . ARG A 1 327 ? 6.450 -12.153 8.360 1.00 92.50 327 ARG A O 1
ATOM 2757 N N . ASP A 1 328 ? 5.993 -12.261 10.565 1.00 88.88 328 ASP A N 1
ATOM 2758 C CA . ASP A 1 328 ? 6.742 -13.482 10.880 1.00 88.88 328 ASP A CA 1
ATOM 2759 C C . ASP A 1 328 ? 8.180 -13.477 10.331 1.00 88.88 328 ASP A C 1
ATOM 2761 O O . ASP A 1 328 ? 8.691 -14.451 9.792 1.00 88.88 328 ASP A O 1
ATOM 2765 N N . ASN A 1 329 ? 8.833 -12.312 10.408 1.00 87.06 329 ASN A N 1
ATOM 2766 C CA . ASN A 1 329 ? 10.178 -12.071 9.872 1.00 87.06 329 ASN A CA 1
ATOM 2767 C C . ASN A 1 329 ? 10.365 -12.332 8.365 1.00 87.06 329 ASN A C 1
ATOM 2769 O O . ASN A 1 329 ? 11.502 -12.280 7.896 1.00 87.06 329 ASN A O 1
ATOM 2773 N N . ILE A 1 330 ? 9.284 -12.509 7.598 1.00 92.75 330 ILE A N 1
ATOM 2774 C CA . ILE A 1 330 ? 9.332 -12.577 6.136 1.00 92.75 330 ILE A CA 1
ATOM 2775 C C . ILE A 1 330 ? 9.934 -11.271 5.606 1.00 92.75 330 ILE A C 1
ATOM 2777 O O . ILE A 1 330 ? 9.600 -10.169 6.063 1.00 92.75 330 ILE A O 1
ATOM 2781 N N . SER A 1 331 ? 10.855 -11.388 4.650 1.00 94.00 331 SER A N 1
ATOM 2782 C CA . SER A 1 331 ? 11.554 -10.230 4.104 1.00 94.00 331 SER A CA 1
ATOM 2783 C C . SER A 1 331 ? 10.620 -9.346 3.272 1.00 94.00 331 SER A C 1
ATOM 2785 O O . SER A 1 331 ? 9.671 -9.810 2.639 1.00 94.00 331 SER A O 1
ATOM 2787 N N . TYR A 1 332 ? 10.919 -8.046 3.193 1.00 94.56 332 TYR A N 1
ATOM 2788 C CA . TYR A 1 332 ? 10.149 -7.125 2.346 1.00 94.56 332 TYR A CA 1
ATOM 2789 C C . TYR A 1 332 ? 10.134 -7.557 0.878 1.00 94.56 332 TYR A C 1
ATOM 2791 O O . TYR A 1 332 ? 9.114 -7.416 0.209 1.00 94.56 332 TYR A O 1
ATOM 2799 N N . LYS A 1 333 ? 11.241 -8.130 0.390 1.00 94.62 333 LYS A N 1
ATOM 2800 C CA . LYS A 1 333 ? 11.332 -8.698 -0.956 1.00 94.62 333 LYS A CA 1
ATOM 2801 C C . LYS A 1 333 ? 10.311 -9.815 -1.161 1.00 94.62 333 LYS A C 1
ATOM 2803 O O . LYS A 1 333 ? 9.592 -9.788 -2.153 1.00 94.62 333 LYS A O 1
ATOM 2808 N N . GLU A 1 334 ? 10.250 -10.778 -0.246 1.00 94.94 334 GLU A N 1
ATOM 2809 C CA . GLU A 1 334 ? 9.315 -11.906 -0.335 1.00 94.94 334 GLU A CA 1
ATOM 2810 C C . GLU A 1 334 ? 7.865 -11.436 -0.262 1.00 94.94 334 GLU A C 1
ATOM 2812 O O . GLU A 1 334 ? 7.053 -11.891 -1.053 1.00 94.94 334 GLU A O 1
ATOM 2817 N N . ILE A 1 335 ? 7.545 -10.464 0.597 1.00 95.81 335 ILE A N 1
ATOM 2818 C CA . ILE A 1 335 ? 6.190 -9.896 0.688 1.00 95.81 335 ILE A CA 1
ATOM 2819 C C . ILE A 1 335 ? 5.781 -9.218 -0.625 1.00 95.81 335 ILE A C 1
ATOM 2821 O O . ILE A 1 335 ? 4.658 -9.393 -1.095 1.00 95.81 335 ILE A O 1
ATOM 2825 N N . ILE A 1 336 ? 6.681 -8.435 -1.225 1.00 96.56 336 ILE A N 1
ATOM 2826 C CA . ILE A 1 336 ? 6.396 -7.702 -2.465 1.00 96.56 336 ILE A CA 1
ATOM 2827 C C . ILE A 1 336 ? 6.299 -8.657 -3.662 1.00 96.56 336 ILE A C 1
ATOM 2829 O O . ILE A 1 336 ? 5.435 -8.478 -4.523 1.00 96.56 336 ILE A O 1
ATOM 2833 N N . ASN A 1 337 ? 7.173 -9.662 -3.715 1.00 94.50 337 ASN A N 1
ATOM 2834 C CA . ASN A 1 337 ? 7.215 -10.662 -4.781 1.00 94.50 337 ASN A CA 1
ATOM 2835 C C . ASN A 1 337 ? 6.269 -11.851 -4.531 1.00 94.50 337 ASN A C 1
ATOM 2837 O O . ASN A 1 337 ? 6.255 -12.773 -5.340 1.00 94.50 337 ASN A O 1
ATOM 2841 N N . ASN A 1 338 ? 5.499 -11.849 -3.438 1.00 89.88 338 ASN A N 1
ATOM 2842 C CA . ASN A 1 338 ? 4.515 -12.888 -3.148 1.00 89.88 338 ASN A CA 1
ATOM 2843 C C . ASN A 1 338 ? 3.458 -12.932 -4.257 1.00 89.88 338 ASN A C 1
ATOM 2845 O O . ASN A 1 338 ? 3.038 -11.877 -4.710 1.00 89.88 338 ASN A O 1
ATOM 2849 N N . GLY A 1 339 ? 3.003 -14.111 -4.672 1.00 85.50 339 GLY A N 1
ATOM 2850 C CA . GLY A 1 339 ? 2.030 -14.282 -5.758 1.00 85.50 339 GLY A CA 1
ATOM 2851 C C . GLY A 1 339 ? 2.595 -15.029 -6.966 1.00 85.50 339 GLY A C 1
ATOM 2852 O O . GLY A 1 339 ? 3.793 -15.290 -7.060 1.00 85.50 339 GLY A O 1
ATOM 2853 N N . VAL A 1 340 ? 1.709 -15.409 -7.886 1.00 88.00 340 VAL A N 1
ATOM 2854 C CA . VAL A 1 340 ? 2.070 -16.185 -9.082 1.00 88.00 340 VAL A CA 1
ATOM 2855 C C . VAL A 1 340 ? 2.393 -15.237 -10.235 1.00 88.00 340 VAL A C 1
ATOM 2857 O O . VAL A 1 340 ? 1.642 -14.293 -10.482 1.00 88.00 340 VAL A O 1
ATOM 2860 N N . ILE A 1 341 ? 3.491 -15.484 -10.953 1.00 85.69 341 ILE A N 1
ATOM 2861 C CA . ILE A 1 341 ? 3.866 -14.688 -12.127 1.00 85.69 341 ILE A CA 1
ATOM 2862 C C . ILE A 1 341 ? 2.876 -14.983 -13.258 1.00 85.69 341 ILE A C 1
ATOM 2864 O O . ILE A 1 341 ? 2.660 -16.129 -13.643 1.00 85.69 341 ILE A O 1
ATOM 2868 N N . ASN A 1 342 ? 2.295 -13.928 -13.827 1.00 81.88 342 ASN A N 1
ATOM 2869 C CA . ASN A 1 342 ? 1.272 -14.044 -14.870 1.00 81.88 342 ASN A CA 1
ATOM 2870 C C . ASN A 1 342 ? 1.774 -14.738 -16.160 1.00 81.88 342 ASN A C 1
ATOM 2872 O O . ASN A 1 342 ? 0.983 -15.347 -16.886 1.00 81.88 342 ASN A O 1
ATOM 2876 N N . ASP A 1 343 ? 3.078 -14.647 -16.445 1.00 70.31 343 ASP A N 1
ATOM 2877 C CA . ASP A 1 343 ? 3.732 -15.229 -17.628 1.00 70.31 343 ASP A CA 1
ATOM 2878 C C . ASP A 1 343 ? 3.786 -16.773 -17.598 1.00 70.31 343 ASP A C 1
ATOM 2880 O O . ASP A 1 343 ? 3.839 -17.378 -18.663 1.00 70.31 343 ASP A O 1
ATOM 2884 N N . ASP A 1 344 ? 3.704 -17.408 -16.421 1.00 56.12 344 ASP A N 1
ATOM 2885 C CA . ASP A 1 344 ? 3.896 -18.864 -16.250 1.00 56.12 344 ASP A CA 1
ATOM 2886 C C . ASP A 1 344 ? 2.606 -19.693 -16.427 1.00 56.12 344 ASP A C 1
ATOM 2888 O O . ASP A 1 344 ? 2.602 -20.910 -16.245 1.00 56.12 344 ASP A O 1
ATOM 2892 N N . ILE A 1 345 ? 1.489 -19.048 -16.776 1.00 56.34 345 ILE A N 1
ATOM 2893 C CA . ILE A 1 345 ? 0.199 -19.717 -16.987 1.00 56.34 345 ILE A CA 1
ATOM 2894 C C . ILE A 1 345 ? -0.060 -19.817 -18.488 1.00 56.34 345 ILE A C 1
ATOM 2896 O O . ILE A 1 345 ? -0.542 -18.859 -19.107 1.00 56.34 345 ILE A O 1
ATOM 2900 N N . ASP A 1 346 ? 0.266 -20.983 -19.049 1.00 43.44 346 ASP A N 1
ATOM 2901 C CA . ASP A 1 346 ? -0.276 -21.445 -20.329 1.00 43.44 346 ASP A CA 1
ATOM 2902 C C . ASP A 1 346 ? -1.810 -21.522 -20.235 1.00 43.44 346 ASP A C 1
ATOM 2904 O O . ASP A 1 346 ? -2.364 -21.902 -19.202 1.00 43.44 346 ASP A O 1
ATOM 2908 N N . GLU A 1 347 ? -2.501 -21.156 -21.320 1.00 46.34 347 GLU A N 1
ATOM 2909 C CA . GLU A 1 347 ? -3.957 -20.921 -21.430 1.00 46.34 347 GLU A CA 1
ATOM 2910 C C . GLU A 1 347 ? -4.886 -22.108 -21.089 1.00 46.34 347 GLU A C 1
ATOM 2912 O O . GLU A 1 347 ? -6.093 -22.042 -21.314 1.00 46.34 347 GLU A O 1
ATOM 2917 N N . THR A 1 348 ? -4.400 -23.187 -20.486 1.00 42.72 348 THR A N 1
ATOM 2918 C CA . THR A 1 348 ? -5.243 -24.307 -20.065 1.00 42.72 348 THR A CA 1
ATOM 2919 C C . THR A 1 348 ? -4.694 -24.978 -18.814 1.00 42.72 348 THR A C 1
ATOM 2921 O O . THR A 1 348 ? -3.881 -25.882 -18.948 1.00 42.72 348 THR A O 1
ATOM 2924 N N . GLN A 1 349 ? -5.173 -24.604 -17.622 1.00 33.72 349 GLN A N 1
ATOM 2925 C CA . GLN A 1 349 ? -5.428 -25.525 -16.496 1.00 33.72 349 GLN A CA 1
ATOM 2926 C C . GLN A 1 349 ? -6.336 -24.849 -15.440 1.00 33.72 349 GLN A C 1
ATOM 2928 O O . GLN A 1 349 ? -6.126 -23.679 -15.113 1.00 33.72 349 GLN A O 1
ATOM 2933 N N . PRO A 1 350 ? -7.339 -25.549 -14.874 1.00 39.28 350 PRO A N 1
ATOM 2934 C CA . PRO A 1 350 ? -8.132 -25.037 -13.763 1.00 39.28 350 PRO A CA 1
ATOM 2935 C C . PRO A 1 350 ? -7.395 -25.174 -12.415 1.00 39.28 350 PRO A C 1
ATOM 2937 O O . PRO A 1 350 ? -6.943 -26.252 -12.056 1.00 39.28 350 PRO A O 1
ATOM 2940 N N . MET A 1 351 ? -7.342 -24.048 -11.695 1.00 42.66 351 MET A N 1
ATOM 2941 C CA . MET A 1 351 ? -7.319 -23.799 -10.239 1.00 42.66 351 MET A CA 1
ATOM 2942 C C . MET A 1 351 ? -6.637 -24.744 -9.212 1.00 42.66 351 MET A C 1
ATOM 2944 O O . MET A 1 351 ? -6.901 -25.938 -9.130 1.00 42.66 351 MET A O 1
ATOM 2948 N N . PHE A 1 352 ? -5.995 -24.045 -8.256 1.00 35.94 352 PHE A N 1
ATOM 2949 C CA . PHE A 1 352 ? -5.537 -24.388 -6.894 1.00 35.94 352 PHE A CA 1
ATOM 2950 C C . PHE A 1 352 ? -4.119 -24.960 -6.737 1.00 35.94 352 PHE A C 1
ATOM 2952 O O . PHE A 1 352 ? -3.896 -26.160 -6.819 1.00 35.94 352 PHE A O 1
ATOM 2959 N N . SER A 1 353 ? -3.196 -24.090 -6.306 1.00 28.89 353 SER A N 1
ATOM 2960 C CA . SER A 1 353 ? -2.177 -24.466 -5.320 1.00 28.89 353 SER A CA 1
ATOM 2961 C C . SER A 1 353 ? -2.127 -23.397 -4.230 1.00 28.89 353 SER A C 1
ATOM 2963 O O . SER A 1 353 ? -1.600 -22.303 -4.421 1.00 28.89 353 SER A O 1
ATOM 2965 N N . PHE A 1 354 ? -2.748 -23.706 -3.094 1.00 37.38 354 PHE A N 1
ATOM 2966 C CA . PHE A 1 354 ? -2.521 -23.007 -1.835 1.00 37.38 354 PHE A CA 1
ATOM 2967 C C . PHE A 1 354 ? -1.165 -23.484 -1.303 1.00 37.38 354 PHE A C 1
ATOM 2969 O O . PHE A 1 354 ? -1.033 -24.656 -0.965 1.00 37.38 354 PHE A O 1
ATOM 2976 N N . ASN A 1 355 ? -0.174 -22.599 -1.184 1.00 35.50 355 ASN A N 1
ATOM 2977 C CA . ASN A 1 355 ? 0.983 -22.878 -0.332 1.00 35.50 355 ASN A CA 1
ATOM 2978 C C . ASN A 1 355 ? 0.604 -22.531 1.111 1.00 35.50 355 ASN A C 1
ATOM 2980 O O . ASN A 1 355 ? 0.847 -21.424 1.583 1.00 35.50 355 ASN A O 1
ATOM 2984 N N . GLN A 1 356 ? -0.037 -23.489 1.782 1.00 35.78 356 GLN A N 1
ATOM 2985 C CA . GLN A 1 356 ? -0.317 -23.463 3.221 1.00 35.78 356 GLN A CA 1
ATOM 2986 C C . GLN A 1 356 ? 0.797 -24.157 4.037 1.00 35.78 356 GLN A C 1
ATOM 2988 O O . GLN A 1 356 ? 0.709 -24.209 5.259 1.00 35.78 356 GLN A O 1
ATOM 2993 N N . ASP A 1 357 ? 1.873 -24.639 3.405 1.00 33.50 357 ASP A N 1
ATOM 2994 C CA . ASP A 1 357 ? 2.881 -25.471 4.072 1.00 33.50 357 ASP A CA 1
ATOM 2995 C C . ASP A 1 357 ? 4.269 -24.814 4.106 1.00 33.50 357 ASP A C 1
ATOM 2997 O O . ASP A 1 357 ? 5.180 -25.192 3.376 1.00 33.50 357 ASP A O 1
ATOM 3001 N N . ILE A 1 358 ? 4.458 -23.847 5.009 1.00 35.66 358 ILE A N 1
ATOM 3002 C CA . ILE A 1 358 ? 5.773 -23.581 5.623 1.00 35.66 358 ILE A CA 1
ATOM 3003 C C . ILE A 1 358 ? 5.566 -23.449 7.132 1.00 35.66 358 ILE A C 1
ATOM 3005 O O . ILE A 1 358 ? 5.734 -22.388 7.708 1.00 35.66 358 ILE A O 1
ATOM 3009 N N . TYR A 1 359 ? 5.153 -24.538 7.774 1.00 33.47 359 TYR A N 1
ATOM 3010 C CA . TYR A 1 359 ? 5.383 -24.785 9.198 1.00 33.47 359 TYR A CA 1
ATOM 3011 C C . TYR A 1 359 ? 5.343 -26.296 9.420 1.00 33.47 359 TYR A C 1
ATOM 3013 O O . TYR A 1 359 ? 4.301 -26.853 9.737 1.00 33.47 359 TYR A O 1
ATOM 3021 N N . ASN A 1 360 ? 6.479 -26.956 9.178 1.00 30.47 360 ASN A N 1
ATOM 3022 C CA . ASN A 1 360 ? 6.923 -28.161 9.886 1.00 30.47 360 ASN A CA 1
ATOM 3023 C C . ASN A 1 360 ? 8.326 -28.546 9.395 1.00 30.47 360 ASN A C 1
ATOM 3025 O O . ASN A 1 360 ? 8.493 -29.238 8.396 1.00 30.47 360 ASN A O 1
ATOM 3029 N N . SER A 1 361 ? 9.349 -28.108 10.127 1.00 28.42 361 SER A N 1
ATOM 3030 C CA . SER A 1 361 ? 10.647 -28.783 10.113 1.00 28.42 361 SER A CA 1
ATOM 3031 C C . SER A 1 361 ? 10.571 -29.955 11.086 1.00 28.42 361 SER A C 1
ATOM 3033 O O . SER A 1 361 ? 10.301 -29.730 12.265 1.00 28.42 361 SER A O 1
ATOM 3035 N N . ASN A 1 362 ? 10.806 -31.184 10.613 1.00 28.91 362 ASN A N 1
ATOM 3036 C CA . ASN A 1 362 ? 11.889 -32.055 11.096 1.00 28.91 362 ASN A CA 1
ATOM 3037 C C . ASN A 1 362 ? 11.789 -33.496 10.552 1.00 28.91 362 ASN A C 1
ATOM 3039 O O . ASN A 1 362 ? 10.747 -34.138 10.641 1.00 28.91 362 ASN A O 1
ATOM 3043 N N . ASN A 1 363 ? 12.973 -33.992 10.168 1.00 30.55 363 ASN A N 1
ATOM 3044 C CA . ASN A 1 363 ? 13.459 -35.380 10.139 1.00 30.55 363 ASN A CA 1
ATOM 3045 C C . ASN A 1 363 ? 13.289 -36.268 8.885 1.00 30.55 363 ASN A C 1
ATOM 3047 O O . ASN A 1 363 ? 12.296 -36.961 8.711 1.00 30.55 363 ASN A O 1
ATOM 3051 N N . MET A 1 364 ? 14.431 -36.356 8.185 1.00 25.55 364 MET A N 1
ATOM 3052 C CA . MET A 1 364 ? 15.268 -37.551 7.940 1.00 25.55 364 MET A CA 1
ATOM 3053 C C . MET A 1 364 ? 15.087 -38.417 6.678 1.00 25.55 364 MET A C 1
ATOM 3055 O O . MET A 1 364 ? 14.025 -38.954 6.393 1.00 25.55 364 MET A O 1
ATOM 3059 N N . ASP A 1 365 ? 16.266 -38.614 6.070 1.00 25.98 365 ASP A N 1
ATOM 3060 C CA . ASP A 1 365 ? 16.800 -39.740 5.293 1.00 25.98 365 ASP A CA 1
ATOM 3061 C C . ASP A 1 365 ? 16.537 -39.873 3.777 1.00 25.98 365 ASP A C 1
ATOM 3063 O O . ASP A 1 365 ? 15.521 -40.365 3.303 1.00 25.98 365 ASP A O 1
ATOM 3067 N N . SER A 1 366 ? 17.572 -39.435 3.040 1.00 25.83 366 SER A N 1
ATOM 3068 C CA . SER A 1 366 ? 18.368 -40.161 2.028 1.00 25.83 366 SER A CA 1
ATOM 3069 C C . SER A 1 366 ? 17.685 -41.184 1.109 1.00 25.83 366 SER A C 1
ATOM 3071 O O . SER A 1 366 ? 17.252 -42.233 1.572 1.00 25.83 366 SER A O 1
ATOM 3073 N N . MET A 1 367 ? 17.832 -41.008 -0.208 1.00 26.50 367 MET A N 1
ATOM 3074 C CA . MET A 1 367 ? 18.774 -41.787 -1.035 1.00 26.50 367 MET A CA 1
ATOM 3075 C C . MET A 1 367 ? 18.727 -41.321 -2.497 1.00 26.50 367 MET A C 1
ATOM 3077 O O . MET A 1 367 ? 17.684 -40.941 -3.022 1.00 26.50 367 MET A O 1
ATOM 3081 N N . GLU A 1 368 ? 19.909 -41.323 -3.102 1.00 25.14 368 GLU A N 1
ATOM 3082 C CA . GLU A 1 368 ? 20.207 -41.100 -4.514 1.00 25.14 368 GLU A CA 1
ATOM 3083 C C . GLU A 1 368 ? 19.471 -42.120 -5.400 1.00 25.14 368 GLU A C 1
ATOM 3085 O O . GLU A 1 368 ? 19.358 -43.276 -5.005 1.00 25.14 368 GLU A O 1
ATOM 3090 N N . ASP A 1 369 ? 19.049 -41.738 -6.612 1.00 26.30 369 ASP A N 1
ATOM 3091 C CA . ASP A 1 369 ? 19.671 -42.345 -7.790 1.00 26.30 369 ASP A CA 1
ATOM 3092 C C . ASP A 1 369 ? 19.391 -41.631 -9.120 1.00 26.30 369 ASP A C 1
ATOM 3094 O O . ASP A 1 369 ? 18.399 -40.939 -9.343 1.00 26.30 369 ASP A O 1
ATOM 3098 N N . SER A 1 370 ? 20.370 -41.835 -9.981 1.00 26.27 370 SER A N 1
ATOM 3099 C CA . SER A 1 370 ? 20.616 -41.334 -11.324 1.00 26.27 370 SER A CA 1
ATOM 3100 C C . SER A 1 370 ? 19.759 -42.007 -12.412 1.00 26.27 370 SER A C 1
ATOM 3102 O O . SER A 1 370 ? 19.508 -43.207 -12.352 1.00 26.27 370 SER A O 1
ATOM 3104 N N . ASN A 1 371 ? 19.370 -41.273 -13.466 1.00 27.27 371 ASN A N 1
ATOM 3105 C CA . ASN A 1 371 ? 19.897 -41.473 -14.829 1.00 27.27 371 ASN A CA 1
ATOM 3106 C C . ASN A 1 371 ? 19.144 -40.713 -15.935 1.00 27.27 371 ASN A C 1
ATOM 3108 O O . ASN A 1 371 ? 17.941 -40.471 -15.896 1.00 27.27 371 ASN A O 1
ATOM 3112 N N . MET A 1 372 ? 19.976 -40.361 -16.908 1.00 25.95 372 MET A N 1
ATOM 3113 C CA . MET A 1 372 ? 19.782 -39.771 -18.228 1.00 25.95 372 MET A CA 1
ATOM 3114 C C . MET A 1 372 ? 18.990 -40.704 -19.159 1.00 25.95 372 MET A C 1
ATOM 3116 O O . MET A 1 372 ? 19.111 -41.914 -19.016 1.00 25.95 372 MET A O 1
ATOM 3120 N N . ASP A 1 373 ? 18.264 -40.144 -20.135 1.00 27.69 373 ASP A N 1
ATOM 3121 C CA . ASP A 1 373 ? 18.385 -40.549 -21.546 1.00 27.69 373 ASP A CA 1
ATOM 3122 C C . ASP A 1 373 ? 17.661 -39.570 -22.493 1.00 27.69 373 ASP A C 1
ATOM 3124 O O . ASP A 1 373 ? 16.499 -39.203 -22.310 1.00 27.69 373 ASP A O 1
ATOM 3128 N N . ASP A 1 374 ? 18.415 -39.152 -23.511 1.00 25.31 374 ASP A N 1
ATOM 3129 C CA . ASP A 1 374 ? 18.058 -38.316 -24.656 1.00 25.31 374 ASP A CA 1
ATOM 3130 C C . ASP A 1 374 ? 17.159 -39.049 -25.664 1.00 25.31 374 ASP A C 1
ATOM 3132 O O . ASP A 1 374 ? 17.466 -40.182 -26.026 1.00 25.31 374 ASP A O 1
ATOM 3136 N N . VAL A 1 375 ? 16.189 -38.350 -26.277 1.00 28.42 375 VAL A N 1
ATOM 3137 C CA . VAL A 1 375 ? 15.839 -38.547 -27.702 1.00 28.42 375 VAL A CA 1
ATOM 3138 C C . VAL A 1 375 ? 15.407 -37.217 -28.346 1.00 28.42 375 VAL A C 1
ATOM 3140 O O . VAL A 1 375 ? 14.372 -36.643 -28.018 1.00 28.42 375 VAL A O 1
ATOM 3143 N N . ASN A 1 376 ? 16.212 -36.764 -29.311 1.00 24.72 376 ASN A N 1
ATOM 3144 C CA . ASN A 1 376 ? 15.922 -35.723 -30.306 1.00 24.72 376 ASN A CA 1
ATOM 3145 C C . ASN A 1 376 ? 14.764 -36.114 -31.246 1.00 24.72 376 ASN A C 1
ATOM 3147 O O . ASN A 1 376 ? 14.719 -37.264 -31.669 1.00 24.72 376 ASN A O 1
ATOM 3151 N N . MET A 1 377 ? 13.978 -35.143 -31.742 1.00 26.33 377 MET A N 1
ATOM 3152 C CA . MET A 1 377 ? 13.790 -34.956 -33.198 1.00 26.33 377 MET A CA 1
ATOM 3153 C C . MET A 1 377 ? 13.022 -33.673 -33.578 1.00 26.33 377 MET A C 1
ATOM 3155 O O . MET A 1 377 ? 11.846 -33.504 -33.283 1.00 26.33 377 MET A O 1
ATOM 3159 N N . GLU A 1 378 ? 13.750 -32.848 -34.330 1.00 24.48 378 GLU A N 1
ATOM 3160 C CA . GLU A 1 378 ? 13.383 -32.131 -35.560 1.00 24.48 378 GLU A CA 1
ATOM 3161 C C . GLU A 1 378 ? 12.381 -30.959 -35.604 1.00 24.48 378 GLU A C 1
ATOM 3163 O O . GLU A 1 378 ? 11.180 -31.038 -35.368 1.00 24.48 378 GLU A O 1
ATOM 3168 N N . ILE A 1 379 ? 12.974 -29.870 -36.099 1.00 24.67 379 ILE A N 1
ATOM 3169 C CA . ILE A 1 379 ? 12.474 -28.564 -36.512 1.00 24.67 379 ILE A CA 1
ATOM 3170 C C . ILE A 1 379 ? 11.680 -28.663 -37.824 1.00 24.67 379 ILE A C 1
ATOM 3172 O O . ILE A 1 379 ? 12.147 -29.264 -38.792 1.00 24.67 379 ILE A O 1
ATOM 3176 N N . LYS A 1 380 ? 10.559 -27.936 -37.910 1.00 27.75 380 LYS A N 1
ATOM 3177 C CA . LYS A 1 380 ? 10.006 -27.416 -39.172 1.00 27.75 380 LYS A CA 1
ATOM 3178 C C . LYS A 1 380 ? 9.480 -25.991 -38.978 1.00 27.75 380 LYS A C 1
ATOM 3180 O O . LYS A 1 380 ? 8.474 -25.788 -38.307 1.00 27.75 380 LYS A O 1
ATOM 3185 N N . GLU A 1 381 ? 10.144 -25.026 -39.610 1.00 24.19 381 GLU A N 1
ATOM 3186 C CA . GLU A 1 381 ? 9.544 -23.736 -39.983 1.00 24.19 381 GLU A CA 1
ATOM 3187 C C . GLU A 1 381 ? 8.563 -23.928 -41.156 1.00 24.19 381 GLU A C 1
ATOM 3189 O O . GLU A 1 381 ? 8.684 -24.902 -41.912 1.00 24.19 381 GLU A O 1
ATOM 3194 N N . PRO A 1 382 ? 7.625 -22.984 -41.362 1.00 27.80 382 PRO A N 1
ATOM 3195 C CA . PRO A 1 382 ? 7.842 -22.080 -42.497 1.00 27.80 382 PRO A CA 1
ATOM 3196 C C . PRO A 1 382 ? 7.381 -20.614 -42.300 1.00 27.80 382 PRO A C 1
ATOM 3198 O O . PRO A 1 382 ? 6.293 -20.327 -41.815 1.00 27.80 382 PRO A O 1
ATOM 3201 N N . SER A 1 383 ? 8.236 -19.701 -42.775 1.00 24.39 383 SER A N 1
ATOM 3202 C CA . SER A 1 383 ? 7.986 -18.486 -43.583 1.00 24.39 383 SER A CA 1
ATOM 3203 C C . SER A 1 383 ? 6.720 -17.612 -43.403 1.00 24.39 383 SER A C 1
ATOM 3205 O O . SER A 1 383 ? 5.625 -17.975 -43.824 1.00 24.39 383 SER A O 1
ATOM 3207 N N . ASN A 1 384 ? 6.977 -16.366 -42.978 1.00 23.78 384 ASN A N 1
ATOM 3208 C CA . ASN A 1 384 ? 6.482 -15.055 -43.454 1.00 23.78 384 ASN A CA 1
ATOM 3209 C C . ASN A 1 384 ? 5.222 -14.963 -44.342 1.00 23.78 384 ASN A C 1
ATOM 3211 O O . ASN A 1 384 ? 5.238 -15.422 -45.482 1.00 23.78 384 ASN A O 1
ATOM 3215 N N . GLN A 1 385 ? 4.290 -14.085 -43.936 1.00 25.70 385 GLN A N 1
ATOM 3216 C CA . GLN A 1 385 ? 3.723 -13.036 -44.801 1.00 25.70 385 GLN A CA 1
ATOM 3217 C C . GLN A 1 385 ? 3.135 -11.872 -43.977 1.00 25.70 385 GLN A C 1
ATOM 3219 O O . GLN A 1 385 ? 2.341 -12.064 -43.062 1.00 25.70 385 GLN A O 1
ATOM 3224 N N . ASN A 1 386 ? 3.553 -10.652 -44.329 1.00 24.06 386 ASN A N 1
ATOM 3225 C CA . ASN A 1 386 ? 3.011 -9.377 -43.860 1.00 24.06 386 ASN A CA 1
ATOM 3226 C C . ASN A 1 386 ? 1.623 -9.111 -44.460 1.00 24.06 386 ASN A C 1
ATOM 3228 O O . ASN A 1 386 ? 1.457 -9.239 -45.671 1.00 24.06 386 ASN A O 1
ATOM 3232 N N . SER A 1 387 ? 0.710 -8.538 -43.673 1.00 26.45 387 SER A N 1
ATOM 3233 C CA . SER A 1 387 ? -0.235 -7.544 -44.194 1.00 26.45 387 SER A CA 1
ATOM 3234 C C . SER A 1 387 ? -0.708 -6.595 -43.095 1.00 26.45 387 SER A C 1
ATOM 3236 O O . SER A 1 387 ? -1.282 -7.000 -42.088 1.00 26.45 387 SER A O 1
ATOM 3238 N N . SER A 1 388 ? -0.456 -5.316 -43.340 1.00 23.94 388 SER A N 1
ATOM 3239 C CA . SER A 1 388 ? -0.940 -4.139 -42.631 1.00 23.94 388 SER A CA 1
ATOM 3240 C C . SER A 1 388 ? -2.461 -3.982 -42.703 1.00 23.94 388 SER A C 1
ATOM 3242 O O . SER A 1 388 ? -3.008 -4.023 -43.804 1.00 23.94 388 SER A O 1
ATOM 3244 N N . MET A 1 389 ? -3.113 -3.629 -41.592 1.00 24.03 389 MET A N 1
ATOM 3245 C CA . MET A 1 389 ? -4.276 -2.732 -41.624 1.00 24.03 389 MET A CA 1
ATOM 3246 C C . MET A 1 389 ? -4.569 -2.166 -40.228 1.00 24.03 389 MET A C 1
ATOM 3248 O O . MET A 1 389 ? -4.947 -2.891 -39.315 1.00 24.03 389 MET A O 1
ATOM 3252 N N . PHE A 1 390 ? -4.395 -0.853 -40.073 1.00 25.80 390 PHE A N 1
ATOM 3253 C CA . PHE A 1 390 ? -4.978 -0.083 -38.975 1.00 25.80 390 PHE A CA 1
ATOM 3254 C C . PHE A 1 390 ? -6.463 0.169 -39.263 1.00 25.80 390 PHE A C 1
ATOM 3256 O O . PHE A 1 390 ? -6.804 0.502 -40.402 1.00 25.80 390 PHE A O 1
ATOM 3263 N N . PRO A 1 391 ? -7.310 0.184 -38.225 1.00 27.05 391 PRO A N 1
ATOM 3264 C CA . PRO A 1 391 ? -8.381 1.163 -38.179 1.00 27.05 391 PRO A CA 1
ATOM 3265 C C . PRO A 1 391 ? -8.289 2.020 -36.914 1.00 27.05 391 PRO A C 1
ATOM 3267 O O . PRO A 1 391 ? -8.250 1.542 -35.783 1.00 27.05 391 PRO A O 1
ATOM 3270 N N . VAL A 1 392 ? -8.271 3.327 -37.156 1.00 23.75 392 VAL A N 1
ATOM 3271 C CA . VAL A 1 392 ? -8.514 4.392 -36.185 1.00 23.75 392 VAL A CA 1
ATOM 3272 C C . VAL A 1 392 ? -9.999 4.366 -35.827 1.00 23.75 392 VAL A C 1
ATOM 3274 O O . VAL A 1 392 ? -10.836 4.504 -36.716 1.00 23.75 392 VAL A O 1
ATOM 3277 N N . PHE A 1 393 ? -10.328 4.259 -34.540 1.00 24.28 393 PHE A N 1
ATOM 3278 C CA . PHE A 1 393 ? -11.661 4.589 -34.039 1.00 24.28 393 PHE A CA 1
ATOM 3279 C C . PHE A 1 393 ? -11.570 5.738 -33.036 1.00 24.28 393 PHE A C 1
ATOM 3281 O O . PHE A 1 393 ? -11.085 5.590 -31.918 1.00 24.28 393 PHE A O 1
ATOM 3288 N N . ASN A 1 394 ? -12.056 6.896 -33.480 1.00 22.75 394 ASN A N 1
ATOM 3289 C CA . ASN A 1 394 ? -12.486 7.994 -32.627 1.00 22.75 394 ASN A CA 1
ATOM 3290 C C . ASN A 1 394 ? -13.832 7.616 -32.002 1.00 22.75 394 ASN A C 1
ATOM 3292 O O . ASN A 1 394 ? -14.763 7.280 -32.734 1.00 22.75 394 ASN A O 1
ATOM 3296 N N . ASN A 1 395 ? -13.980 7.795 -30.691 1.00 26.30 395 ASN A N 1
ATOM 3297 C CA . ASN A 1 395 ? -15.273 8.185 -30.143 1.00 26.30 395 ASN A CA 1
ATOM 3298 C C . ASN A 1 395 ? -15.079 9.164 -28.968 1.00 26.30 395 ASN A C 1
ATOM 3300 O O . ASN A 1 395 ? -14.202 8.935 -28.133 1.00 26.30 395 ASN A O 1
ATOM 3304 N N . PRO A 1 396 ? -15.844 10.269 -28.915 1.00 27.42 396 PRO A N 1
ATOM 3305 C CA . PRO A 1 396 ? -15.709 11.311 -27.911 1.00 27.42 396 PRO A CA 1
ATOM 3306 C C . PRO A 1 396 ? -16.625 11.055 -26.703 1.00 27.42 396 PRO A C 1
ATOM 3308 O O . PRO A 1 396 ? -17.548 10.246 -26.769 1.00 27.42 396 PRO A O 1
ATOM 3311 N N . ASN A 1 397 ? -16.408 11.862 -25.660 1.00 24.81 397 ASN A N 1
ATOM 3312 C CA . ASN A 1 397 ? -17.239 12.106 -24.469 1.00 24.81 397 ASN A CA 1
ATOM 3313 C C . ASN A 1 397 ? -16.737 11.482 -23.163 1.00 24.81 397 ASN A C 1
ATOM 3315 O O . ASN A 1 397 ? -17.208 10.439 -22.726 1.00 24.81 397 ASN A O 1
ATOM 3319 N N . VAL A 1 398 ? -15.911 12.251 -22.449 1.00 26.39 398 VAL A N 1
ATOM 3320 C CA . VAL A 1 398 ? -15.971 12.302 -20.983 1.00 26.39 398 VAL A CA 1
ATOM 3321 C C . VAL A 1 398 ? -16.012 13.772 -20.568 1.00 26.39 398 VAL A C 1
ATOM 3323 O O . VAL A 1 398 ? -15.016 14.488 -20.640 1.00 26.39 398 VAL A O 1
ATOM 3326 N N . ASN A 1 399 ? -17.198 14.228 -20.162 1.00 24.70 399 ASN A N 1
ATOM 3327 C CA . ASN A 1 399 ? -17.385 15.496 -19.464 1.00 24.70 399 ASN A CA 1
ATOM 3328 C C . ASN A 1 399 ? -16.865 15.338 -18.032 1.00 24.70 399 ASN A C 1
ATOM 3330 O O . ASN A 1 399 ? -17.471 14.629 -17.230 1.00 24.70 399 ASN A O 1
ATOM 3334 N N . VAL A 1 400 ? -15.771 16.023 -17.703 1.00 26.17 400 VAL A N 1
ATOM 3335 C CA . VAL A 1 400 ? -15.308 16.176 -16.320 1.00 26.17 400 VAL A CA 1
ATOM 3336 C C . VAL A 1 400 ? -15.865 17.486 -15.770 1.00 26.17 400 VAL A C 1
ATOM 3338 O O . VAL A 1 400 ? -15.484 18.576 -16.194 1.00 26.17 400 VAL A O 1
ATOM 3341 N N . PHE A 1 401 ? -16.784 17.366 -14.811 1.00 25.69 401 PHE A N 1
ATOM 3342 C CA . PHE A 1 401 ? -17.217 18.463 -13.954 1.00 25.69 401 PHE A CA 1
ATOM 3343 C C . PHE A 1 401 ? -16.079 18.835 -12.998 1.00 25.69 401 PHE A C 1
ATOM 3345 O O . PHE A 1 401 ? -15.746 18.084 -12.084 1.00 25.69 401 PHE A O 1
ATOM 3352 N N . ASN A 1 402 ? -15.512 20.020 -13.205 1.00 26.27 402 ASN A N 1
ATOM 3353 C CA . ASN A 1 402 ? -14.604 20.676 -12.275 1.00 26.27 402 ASN A CA 1
ATOM 3354 C C . ASN A 1 402 ? -15.429 21.520 -11.290 1.00 26.27 402 ASN A C 1
ATOM 3356 O O . ASN A 1 402 ? -16.206 22.380 -11.708 1.00 26.27 402 ASN A O 1
ATOM 3360 N N . LYS A 1 403 ? -15.233 21.315 -9.986 1.00 26.62 403 LYS A N 1
ATOM 3361 C CA . LYS A 1 403 ? -15.622 22.268 -8.938 1.00 26.62 403 LYS A CA 1
ATOM 3362 C C . LYS A 1 403 ? -14.357 22.646 -8.172 1.00 26.62 403 LYS A C 1
ATOM 3364 O O . LYS A 1 403 ? -13.931 21.936 -7.269 1.00 26.62 403 LYS A O 1
ATOM 3369 N N . GLY A 1 404 ? -13.736 23.742 -8.601 1.00 25.75 404 GLY A N 1
ATOM 3370 C CA . GLY A 1 404 ? -12.713 24.451 -7.843 1.00 25.75 404 GLY A CA 1
ATOM 3371 C C . GLY A 1 404 ? -13.363 25.575 -7.040 1.00 25.75 404 GLY A C 1
ATOM 3372 O O . GLY A 1 404 ? -14.219 26.286 -7.561 1.00 25.75 404 GLY A O 1
ATOM 3373 N N . ASN A 1 405 ? -12.960 25.701 -5.778 1.00 26.23 405 ASN A N 1
ATOM 3374 C CA . ASN A 1 405 ? -13.183 26.892 -4.968 1.00 26.23 405 ASN A CA 1
ATOM 3375 C C . ASN A 1 405 ? -12.169 27.974 -5.366 1.00 26.23 405 ASN A C 1
ATOM 3377 O O . ASN A 1 405 ? -10.978 27.696 -5.514 1.00 26.23 405 ASN A O 1
ATOM 3381 N N . ASP A 1 406 ? -12.671 29.197 -5.508 1.00 24.12 406 ASP A N 1
ATOM 3382 C CA . ASP A 1 406 ? -11.932 30.423 -5.799 1.00 24.12 406 ASP A CA 1
ATOM 3383 C C . ASP A 1 406 ? -11.002 30.852 -4.655 1.00 24.12 406 ASP A C 1
ATOM 3385 O O . ASP A 1 406 ? -11.401 30.883 -3.491 1.00 24.12 406 ASP A O 1
ATOM 3389 N N . SER A 1 407 ? -9.816 31.360 -5.009 1.00 25.27 407 SER A N 1
ATOM 3390 C CA . SER A 1 407 ? -9.369 32.652 -4.471 1.00 25.27 407 SER A CA 1
ATOM 3391 C C . SER A 1 407 ? -8.385 33.382 -5.401 1.00 25.27 407 SER A C 1
ATOM 3393 O O . SER A 1 407 ? -7.288 32.924 -5.696 1.00 25.27 407 SER A O 1
ATOM 3395 N N . SER A 1 408 ? -8.842 34.566 -5.822 1.00 22.52 408 SER A N 1
ATOM 3396 C CA . SER A 1 408 ? -8.127 35.787 -6.225 1.00 22.52 408 SER A CA 1
ATOM 3397 C C . SER A 1 408 ? -7.000 35.729 -7.267 1.00 22.52 408 SER A C 1
ATOM 3399 O O . SER A 1 408 ? -5.893 35.310 -6.953 1.00 22.52 408 SER A O 1
ATOM 3401 N N . LEU A 1 409 ? -7.216 36.385 -8.420 1.00 25.45 409 LEU A N 1
ATOM 3402 C CA . LEU A 1 409 ? -6.335 37.451 -8.939 1.00 25.45 409 LEU A CA 1
ATOM 3403 C C . LEU A 1 409 ? -6.943 38.169 -10.169 1.00 25.45 409 LEU A C 1
ATOM 3405 O O . LEU A 1 409 ? -7.090 37.609 -11.244 1.00 25.45 409 LEU A O 1
ATOM 3409 N N . LYS A 1 410 ? -7.269 39.448 -9.943 1.00 26.86 410 LYS A N 1
ATOM 3410 C CA . LYS A 1 410 ? -7.098 40.648 -10.790 1.00 26.86 410 LYS A CA 1
ATOM 3411 C C . LYS A 1 410 ? -7.412 40.588 -12.301 1.00 26.86 410 LYS A C 1
ATOM 3413 O O . LYS A 1 410 ? -6.629 40.118 -13.115 1.00 26.86 410 LYS A O 1
ATOM 3418 N N . ASN A 1 411 ? -8.500 41.293 -12.626 1.00 24.66 411 ASN A N 1
ATOM 3419 C CA . ASN A 1 411 ? -8.814 42.066 -13.834 1.00 24.66 411 ASN A CA 1
ATOM 3420 C C . ASN A 1 411 ? -7.699 42.228 -14.882 1.00 24.66 411 ASN A C 1
ATOM 3422 O O . ASN A 1 411 ? -6.715 42.922 -14.636 1.00 24.66 411 ASN A O 1
ATOM 3426 N N . THR A 1 412 ? -7.976 41.789 -16.110 1.00 26.69 412 THR A N 1
ATOM 3427 C CA . THR A 1 412 ? -7.621 42.538 -17.327 1.00 26.69 412 THR A CA 1
ATOM 3428 C C . THR A 1 412 ? -8.683 42.324 -18.404 1.00 26.69 412 THR A C 1
ATOM 3430 O O . THR A 1 412 ? -9.027 41.209 -18.781 1.00 26.69 412 THR A O 1
ATOM 3433 N N . THR A 1 413 ? -9.236 43.443 -18.853 1.00 21.41 413 THR A N 1
ATOM 3434 C CA . THR A 1 413 ? -10.245 43.589 -19.899 1.00 21.41 413 THR A CA 1
ATOM 3435 C C . THR A 1 413 ? -9.609 43.391 -21.273 1.00 21.41 413 THR A C 1
ATOM 3437 O O . THR A 1 413 ? -8.672 44.112 -21.601 1.00 21.41 413 THR A O 1
ATOM 3440 N N . PHE A 1 414 ? -10.166 42.513 -22.111 1.00 24.98 414 PHE A N 1
ATOM 3441 C CA . PHE A 1 414 ? -9.984 42.574 -23.564 1.00 24.98 414 PHE A CA 1
ATOM 3442 C C . PHE A 1 414 ? -11.329 42.400 -24.272 1.00 24.98 414 PHE A C 1
ATOM 3444 O O . PHE A 1 414 ? -12.102 41.490 -23.987 1.00 24.98 414 PHE A O 1
ATOM 3451 N N . SER A 1 415 ? -11.607 43.355 -25.156 1.00 22.25 415 SER A N 1
ATOM 3452 C CA . SER A 1 415 ? -12.848 43.550 -25.901 1.00 22.25 415 SER A CA 1
ATOM 3453 C C . SER A 1 415 ? -12.630 43.163 -27.360 1.00 22.25 415 SER A C 1
ATOM 3455 O O . SER A 1 415 ? -11.616 43.551 -27.938 1.00 22.25 415 SER A O 1
ATOM 3457 N N . PHE A 1 416 ? -13.602 42.478 -27.967 1.00 24.91 416 PHE A N 1
ATOM 3458 C CA . PHE A 1 416 ? -13.781 42.456 -29.418 1.00 24.91 416 PHE A CA 1
ATOM 3459 C C . PHE A 1 416 ? -15.252 42.717 -29.776 1.00 24.91 416 PHE A C 1
ATOM 3461 O O . PHE A 1 416 ? -16.174 42.110 -29.234 1.00 24.91 416 PHE A O 1
ATOM 3468 N N . LYS A 1 417 ? -15.433 43.681 -30.685 1.00 25.38 417 LYS A N 1
ATOM 3469 C CA . LYS A 1 417 ? -16.687 44.220 -31.232 1.00 25.38 417 LYS A CA 1
ATOM 3470 C C . LYS A 1 417 ? -17.299 43.280 -32.287 1.00 25.38 417 LYS A C 1
ATOM 3472 O O . LYS A 1 417 ? -16.612 42.896 -33.223 1.00 25.38 417 LYS A O 1
ATOM 3477 N N . THR A 1 418 ? -18.542 42.843 -32.063 1.00 24.38 418 THR A N 1
ATOM 3478 C CA . THR A 1 418 ? -19.832 43.180 -32.727 1.00 24.38 418 THR A CA 1
ATOM 3479 C C . THR A 1 418 ? -20.064 42.808 -34.198 1.00 24.38 418 THR A C 1
ATOM 3481 O O . THR A 1 418 ? -19.385 43.302 -35.092 1.00 24.38 418 THR A O 1
ATOM 3484 N N . GLY A 1 419 ? -21.191 42.111 -34.396 1.00 23.94 419 GLY A N 1
ATOM 3485 C CA . GLY A 1 419 ? -22.000 41.946 -35.614 1.00 23.94 419 GLY A CA 1
ATOM 3486 C C . GLY A 1 419 ? -22.605 40.533 -35.592 1.00 23.94 419 GLY A C 1
ATOM 3487 O O . GLY A 1 419 ? -21.847 39.579 -35.575 1.00 23.94 419 GLY A O 1
ATOM 3488 N N . SER A 1 420 ? -23.909 40.260 -35.528 1.00 27.33 420 SER A N 1
ATOM 3489 C CA . SER A 1 420 ? -25.126 41.015 -35.847 1.00 27.33 420 SER A CA 1
ATOM 3490 C C . SER A 1 420 ? -26.345 40.372 -35.139 1.00 27.33 420 SER A C 1
ATOM 3492 O O . SER A 1 420 ? -26.237 39.302 -34.546 1.00 27.33 420 SER A O 1
ATOM 3494 N N . GLU A 1 421 ? -27.460 41.100 -35.144 1.00 23.38 421 GLU A N 1
ATOM 3495 C CA . GLU A 1 421 ? -28.694 40.963 -34.354 1.00 23.38 421 GLU A CA 1
ATOM 3496 C C . GLU A 1 421 ? -29.519 39.683 -34.596 1.00 23.38 421 GLU A C 1
ATOM 3498 O O . GLU A 1 421 ? -29.614 39.231 -35.729 1.00 23.38 421 GLU A O 1
ATOM 3503 N N . ILE A 1 422 ? -30.204 39.192 -33.547 1.00 28.06 422 ILE A N 1
ATOM 3504 C CA . ILE A 1 422 ? -31.628 38.776 -33.522 1.00 28.06 422 ILE A CA 1
ATOM 3505 C C . ILE A 1 422 ?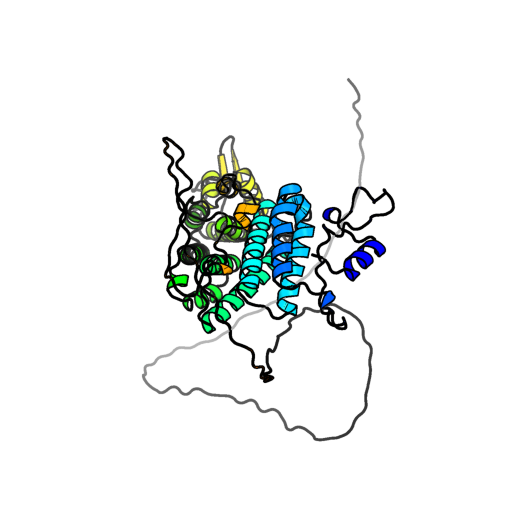 -32.093 38.792 -32.045 1.00 28.06 422 ILE A C 1
ATOM 3507 O O . ILE A 1 422 ? -31.439 38.234 -31.164 1.00 28.06 422 ILE A O 1
ATOM 3511 N N . ASN A 1 423 ? -33.219 39.462 -31.771 1.00 30.31 423 ASN A N 1
ATOM 3512 C CA . ASN A 1 423 ? -33.854 39.589 -30.448 1.00 30.31 423 ASN A CA 1
ATOM 3513 C C . ASN A 1 423 ? -34.473 38.263 -29.935 1.00 30.31 423 ASN A C 1
ATOM 3515 O O . ASN A 1 423 ? -35.017 37.508 -30.742 1.00 30.31 423 ASN A O 1
ATOM 3519 N N . PRO A 1 424 ? -34.498 38.005 -28.608 1.00 30.17 424 PRO A N 1
ATOM 3520 C CA . PRO A 1 424 ? -35.102 36.804 -28.022 1.00 30.17 424 PRO A CA 1
ATOM 3521 C C . PRO A 1 424 ? -36.569 37.016 -27.581 1.00 30.17 424 PRO A C 1
ATOM 3523 O O . PRO A 1 424 ? -36.921 38.111 -27.130 1.00 30.17 424 PRO A O 1
ATOM 3526 N N . PRO A 1 425 ? -37.434 35.980 -27.612 1.00 29.41 425 PRO A N 1
ATOM 3527 C CA . PRO A 1 425 ? -38.724 36.015 -26.938 1.00 29.41 425 PRO A CA 1
ATOM 3528 C C . PRO A 1 425 ? -38.641 35.514 -25.483 1.00 29.41 425 PRO A C 1
ATOM 3530 O O . PRO A 1 425 ? -37.687 34.870 -25.049 1.00 29.41 425 PRO A O 1
ATOM 3533 N N . LYS A 1 426 ? -39.672 35.892 -24.727 1.00 28.38 426 LYS A N 1
ATOM 3534 C CA . LYS A 1 426 ? -39.830 35.831 -23.269 1.00 28.38 426 LYS A CA 1
ATOM 3535 C C . LYS A 1 426 ? -39.928 34.410 -22.693 1.00 28.38 426 LYS A C 1
ATOM 3537 O O . LYS A 1 426 ? -40.423 33.492 -23.333 1.00 28.38 426 LYS A O 1
ATOM 3542 N N . LYS A 1 427 ? -39.513 34.302 -21.424 1.00 27.19 427 LYS A N 1
ATOM 3543 C CA . LYS A 1 427 ? -39.712 33.170 -20.506 1.00 27.19 427 LYS A CA 1
ATOM 3544 C C . LYS A 1 427 ? -41.197 32.959 -20.188 1.00 27.19 427 LYS A C 1
ATOM 3546 O O . LYS A 1 427 ? -41.831 33.883 -19.686 1.00 27.19 427 LYS A O 1
ATOM 3551 N N . GLU A 1 428 ? -41.667 31.723 -20.328 1.00 26.08 428 GLU A N 1
ATOM 3552 C CA . GLU A 1 428 ? -42.825 31.184 -19.609 1.00 26.08 428 GLU A CA 1
ATOM 3553 C C . GLU A 1 428 ? -42.443 29.835 -18.982 1.00 26.08 428 GLU A C 1
ATOM 3555 O O . GLU A 1 428 ? -41.798 28.987 -19.596 1.00 26.08 428 GLU A O 1
ATOM 3560 N N . THR A 1 429 ? -42.779 29.691 -17.704 1.00 26.62 429 THR A N 1
ATOM 3561 C CA . THR A 1 429 ? -42.607 28.504 -16.860 1.00 26.62 429 THR A CA 1
ATOM 3562 C C . THR A 1 429 ? -43.708 27.477 -17.138 1.00 26.62 429 THR A C 1
ATOM 3564 O O . THR A 1 429 ? -44.876 27.867 -17.102 1.00 26.62 429 THR A O 1
ATOM 3567 N N . PRO A 1 430 ? -43.407 26.178 -17.315 1.00 26.28 430 PRO A N 1
ATOM 3568 C CA . PRO A 1 430 ? -44.437 25.150 -17.334 1.00 26.28 430 PRO A CA 1
ATOM 3569 C C . PRO A 1 430 ? -44.705 24.610 -15.922 1.00 26.28 430 PRO A C 1
ATOM 3571 O O . PRO A 1 430 ? -43.822 24.079 -15.248 1.00 26.28 430 PRO A O 1
ATOM 3574 N N . THR A 1 431 ? -45.958 24.739 -15.500 1.00 22.95 431 THR A N 1
ATOM 3575 C CA . THR A 1 431 ? -46.557 24.093 -14.329 1.00 22.95 431 THR A CA 1
ATOM 3576 C C . THR A 1 431 ? -47.104 22.733 -14.766 1.00 22.95 431 THR A C 1
ATOM 3578 O O . THR A 1 431 ? -47.908 22.683 -15.693 1.00 22.95 431 THR A O 1
ATOM 3581 N N . PHE A 1 432 ? -46.715 21.639 -14.105 1.00 25.47 432 PHE A N 1
ATOM 3582 C CA . PHE A 1 432 ? -47.354 20.329 -14.276 1.00 25.47 432 PHE A CA 1
ATOM 3583 C C . PHE A 1 432 ? -48.112 19.940 -13.005 1.00 25.47 432 PHE A C 1
ATOM 3585 O O . PHE A 1 432 ? -47.541 19.794 -11.927 1.00 25.47 432 PHE A O 1
ATOM 3592 N N . THR A 1 433 ? -49.424 19.801 -13.167 1.00 23.80 433 THR A N 1
ATOM 3593 C CA . THR A 1 433 ? -50.405 19.297 -12.203 1.00 23.80 433 THR A CA 1
ATOM 3594 C C . THR A 1 433 ? -50.505 17.776 -12.277 1.00 23.80 433 THR A C 1
ATOM 3596 O O . THR A 1 433 ? -50.578 17.221 -13.372 1.00 23.80 433 THR A O 1
ATOM 3599 N N . PHE A 1 434 ? -50.590 17.117 -11.120 1.00 25.62 434 PHE A N 1
ATOM 3600 C CA . PHE A 1 434 ? -50.942 15.701 -11.004 1.00 25.62 434 PHE A CA 1
ATOM 3601 C C . PHE A 1 434 ? -52.418 15.570 -10.606 1.00 25.62 434 PHE A C 1
ATOM 3603 O O . PHE A 1 434 ? -52.877 16.231 -9.674 1.00 25.62 434 PHE A O 1
ATOM 3610 N N . SER A 1 435 ? -53.156 14.733 -11.331 1.00 23.92 435 SER A N 1
ATOM 3611 C CA . SER A 1 435 ? -54.547 14.362 -11.065 1.00 23.92 435 SER A CA 1
ATOM 3612 C C . SER A 1 435 ? -54.615 13.106 -10.198 1.00 23.92 435 SER A C 1
ATOM 3614 O O . SER A 1 435 ? -54.013 12.094 -10.556 1.00 23.92 435 SER A O 1
ATOM 3616 N N . SER A 1 436 ? -55.419 13.140 -9.134 1.00 26.84 436 SER A N 1
ATOM 3617 C CA . SER A 1 436 ? -55.797 11.958 -8.352 1.00 26.84 436 SER A CA 1
ATOM 3618 C C . SER A 1 436 ? -57.316 11.908 -8.202 1.00 26.84 436 SER A C 1
ATOM 3620 O O . SER A 1 436 ? -57.952 12.896 -7.840 1.00 26.84 436 SER A O 1
ATOM 3622 N N . SER A 1 437 ? -57.878 10.746 -8.510 1.00 26.53 437 SER A N 1
ATOM 3623 C CA . SER A 1 437 ? -59.298 10.405 -8.496 1.00 26.53 437 SER A CA 1
ATOM 3624 C C . SER A 1 437 ? -59.836 10.093 -7.090 1.00 26.53 437 SER A C 1
ATOM 3626 O O . SER A 1 437 ? -59.351 9.182 -6.430 1.00 26.53 437 SER A O 1
ATOM 3628 N N . ASP A 1 438 ? -60.853 10.856 -6.693 1.00 28.03 438 ASP A N 1
ATOM 3629 C CA . ASP A 1 438 ? -62.132 10.506 -6.051 1.00 28.03 438 ASP A CA 1
ATOM 3630 C C . ASP A 1 438 ? -62.312 9.398 -4.974 1.00 28.03 438 ASP A C 1
ATOM 3632 O O . ASP A 1 438 ? -62.122 8.208 -5.211 1.00 28.03 438 ASP A O 1
ATOM 3636 N N . LYS A 1 439 ? -62.986 9.868 -3.899 1.00 29.25 439 LYS A N 1
ATOM 3637 C CA . LYS A 1 439 ? -64.054 9.272 -3.049 1.00 29.25 439 LYS A CA 1
ATOM 3638 C C . LYS A 1 439 ? -63.687 8.415 -1.823 1.00 29.25 439 LYS A C 1
ATOM 3640 O O . LYS A 1 439 ? -63.497 7.211 -1.919 1.00 29.25 439 LYS A O 1
ATOM 3645 N N . ASN A 1 440 ? -63.847 8.995 -0.623 1.00 27.12 440 ASN A N 1
ATOM 3646 C CA . ASN A 1 440 ? -65.105 8.891 0.144 1.00 27.12 440 ASN A CA 1
ATOM 3647 C C . ASN A 1 440 ? -65.146 9.825 1.379 1.00 27.12 440 ASN A C 1
ATOM 3649 O O . ASN A 1 440 ? -64.136 10.165 1.981 1.00 27.12 440 ASN A O 1
ATOM 3653 N N . THR A 1 441 ? -66.368 10.251 1.689 1.00 27.08 441 THR A N 1
ATOM 3654 C CA . THR A 1 441 ? -66.879 11.252 2.646 1.00 27.08 441 THR A CA 1
ATOM 3655 C C . THR A 1 441 ? -66.802 10.881 4.138 1.00 27.08 441 THR A C 1
ATOM 3657 O O . THR A 1 441 ? -67.000 9.718 4.469 1.00 27.08 441 THR A O 1
ATOM 3660 N N . ILE A 1 442 ? -66.684 11.882 5.036 1.00 27.16 442 ILE A N 1
ATOM 3661 C CA . ILE A 1 442 ? -67.709 12.344 6.020 1.00 27.16 442 ILE A CA 1
ATOM 3662 C C . ILE A 1 442 ? -67.129 13.454 6.949 1.00 27.16 442 ILE A C 1
ATOM 3664 O O . ILE A 1 442 ? -65.972 13.426 7.347 1.00 27.16 442 ILE A O 1
ATOM 3668 N N . SER A 1 443 ? -67.988 14.443 7.226 1.00 25.77 443 SER A N 1
ATOM 3669 C CA . SER A 1 443 ? -67.943 15.685 8.038 1.00 25.77 443 SER A CA 1
ATOM 3670 C C . SER A 1 443 ? -67.518 15.533 9.524 1.00 25.77 443 SER A C 1
ATOM 3672 O O . SER A 1 443 ? -67.622 14.432 10.040 1.00 25.77 443 SER A O 1
ATOM 3674 N N . THR A 1 444 ? -67.077 16.535 10.313 1.00 27.06 444 THR A N 1
ATOM 3675 C CA . THR A 1 444 ? -67.663 17.866 10.647 1.00 27.06 444 THR A CA 1
ATOM 3676 C C . THR A 1 444 ? -66.694 18.778 11.456 1.00 27.06 444 THR A C 1
ATOM 3678 O O . THR A 1 444 ? -66.042 18.296 12.374 1.00 27.06 444 THR A O 1
ATOM 3681 N N . ASN A 1 445 ? -66.728 20.093 11.169 1.00 26.50 445 ASN A N 1
ATOM 3682 C CA . ASN A 1 445 ? -66.667 21.309 12.028 1.00 26.50 445 ASN A CA 1
ATOM 3683 C C . ASN A 1 445 ? -65.748 21.434 13.278 1.00 26.50 445 ASN A C 1
ATOM 3685 O O . ASN A 1 445 ? -65.998 20.785 14.288 1.00 26.50 445 ASN A O 1
ATOM 3689 N N . ASN A 1 446 ? -64.865 22.457 13.308 1.00 29.84 446 ASN A N 1
ATOM 3690 C CA . ASN A 1 446 ? -65.068 23.728 14.056 1.00 29.84 446 ASN A CA 1
ATOM 3691 C C . ASN A 1 446 ? -63.853 24.706 14.020 1.00 29.84 446 ASN A C 1
ATOM 3693 O O . ASN A 1 446 ? -62.710 24.310 14.221 1.00 29.84 446 ASN A O 1
ATOM 3697 N N . ASN A 1 447 ? -64.179 25.987 13.782 1.00 29.20 447 ASN A N 1
ATOM 3698 C CA . ASN A 1 447 ? -63.559 27.293 14.131 1.00 29.20 447 ASN A CA 1
ATOM 3699 C C . ASN A 1 447 ? -62.514 27.295 15.293 1.00 29.20 447 ASN A C 1
ATOM 3701 O O . ASN A 1 447 ? -62.654 26.506 16.215 1.00 29.20 447 ASN A O 1
ATOM 3705 N N . THR A 1 448 ? -61.485 28.161 15.426 1.00 29.12 448 THR A N 1
ATOM 3706 C CA . THR A 1 448 ? -61.353 29.616 15.155 1.00 29.12 448 THR A CA 1
ATOM 3707 C C . THR A 1 448 ? -59.907 30.118 15.443 1.00 29.12 448 THR A C 1
ATOM 3709 O O . THR A 1 448 ? -59.253 29.608 16.343 1.00 29.12 448 THR A O 1
ATOM 3712 N N . SER A 1 449 ? -59.483 31.171 14.720 1.00 28.36 449 SER A N 1
ATOM 3713 C CA . SER A 1 449 ? -58.627 32.333 15.102 1.00 28.36 449 SER A CA 1
ATOM 3714 C C . SER A 1 449 ? -57.209 32.211 15.730 1.00 28.36 449 SER A C 1
ATOM 3716 O O . SER A 1 449 ? -57.035 31.875 16.895 1.00 28.36 449 SER A O 1
ATOM 3718 N N . ASN A 1 450 ? -56.230 32.710 14.955 1.00 28.12 450 ASN A N 1
ATOM 3719 C CA . ASN A 1 450 ? -54.945 33.379 15.301 1.00 28.12 450 ASN A CA 1
ATOM 3720 C C . ASN A 1 450 ? -55.142 34.682 16.148 1.00 28.12 450 ASN A C 1
ATOM 3722 O O . ASN A 1 450 ? -56.304 35.071 16.274 1.00 28.12 450 ASN A O 1
ATOM 3726 N N . PRO A 1 451 ? -54.109 35.475 16.583 1.00 46.69 451 PRO A N 1
ATOM 3727 C CA . PRO A 1 451 ? -52.636 35.382 16.420 1.00 46.69 451 PRO A CA 1
ATOM 3728 C C . PRO A 1 451 ? -51.757 35.781 17.662 1.00 46.69 451 PRO A C 1
ATOM 3730 O O . PRO A 1 451 ? -52.241 36.129 18.733 1.00 46.69 451 PRO A O 1
ATOM 3733 N N . LYS A 1 452 ? -50.427 35.752 17.434 1.00 32.06 452 LYS A N 1
ATOM 3734 C CA . LYS A 1 452 ? -49.243 36.277 18.177 1.00 32.06 452 LYS A CA 1
ATOM 3735 C C . LYS A 1 452 ? -49.390 37.620 18.931 1.00 32.06 452 LYS A C 1
ATOM 3737 O O . LYS A 1 452 ? -50.184 38.465 18.525 1.00 32.06 452 LYS A O 1
ATOM 3742 N N . PRO A 1 453 ? -48.405 37.929 19.806 1.00 34.53 453 PRO A N 1
ATOM 3743 C CA . PRO A 1 453 ? -47.713 39.218 19.677 1.00 34.53 453 PRO A CA 1
ATOM 3744 C C . PRO A 1 453 ? -46.172 39.139 19.723 1.00 34.53 453 PRO A C 1
ATOM 3746 O O . PRO A 1 453 ? -45.569 38.248 20.316 1.00 34.53 453 PRO A O 1
ATOM 3749 N N . THR A 1 454 ? -45.565 40.139 19.084 1.00 28.66 454 THR A N 1
ATOM 3750 C CA . THR A 1 454 ? -44.142 40.512 19.067 1.00 28.66 454 THR A CA 1
ATOM 3751 C C . THR A 1 454 ? -43.981 41.762 19.937 1.00 28.66 454 THR A C 1
ATOM 3753 O O . THR A 1 454 ? -44.830 42.640 19.825 1.00 28.66 454 THR A O 1
ATOM 3756 N N . PHE A 1 455 ? -42.901 41.915 20.713 1.00 28.30 455 PHE A N 1
ATOM 3757 C CA . PHE A 1 455 ? -42.429 43.236 21.163 1.00 28.30 455 PHE A CA 1
ATOM 3758 C C . PHE A 1 455 ? -40.907 43.270 21.347 1.00 28.30 455 PHE A C 1
ATOM 3760 O O . PHE A 1 455 ? -40.278 42.286 21.728 1.00 28.30 455 PHE A O 1
ATOM 3767 N N . THR A 1 456 ? -40.344 44.434 21.041 1.00 28.75 456 THR A N 1
ATOM 3768 C CA . THR A 1 456 ? -38.922 44.771 20.944 1.00 28.75 456 THR A CA 1
ATOM 3769 C C . THR A 1 456 ? -38.520 45.897 21.906 1.00 28.75 456 THR A C 1
ATOM 3771 O O . THR A 1 456 ? -39.314 46.801 22.142 1.00 28.75 456 THR A O 1
ATOM 3774 N N . PHE A 1 457 ? -37.224 45.886 22.256 1.00 29.42 457 PHE A N 1
ATOM 3775 C CA . PHE A 1 457 ? -36.301 46.987 22.609 1.00 29.42 457 PHE A CA 1
ATOM 3776 C C . PHE A 1 457 ? -36.359 47.708 23.971 1.00 29.42 457 PHE A C 1
ATOM 3778 O O . PHE A 1 457 ? -37.379 48.229 24.403 1.00 29.42 457 PHE A O 1
ATOM 3785 N N . GLY A 1 458 ? -35.157 47.865 24.551 1.00 25.06 458 GLY A N 1
ATOM 3786 C CA . GLY A 1 458 ? -34.822 48.832 25.600 1.00 25.06 458 GLY A CA 1
ATOM 3787 C C . GLY A 1 458 ? -33.355 48.738 26.050 1.00 25.06 458 GLY A C 1
ATOM 3788 O O . GLY A 1 458 ? -33.006 47.875 26.846 1.00 25.06 458 GLY A O 1
ATOM 3789 N N . SER A 1 459 ? -32.499 49.622 25.529 1.00 29.47 459 SER A N 1
ATOM 3790 C CA . SER A 1 459 ? -31.111 49.876 25.969 1.00 29.47 459 SER A CA 1
ATOM 3791 C C . SER A 1 459 ? -31.063 50.700 27.270 1.00 29.47 459 SER A C 1
ATOM 3793 O O . SER A 1 459 ? -32.026 51.415 27.520 1.00 29.47 459 SER A O 1
ATOM 3795 N N . ILE A 1 460 ? -29.934 50.698 28.016 1.00 29.31 460 ILE A N 1
ATOM 3796 C CA . ILE A 1 460 ? -29.262 51.880 28.641 1.00 29.31 460 ILE A CA 1
ATOM 3797 C C . ILE A 1 460 ? -27.976 51.487 29.434 1.00 29.31 460 ILE A C 1
ATOM 3799 O O . ILE A 1 460 ? -28.024 50.738 30.399 1.00 29.31 460 ILE A O 1
ATOM 3803 N N . LYS A 1 461 ? -26.841 52.039 28.961 1.00 30.36 461 LYS A N 1
ATOM 3804 C CA . LYS A 1 461 ? -25.692 52.747 29.601 1.00 30.36 461 LYS A CA 1
ATOM 3805 C C . LYS A 1 461 ? -24.926 52.258 30.867 1.00 30.36 461 LYS A C 1
ATOM 3807 O O . LYS A 1 461 ? -25.439 52.289 31.973 1.00 30.36 461 LYS A O 1
ATOM 3812 N N . THR A 1 462 ? -23.612 52.057 30.638 1.00 29.91 462 THR A N 1
ATOM 3813 C CA . THR A 1 462 ? -22.375 52.639 31.257 1.00 29.91 462 THR A CA 1
ATOM 3814 C C . THR A 1 462 ? -22.156 52.721 32.780 1.00 29.91 462 THR A C 1
ATOM 3816 O O . THR A 1 462 ? -22.897 53.430 33.451 1.00 29.91 462 THR A O 1
ATOM 3819 N N . ALA A 1 463 ? -20.975 52.260 33.242 1.00 29.61 463 ALA A N 1
ATOM 3820 C CA . ALA A 1 463 ? -19.954 53.094 33.919 1.00 29.61 463 ALA A CA 1
ATOM 3821 C C . ALA A 1 463 ? -18.595 52.363 34.104 1.00 29.61 463 ALA A C 1
ATOM 3823 O O . ALA A 1 463 ? -18.553 51.222 34.553 1.00 29.61 463 ALA A O 1
ATOM 3824 N N . ASN A 1 464 ? -17.507 53.072 33.769 1.00 31.47 464 ASN A N 1
ATOM 3825 C CA . ASN A 1 464 ? -16.090 52.814 34.083 1.00 31.47 464 ASN A CA 1
ATOM 3826 C C . ASN A 1 464 ? -15.785 52.985 35.580 1.00 31.47 464 ASN A C 1
ATOM 3828 O O . ASN A 1 464 ? -16.366 53.894 36.166 1.00 31.47 464 ASN A O 1
ATOM 3832 N N . VAL A 1 465 ? -14.751 52.299 36.099 1.00 33.69 465 VAL A N 1
ATOM 3833 C CA . VAL A 1 465 ? -13.722 52.886 36.996 1.00 33.69 465 VAL A CA 1
ATOM 3834 C C . VAL A 1 465 ? -12.376 52.154 36.819 1.00 33.69 465 VAL A C 1
ATOM 3836 O O . VAL A 1 465 ? -12.286 50.945 37.020 1.00 33.69 465 VAL A O 1
ATOM 3839 N N . ASP A 1 466 ? -11.342 52.929 36.479 1.00 32.72 466 ASP A N 1
ATOM 3840 C CA . ASP A 1 466 ? -9.904 52.625 36.543 1.00 32.72 466 ASP A CA 1
ATOM 3841 C C . ASP A 1 466 ? -9.345 52.710 37.981 1.00 32.72 466 ASP A C 1
ATOM 3843 O O . ASP A 1 466 ? -9.771 53.583 38.735 1.00 32.72 466 ASP A O 1
ATOM 3847 N N . ASN A 1 467 ? -8.302 51.925 38.308 1.00 31.20 467 ASN A N 1
ATOM 3848 C CA . ASN A 1 467 ? -6.932 52.396 38.646 1.00 31.20 467 ASN A CA 1
ATOM 3849 C C . ASN A 1 467 ? -6.134 51.522 39.652 1.00 31.20 467 ASN A C 1
ATOM 3851 O O . ASN A 1 467 ? -6.532 51.338 40.796 1.00 31.20 467 ASN A O 1
ATOM 3855 N N . LYS A 1 468 ? -4.913 51.178 39.201 1.00 31.36 468 LYS A N 1
ATOM 3856 C CA . LYS A 1 468 ? -3.577 51.315 39.842 1.00 31.36 468 LYS A CA 1
ATOM 3857 C C . LYS A 1 468 ? -3.157 50.519 41.099 1.00 31.36 468 LYS A C 1
ATOM 3859 O O . LYS A 1 468 ? -3.560 50.809 42.214 1.00 31.36 468 LYS A O 1
ATOM 3864 N N . SER A 1 469 ? -2.178 49.631 40.850 1.00 31.11 469 SER A N 1
ATOM 3865 C CA . SER A 1 469 ? -0.797 49.555 41.397 1.00 31.11 469 SER A CA 1
ATOM 3866 C C . SER A 1 469 ? -0.506 49.962 42.850 1.00 31.11 469 SER A C 1
ATOM 3868 O O . SER A 1 469 ? -0.642 51.143 43.149 1.00 31.11 469 SER A O 1
ATOM 3870 N N . VAL A 1 470 ? 0.115 49.059 43.633 1.00 34.62 470 VAL A N 1
ATOM 3871 C CA . VAL A 1 470 ? 1.276 49.328 44.522 1.00 34.62 470 VAL A CA 1
ATOM 3872 C C . VAL A 1 470 ? 2.091 48.034 44.728 1.00 34.62 470 VAL A C 1
ATOM 3874 O O . VAL A 1 470 ? 1.530 46.953 44.896 1.00 34.62 470 VAL A O 1
ATOM 3877 N N . ASP A 1 471 ? 3.413 48.199 44.697 1.00 34.69 471 ASP A N 1
ATOM 3878 C CA . ASP A 1 471 ? 4.510 47.269 44.981 1.00 34.69 471 ASP A CA 1
ATOM 3879 C C . ASP A 1 471 ? 4.476 46.589 46.367 1.00 34.69 471 ASP A C 1
ATOM 3881 O O . ASP A 1 471 ? 4.009 47.173 47.343 1.00 34.69 471 ASP A O 1
ATOM 3885 N N . ASN A 1 472 ? 5.125 45.422 46.503 1.00 35.06 472 ASN A N 1
ATOM 3886 C CA . ASN A 1 472 ? 6.230 45.302 47.466 1.00 35.06 472 ASN A CA 1
ATOM 3887 C C . ASN A 1 472 ? 7.067 44.022 47.306 1.00 35.06 472 ASN A C 1
ATOM 3889 O O . ASN A 1 472 ? 6.566 42.900 47.290 1.00 35.06 472 ASN A O 1
ATOM 3893 N N . ASN A 1 473 ? 8.378 44.257 47.268 1.00 34.44 473 ASN A N 1
ATOM 3894 C CA . ASN A 1 473 ? 9.467 43.314 47.486 1.00 34.44 473 ASN A CA 1
ATOM 3895 C C . ASN A 1 473 ? 9.315 42.541 48.806 1.00 34.44 473 ASN A C 1
ATOM 3897 O O . ASN A 1 473 ? 8.976 43.137 49.827 1.00 34.44 473 ASN A O 1
ATOM 3901 N N . ASN A 1 474 ? 9.777 41.287 48.839 1.00 38.94 474 ASN A N 1
ATOM 3902 C CA . ASN A 1 474 ? 10.779 40.931 49.843 1.00 38.94 474 ASN A CA 1
ATOM 3903 C C . ASN A 1 474 ? 11.639 39.728 49.445 1.00 38.94 474 ASN A C 1
ATOM 3905 O O . ASN A 1 474 ? 11.156 38.666 49.062 1.00 38.94 474 ASN A O 1
ATOM 3909 N N . ASN A 1 475 ? 12.943 39.959 49.581 1.00 38.12 475 ASN A N 1
ATOM 3910 C CA . ASN A 1 475 ? 14.030 38.998 49.522 1.00 38.12 475 ASN A CA 1
ATOM 3911 C C . ASN A 1 475 ? 13.845 37.874 50.551 1.00 38.12 475 ASN A C 1
ATOM 3913 O O . ASN A 1 475 ? 13.477 38.148 51.690 1.00 38.12 475 ASN A O 1
ATOM 3917 N N . ASN A 1 476 ? 14.303 36.666 50.218 1.00 45.66 476 ASN A N 1
ATOM 3918 C CA . ASN A 1 476 ? 15.216 35.978 51.124 1.00 45.66 476 ASN A CA 1
ATOM 3919 C C . ASN A 1 476 ? 16.237 35.130 50.361 1.00 45.66 476 ASN A C 1
ATOM 3921 O O . ASN A 1 476 ? 15.919 34.356 49.463 1.00 45.66 476 ASN A O 1
ATOM 3925 N N . LYS A 1 477 ? 17.488 35.380 50.734 1.00 47.78 477 LYS A N 1
ATOM 3926 C CA . LYS A 1 477 ? 18.739 34.813 50.250 1.00 47.78 477 LYS A CA 1
ATOM 3927 C C . LYS A 1 477 ? 19.102 33.590 51.098 1.00 47.78 477 LYS A C 1
ATOM 3929 O O . LYS A 1 477 ? 18.942 33.639 52.310 1.00 47.78 477 LYS A O 1
ATOM 3934 N N . SER A 1 478 ? 19.716 32.618 50.429 1.00 44.59 478 SER A N 1
ATOM 3935 C CA . SER A 1 478 ? 20.939 31.913 50.849 1.00 44.59 478 SER A CA 1
ATOM 3936 C C . SER A 1 478 ? 20.930 31.088 52.142 1.00 44.59 478 SER A C 1
ATOM 3938 O O . SER A 1 478 ? 20.972 31.625 53.247 1.00 44.59 478 SER A O 1
ATOM 3940 N N . GLY A 1 479 ? 21.076 29.780 51.942 1.00 46.50 479 GLY A N 1
ATOM 3941 C CA . GLY A 1 479 ? 21.680 28.802 52.841 1.00 46.50 479 GLY A CA 1
ATOM 3942 C C . GLY A 1 479 ? 22.098 27.608 52.006 1.00 46.50 479 GLY A C 1
ATOM 3943 O O . GLY A 1 479 ? 21.165 26.969 51.477 1.00 46.50 479 GLY A O 1
#

Secondary structure (DSSP, 8-state):
---HHHHHHHHHTT---GGGB-TTT--SS-PPB-TTT--PPP----TTPPPPPGGGS--HHHHHHHHHIIIIIIIHHH-HHHHHHHHHHHHHHHHHHHHHTT--SHHHHHHHHHHHHHHHHHHHHSTTSTT--HHHHHHHHHHHHHHHHHHHHHHHHTT---TTHHHHHHHHHHHTTT-HHHHHHHTTS-HHHHTSHHHHHHHHHHHHHHTT-HHHHHHHHTSTTS-HHHHHHHHTTHHHHHHHHHHHHHHH---GGG-SPPEEHHHHHHHTT-S-HHHHHHHHHHTT--EEEETTEEEE---TTSPPP--SSPPPPPP-HHHHGGGTT--HHHHHH-S--GGG--S--------------------------------------------------------PPP----------------PPPPP-PPP-PPP--------------------------------------------

Foldseek 3Di:
DFFPVVQVVCQVVVNDDPQQFDPVPDDPVHTHGDPVRDAHFDDDPDPPDDQDDPSGADDLVVLLVVLCCCQVPVCVPPNCVVCVVVSLGRLNSSLVSCVSVVNLDLSSLLSLLLVLLSLLVCLQPCLPPPPDDNPVSLVSNQVSLVSNVVSVVVCVVVVADDQCSLQSLLLNLLSPLVDVVSVVVLVVDDPCSCPPPSNVLSVVLSVCLVVLVQLVNLCSLLDLPHDLSSSSSNLSCLLVSLVVNLLVCLQPDDCDPVPDFAAFLVVSCNSSVPPDSVVSVVSCVQQVWDWDDDPPTIGTDRHNVDHGDDDPDDDGRDNRVSSVVSCVPPDSSCSSSPDDRSVPDDSDDDDDDDPPDDPDDDDDDDDDDDDDDDDDDDDDDDDDDDDDDDDDDDDDDDDDDDDDDDDDDDDDDDDDDDDDDDDDDDDDDDDDDDDDDDDDDDDDDDDDDDDDDDDDDDDDDDDDDDDDDDDDDDDDDDD